Protein AF-0000000084555938 (afdb_homodimer)

Foldseek 3Di:
DPPPPPVPPPPPPPPPPVDDPPPPPPPDDFAWPDWDKDKFDKDWDFADADADPVPNVDSHGHIGIFLIKIKIKTATPPADQAAEEEFEAPQFFLCQQAAALVRHGGVCVVVSSVRHIYMTIGGTQGYADDAACADPDPPRCRNPVPPPCLQVVCLLVPQADADPVGHTDGPDPQDDDPSNSVSVVNRGHDGNDDDDLVSRLVRVLRVQVPRPQAHEYEYEACRQQSPLSNLLVDVRHAEYEYELYFDDAHEDAPVDDDDWDAAPPRNLTHHHDHDHPSSLLSQQNHAYEYEYEDLADDPDPRRNNNSSVRSLVVVVVSQVRSVVSPHHYYYDYQVVVPHD/DPPPVPVPPPPPPVPPPVDDPPPVPPPDDFAWPDWDKDKFDKDWDFADADADPVPNVDSHGHIDMFLIKIKIKTATPPADQAAEEEFEAPQFFLCQQAAALVRHGGVCVVVSSVRHIYMTIGGTQGYADDAACADPDPPRCRNPVRPPCLQVVCLLVPQADADPVRHTDGDDPQDDDPSNSVSVVNRGHDGNDDDDLVSRLVRVLRVQVPRPQAHEYEYEACRQQSPLSNLLVDVRHAEYEYELYYDDAHEDAPVDDDDWDAAPPRNLTHHHDHDHPSSLLSQQNHAYEYEYEDLADDPDPRRNNNSSVRSLVVVVVSQVRSVVSPHHYYYDYQVVVPHD

Sequence (680 aa):
MYGWKKVYRNILVVGILLAFNTGLSQASPITIEAQGSFTVGGSYKQHEGTWVQENFISEAGQRAYGDFAYVEYQKPINAKKLPLIFQHGGAQSKRTWESGPDGREGFNTMFLRAGYSVYLVDQPRSGEANLSTEAVTPDTPWASNPMYGDKTLYVLSRIGHYDENGNPVPNAQFPDGETNYQAFQQSWTIGSGPLDNDLNADVLTKLFQQQKDGAVLVSHSMGGTIGWRAAIRTDKVKAIIAYEPGGTPFLFPQTEMPRINEARFKALSASAVGVPMDDFLKLTKIPIILYYGDYIKMGSENVGEDKWGTEYAMAQQFVETINRHGGDAMLVHLPDIGIKMYGWKKVYRNILVVGILLAFNTGLSQASPITIEAQGSFTVGGSYKQHEGTWVQENFISEAGQRAYGDFAYVEYQKPINAKKLPLIFQHGGAQSKRTWESGPDGREGFNTMFLRAGYSVYLVDQPRSGEANLSTEAVTPDTPWASNPMYGDKTLYVLSRIGHYDENGNPVPNAQFPDGETNYQAFQQSWTIGSGPLDNDLNADVLTKLFQQQKDGAVLVSHSMGGTIGWRAAIRTDKVKAIIAYEPGGTPFLFPQTEMPRINEARFKALSASAVGVPMDDFLKLTKIPIILYYGDYIKMGSENVGEDKWGTEYAMAQQFVETINRHGGDAMLVHLPDIGIK

pLDDT: mean 88.41, std 18.27, range [22.62, 98.94]

Radius of gyration: 25.97 Å; Cα contacts (8 Å, |Δi|>4): 1610; chains: 2; bounding box: 63×82×66 Å

InterPro domains:
  IPR000073 Alpha/beta hydrolase fold-1 [PF12697] (88-267)
  IPR029058 Alpha/Beta hydrolase fold [G3DSA:3.40.50.1820] (26-340)
  IPR029058 Alpha/Beta hydrolase fold [SSF53474] (70-338)

Organism: NCBI:txid82374

Nearest PDB structures (foldseek):
  8goy-assembly1_B  TM=8.526E-01  e=3.938E-26  Hansschlegelia zhihuaiae
  7y0l-assembly1_A  TM=8.570E-01  e=8.464E-26  Hansschlegelia zhihuaiae
  8j7j-assembly1_B  TM=8.567E-01  e=7.524E-26  Hansschlegelia zhihuaiae
  8gp0-assembly1_A  TM=8.578E-01  e=1.278E-25  Hansschlegelia zhihuaiae
  7yd2-assembly1_B  TM=8.568E-01  e=2.302E-25  Hansschlegelia zhihuaiae

Structure (mmCIF, N/CA/C/O backbone):
data_AF-0000000084555938-model_v1
#
loop_
_entity.id
_entity.type
_entity.pdbx_description
1 polymer 'AB hydrolase-1 domain-containing protein'
#
loop_
_atom_site.group_PDB
_atom_site.id
_atom_site.type_symbol
_atom_site.label_atom_id
_atom_site.label_alt_id
_atom_site.label_comp_id
_atom_site.label_asym_id
_atom_site.label_entity_id
_atom_site.label_seq_id
_atom_site.pdbx_PDB_ins_code
_atom_site.Cartn_x
_atom_site.Cartn_y
_atom_site.Cartn_z
_atom_site.occupancy
_atom_site.B_iso_or_equiv
_atom_site.auth_seq_id
_atom_site.auth_comp_id
_atom_site.auth_asym_id
_atom_site.auth_atom_id
_atom_site.pdbx_PDB_model_num
ATOM 1 N N . MET A 1 1 ? -15.773 -22.922 -38.406 1 23 1 MET A N 1
ATOM 2 C CA . MET A 1 1 ? -14.992 -23.797 -37.562 1 23 1 MET A CA 1
ATOM 3 C C . MET A 1 1 ? -13.547 -23.312 -37.469 1 23 1 MET A C 1
ATOM 5 O O . MET A 1 1 ? -12.883 -23.531 -36.438 1 23 1 MET A O 1
ATOM 9 N N . TYR A 1 2 ? -12.953 -22.891 -38.625 1 25.45 2 TYR A N 1
ATOM 10 C CA . TYR A 1 2 ? -11.609 -22.516 -39.062 1 25.45 2 TYR A CA 1
ATOM 11 C C . TYR A 1 2 ? -11.219 -21.141 -38.531 1 25.45 2 TYR A C 1
ATOM 13 O O . TYR A 1 2 ? -10.062 -20.734 -38.656 1 25.45 2 TYR A O 1
ATOM 21 N N . GLY A 1 3 ? -12.234 -20.297 -38.375 1 23.64 3 GLY A N 1
ATOM 22 C CA . GLY A 1 3 ? -11.984 -18.859 -38.219 1 23.64 3 GLY A CA 1
ATOM 23 C C . GLY A 1 3 ? -11.43 -18.484 -36.875 1 23.64 3 GLY A C 1
ATOM 24 O O . GLY A 1 3 ? -11.195 -17.297 -36.625 1 23.64 3 GLY A O 1
ATOM 25 N N . TRP A 1 4 ? -11.695 -19.312 -35.812 1 25.33 4 TRP A N 1
ATOM 26 C CA . TRP A 1 4 ? -11.492 -18.906 -34.406 1 25.33 4 TRP A CA 1
ATOM 27 C C . TRP A 1 4 ? -10.008 -18.938 -34.062 1 25.33 4 TRP A C 1
ATOM 29 O O . TRP A 1 4 ? -9.641 -18.703 -32.906 1 25.33 4 TRP A O 1
ATOM 39 N N . LYS A 1 5 ? -9.125 -19.656 -34.906 1 29.25 5 LYS A N 1
ATOM 40 C CA . LYS A 1 5 ? -7.723 -19.922 -34.594 1 29.25 5 LYS A CA 1
ATOM 41 C C . LYS A 1 5 ? -6.918 -18.625 -34.5 1 29.25 5 LYS A C 1
ATOM 43 O O . LYS A 1 5 ? -5.754 -18.641 -34.094 1 29.25 5 LYS A O 1
ATOM 48 N N . LYS A 1 6 ? -7.207 -17.781 -35.281 1 30.86 6 LYS A N 1
ATOM 49 C CA . LYS A 1 6 ? -6.285 -16.688 -35.562 1 30.86 6 LYS A CA 1
ATOM 50 C C . LYS A 1 6 ? -6.195 -15.719 -34.375 1 30.86 6 LYS A C 1
ATOM 52 O O . LYS A 1 6 ? -5.258 -14.922 -34.281 1 30.86 6 LYS A O 1
ATOM 57 N N . VAL A 1 7 ? -7.219 -15.586 -33.625 1 29.72 7 VAL A N 1
ATOM 58 C CA . VAL A 1 7 ? -7.195 -14.492 -32.656 1 29.72 7 VAL A CA 1
ATOM 59 C C . VAL A 1 7 ? -6.266 -14.852 -31.484 1 29.72 7 VAL A C 1
ATOM 61 O O . VAL A 1 7 ? -5.949 -14.008 -30.641 1 29.72 7 VAL A O 1
ATOM 64 N N . TYR A 1 8 ? -5.957 -16.188 -31.203 1 32.19 8 TYR A N 1
ATOM 65 C CA . TYR A 1 8 ? -5.184 -16.625 -30.047 1 32.19 8 TYR A CA 1
ATOM 66 C C . TYR A 1 8 ? -3.748 -16.125 -30.125 1 32.19 8 TYR A C 1
ATOM 68 O O . TYR A 1 8 ? -3.07 -15.992 -29.109 1 32.19 8 TYR A O 1
ATOM 76 N N . ARG A 1 9 ? -3.174 -16.094 -31.375 1 31.84 9 ARG A N 1
ATOM 77 C CA . ARG A 1 9 ? -1.729 -16 -31.547 1 31.84 9 ARG A CA 1
ATOM 78 C C . ARG A 1 9 ? -1.193 -14.688 -30.984 1 31.84 9 ARG A C 1
ATOM 80 O O . ARG A 1 9 ? -0.04 -14.609 -30.562 1 31.84 9 ARG A O 1
ATOM 87 N N . ASN A 1 10 ? -1.935 -13.609 -31.203 1 32.69 10 ASN A N 1
ATOM 88 C CA . ASN A 1 10 ? -1.232 -12.336 -31.062 1 32.69 10 ASN A CA 1
ATOM 89 C C . ASN A 1 10 ? -1.105 -11.938 -29.594 1 32.69 10 ASN A C 1
ATOM 91 O O . ASN A 1 10 ? -0.32 -11.055 -29.25 1 32.69 10 ASN A O 1
ATOM 95 N N . ILE A 1 11 ? -2.062 -12.367 -28.812 1 34.94 11 ILE A N 1
ATOM 96 C CA . ILE A 1 11 ? -1.965 -11.789 -27.484 1 34.94 11 ILE A CA 1
ATOM 97 C C . ILE A 1 11 ? -0.791 -12.414 -26.734 1 34.94 11 ILE A C 1
ATOM 99 O O . ILE A 1 11 ? -0.23 -11.805 -25.828 1 34.94 11 ILE A O 1
ATOM 103 N N . LEU A 1 12 ? -0.527 -13.781 -26.969 1 36.91 12 LEU A N 1
ATOM 104 C CA . LEU A 1 12 ? 0.29 -14.594 -26.078 1 36.91 12 LEU A CA 1
ATOM 105 C C . LEU A 1 12 ? 1.725 -14.078 -26.031 1 36.91 12 LEU A C 1
ATOM 107 O O . LEU A 1 12 ? 2.354 -14.07 -24.969 1 36.91 12 LEU A O 1
ATOM 111 N N . VAL A 1 13 ? 2.396 -13.953 -27.266 1 35.78 13 VAL A N 1
ATOM 112 C CA . VAL A 1 13 ? 3.848 -13.875 -27.406 1 35.78 13 VAL A CA 1
ATOM 113 C C . VAL A 1 13 ? 4.332 -12.492 -26.984 1 35.78 13 VAL A C 1
ATOM 115 O O . VAL A 1 13 ? 5.531 -12.203 -27.016 1 35.78 13 VAL A O 1
ATOM 118 N N . VAL A 1 14 ? 3.494 -11.664 -26.734 1 36.16 14 VAL A N 1
ATOM 119 C CA . VAL A 1 14 ? 4.008 -10.305 -26.562 1 36.16 14 VAL A CA 1
ATOM 120 C C . VAL A 1 14 ? 4.777 -10.195 -25.25 1 36.16 14 VAL A C 1
ATOM 122 O O . VAL A 1 14 ? 5.738 -9.43 -25.156 1 36.16 14 VAL A O 1
ATOM 125 N N . GLY A 1 15 ? 4.34 -10.922 -24.25 1 37.12 15 GLY A N 1
ATOM 126 C CA . GLY A 1 15 ? 4.945 -10.625 -22.969 1 37.12 15 GLY A CA 1
ATOM 127 C C . GLY A 1 15 ? 6.426 -10.961 -22.906 1 37.12 15 GLY A C 1
ATOM 128 O O . GLY A 1 15 ? 7.195 -10.289 -22.219 1 37.12 15 GLY A O 1
ATOM 129 N N . ILE A 1 16 ? 6.773 -12.211 -23.469 1 38.97 16 ILE A N 1
ATOM 130 C CA . ILE A 1 16 ? 8.102 -12.742 -23.188 1 38.97 16 ILE A CA 1
ATOM 131 C C . ILE A 1 16 ? 9.156 -11.906 -23.906 1 38.97 16 ILE A C 1
ATOM 133 O O . ILE A 1 16 ? 10.289 -11.789 -23.438 1 38.97 16 ILE A O 1
ATOM 137 N N . LEU A 1 17 ? 8.82 -11.477 -25.094 1 36.75 17 LEU A N 1
ATOM 138 C CA . LEU A 1 17 ? 9.898 -10.984 -25.953 1 36.75 17 LEU A CA 1
ATOM 139 C C . LEU A 1 17 ? 10.352 -9.594 -25.5 1 36.75 17 LEU A C 1
ATOM 141 O O . LEU A 1 17 ? 11.234 -8.992 -26.125 1 36.75 17 LEU A O 1
ATOM 145 N N . LEU A 1 18 ? 9.586 -9.055 -24.688 1 39.31 18 LEU A N 1
ATOM 146 C CA . LEU A 1 18 ? 9.984 -7.656 -24.547 1 39.31 18 LEU A CA 1
ATOM 147 C C . LEU A 1 18 ? 11.289 -7.539 -23.781 1 39.31 18 LEU A C 1
ATOM 149 O O . LEU A 1 18 ? 11.672 -6.441 -23.359 1 39.31 18 LEU A O 1
ATOM 153 N N . ALA A 1 19 ? 11.906 -8.703 -23.422 1 35.38 19 ALA A N 1
ATOM 154 C CA . ALA A 1 19 ? 12.992 -8.523 -22.469 1 35.38 19 ALA A CA 1
ATOM 155 C C . ALA A 1 19 ? 14.07 -7.598 -23.047 1 35.38 19 ALA A C 1
ATOM 157 O O . ALA A 1 19 ? 14.5 -6.656 -22.375 1 35.38 19 ALA A O 1
ATOM 158 N N . PHE A 1 20 ? 15.117 -8.211 -23.859 1 34.56 20 PHE A N 1
ATOM 159 C CA . PHE A 1 20 ? 16.531 -8.039 -23.578 1 34.56 20 PHE A CA 1
ATOM 160 C C . PHE A 1 20 ? 17.047 -6.738 -24.203 1 34.56 20 PHE A C 1
ATOM 162 O O . PHE A 1 20 ? 18.25 -6.5 -24.25 1 34.56 20 PHE A O 1
ATOM 169 N N . ASN A 1 21 ? 16.359 -6.199 -25.188 1 33.47 21 ASN A N 1
ATOM 170 C CA . ASN A 1 21 ? 17.312 -5.262 -25.766 1 33.47 21 ASN A CA 1
ATOM 171 C C . ASN A 1 21 ? 17.609 -4.105 -24.812 1 33.47 21 ASN A C 1
ATOM 173 O O . ASN A 1 21 ? 16.734 -3.314 -24.5 1 33.47 21 ASN A O 1
ATOM 177 N N . THR A 1 22 ? 18.609 -4.238 -23.953 1 37.09 22 THR A N 1
ATOM 178 C CA . THR A 1 22 ? 19.203 -3.291 -23.016 1 37.09 22 THR A CA 1
ATOM 179 C C . THR A 1 22 ? 19.453 -1.948 -23.688 1 37.09 22 THR A C 1
ATOM 181 O O . THR A 1 22 ? 20.219 -1.123 -23.156 1 37.09 22 THR A O 1
ATOM 184 N N . GLY A 1 23 ? 19.359 -1.787 -25.016 1 37.06 23 GLY A N 1
ATOM 185 C CA . GLY A 1 23 ? 19.734 -0.398 -25.219 1 37.06 23 GLY A CA 1
ATOM 186 C C . GLY A 1 23 ? 18.891 0.573 -24.406 1 37.06 23 GLY A C 1
ATOM 187 O O . GLY A 1 23 ? 17.703 0.353 -24.203 1 37.06 23 GLY A O 1
ATOM 188 N N . LEU A 1 24 ? 19.484 1.367 -23.469 1 41.25 24 LEU A N 1
ATOM 189 C CA . LEU A 1 24 ? 18.875 2.43 -22.672 1 41.25 24 LEU A CA 1
ATOM 190 C C . LEU A 1 24 ? 17.875 3.223 -23.5 1 41.25 24 LEU A C 1
ATOM 192 O O . LEU A 1 24 ? 18.188 4.305 -24 1 41.25 24 LEU A O 1
ATOM 196 N N . SER A 1 25 ? 17.281 2.734 -24.5 1 45.19 25 SER A N 1
ATOM 197 C CA . SER A 1 25 ? 16.297 3.584 -25.156 1 45.19 25 SER A CA 1
ATOM 198 C C . SER A 1 25 ? 15.203 4.016 -24.188 1 45.19 25 SER A C 1
ATOM 200 O O . SER A 1 25 ? 14.641 3.188 -23.469 1 45.19 25 SER A O 1
ATOM 202 N N . GLN A 1 26 ? 15.273 5.281 -23.719 1 58.25 26 GLN A N 1
ATOM 203 C CA . GLN A 1 26 ? 14.227 5.898 -22.922 1 58.25 26 GLN A CA 1
ATOM 204 C C . GLN A 1 26 ? 12.844 5.395 -23.328 1 58.25 26 GLN A C 1
ATOM 206 O O . GLN A 1 26 ? 12.453 5.516 -24.484 1 58.25 26 GLN A O 1
ATOM 211 N N . ALA A 1 27 ? 12.266 4.52 -22.469 1 75.44 27 ALA A N 1
ATOM 212 C CA . ALA A 1 27 ? 10.938 3.973 -22.766 1 75.44 27 ALA A CA 1
ATOM 213 C C . ALA A 1 27 ? 9.984 5.066 -23.219 1 75.44 27 ALA A C 1
ATOM 215 O O . ALA A 1 27 ? 10.062 6.207 -22.75 1 75.44 27 ALA A O 1
ATOM 216 N N . SER A 1 28 ? 9.242 4.828 -24.203 1 89.94 28 SER A N 1
ATOM 217 C CA . SER A 1 28 ? 8.25 5.77 -24.734 1 89.94 28 SER A CA 1
ATOM 218 C C . SER A 1 28 ? 7.266 6.195 -23.641 1 89.94 28 SER A C 1
ATOM 220 O O . SER A 1 28 ? 6.867 5.383 -22.812 1 89.94 28 SER A O 1
ATOM 222 N N . PRO A 1 29 ? 6.949 7.426 -23.625 1 95.69 29 PRO A N 1
ATOM 223 C CA . PRO A 1 29 ? 5.977 7.906 -22.641 1 95.69 29 PRO A CA 1
ATOM 224 C C . PRO A 1 29 ? 4.629 7.191 -22.734 1 95.69 29 PRO A C 1
ATOM 226 O O . PRO A 1 29 ? 4.32 6.598 -23.781 1 95.69 29 PRO A O 1
ATOM 229 N N . ILE A 1 30 ? 3.945 7.156 -21.672 1 97.94 30 ILE A N 1
ATOM 230 C CA . ILE A 1 30 ? 2.635 6.523 -21.594 1 97.94 30 ILE A CA 1
ATOM 231 C C . ILE A 1 30 ? 1.556 7.59 -21.422 1 97.94 30 ILE A C 1
ATOM 233 O O . ILE A 1 30 ? 1.669 8.461 -20.562 1 97.94 30 ILE A O 1
ATOM 237 N N . THR A 1 31 ? 0.536 7.523 -22.219 1 98 31 THR A N 1
ATOM 238 C CA . THR A 1 31 ? -0.582 8.445 -22.047 1 98 31 THR A CA 1
ATOM 239 C C . THR A 1 31 ? -1.735 7.766 -21.312 1 98 31 THR A C 1
ATOM 241 O O . THR A 1 31 ? -2.293 6.781 -21.797 1 98 31 THR A O 1
ATOM 244 N N . ILE A 1 32 ? -2.045 8.328 -20.234 1 97.75 32 ILE A N 1
ATOM 245 C CA . ILE A 1 32 ? -3.057 7.77 -19.344 1 97.75 32 ILE A CA 1
ATOM 246 C C . ILE A 1 32 ? -4.367 8.539 -19.5 1 97.75 32 ILE A C 1
ATOM 248 O O . ILE A 1 32 ? -4.383 9.766 -19.438 1 97.75 32 ILE A O 1
ATOM 252 N N . GLU A 1 33 ? -5.414 7.777 -19.719 1 97.75 33 GLU A N 1
ATOM 253 C CA . GLU A 1 33 ? -6.754 8.352 -19.766 1 97.75 33 GLU A CA 1
ATOM 254 C C . GLU A 1 33 ? -7.32 8.539 -18.359 1 97.75 33 GLU A C 1
ATOM 256 O O . GLU A 1 33 ? -7.973 9.539 -18.078 1 97.75 33 GLU A O 1
ATOM 261 N N . ALA A 1 34 ? -7.113 7.566 -17.531 1 97.81 34 ALA A N 1
ATOM 262 C CA . ALA A 1 34 ? -7.629 7.594 -16.156 1 97.81 34 ALA A CA 1
ATOM 263 C C . ALA A 1 34 ? -6.75 6.766 -15.227 1 97.81 34 ALA A C 1
ATOM 265 O O . ALA A 1 34 ? -6.137 5.781 -15.648 1 97.81 34 ALA A O 1
ATOM 266 N N . GLN A 1 35 ? -6.707 7.191 -14.016 1 98.56 35 GLN A N 1
ATOM 267 C CA . GLN A 1 35 ? -6.082 6.406 -12.961 1 98.56 35 GLN A CA 1
ATOM 268 C C . GLN A 1 35 ? -6.754 6.664 -11.617 1 98.56 35 GLN A C 1
ATOM 270 O O . GLN A 1 35 ? -7.402 7.695 -11.43 1 98.56 35 GLN A O 1
ATOM 275 N N . GLY A 1 36 ? -6.617 5.738 -10.719 1 97.94 36 GLY A N 1
ATOM 276 C CA . GLY A 1 36 ? -7.199 5.875 -9.391 1 97.94 36 GLY A CA 1
ATOM 277 C C . GLY A 1 36 ? -7.078 4.613 -8.555 1 97.94 36 GLY A C 1
ATOM 278 O O . GLY A 1 36 ? -6.277 3.729 -8.867 1 97.94 36 GLY A O 1
ATOM 279 N N . SER A 1 37 ? -7.734 4.648 -7.438 1 97.19 37 SER A N 1
ATOM 280 C CA . SER A 1 37 ? -7.77 3.51 -6.527 1 97.19 37 SER A CA 1
ATOM 281 C C . SER A 1 37 ? -9.133 3.383 -5.855 1 97.19 37 SER A C 1
ATOM 283 O O . SER A 1 37 ? -9.906 4.344 -5.816 1 97.19 37 SER A O 1
ATOM 285 N N . PHE A 1 38 ? -9.453 2.232 -5.434 1 96.5 38 PHE A N 1
ATOM 286 C CA . PHE A 1 38 ? -10.688 1.95 -4.711 1 96.5 38 PHE A CA 1
ATOM 287 C C . PHE A 1 38 ? -10.562 0.666 -3.9 1 96.5 38 PHE A C 1
ATOM 289 O O . PHE A 1 38 ? -9.539 -0.021 -3.975 1 96.5 38 PHE A O 1
ATOM 296 N N . THR A 1 39 ? -11.516 0.389 -3.068 1 95.19 39 THR A N 1
ATOM 297 C CA . THR A 1 39 ? -11.586 -0.876 -2.348 1 95.19 39 THR A CA 1
ATOM 298 C C . THR A 1 39 ? -12.719 -1.745 -2.895 1 95.19 39 THR A C 1
ATOM 300 O O . THR A 1 39 ? -13.695 -1.229 -3.434 1 95.19 39 THR A O 1
ATOM 303 N N . VAL A 1 40 ? -12.531 -2.979 -2.777 1 96.56 40 VAL A N 1
ATOM 304 C CA . VAL A 1 40 ? -13.523 -3.951 -3.221 1 96.56 40 VAL A CA 1
ATOM 305 C C . VAL A 1 40 ? -13.836 -4.926 -2.086 1 96.56 40 VAL A C 1
ATOM 307 O O . VAL A 1 40 ? -12.93 -5.367 -1.374 1 96.56 40 VAL A O 1
ATOM 310 N N . GLY A 1 41 ? -15.062 -5.203 -1.977 1 95.81 41 GLY A N 1
ATOM 311 C CA . GLY A 1 41 ? -15.484 -6.074 -0.89 1 95.81 41 GLY A CA 1
ATOM 312 C C . GLY A 1 41 ? -15.414 -5.406 0.47 1 95.81 41 GLY A C 1
ATOM 313 O O . GLY A 1 41 ? -15.539 -4.184 0.573 1 95.81 41 GLY A O 1
ATOM 314 N N . GLY A 1 42 ? -15.297 -6.281 1.445 1 93.06 42 GLY A N 1
ATOM 315 C CA . GLY A 1 42 ? -15.234 -5.801 2.816 1 93.06 42 GLY A CA 1
ATOM 316 C C . GLY A 1 42 ? -16.438 -6.215 3.645 1 93.06 42 GLY A C 1
ATOM 317 O O . GLY A 1 42 ? -17.5 -6.5 3.098 1 93.06 42 GLY A O 1
ATOM 318 N N . SER A 1 43 ? -16.188 -6.293 4.824 1 92.06 43 SER A N 1
ATOM 319 C CA . SER A 1 43 ? -17.188 -6.559 5.848 1 92.06 43 SER A CA 1
ATOM 320 C C . SER A 1 43 ? -16.844 -5.855 7.156 1 92.06 43 SER A C 1
ATOM 322 O O . SER A 1 43 ? -15.891 -5.074 7.215 1 92.06 43 SER A O 1
ATOM 324 N N . TYR A 1 44 ? -17.719 -5.969 8.117 1 91.38 44 TYR A N 1
ATOM 325 C CA . TYR A 1 44 ? -17.406 -5.387 9.414 1 91.38 44 TYR A CA 1
ATOM 326 C C . TYR A 1 44 ? -17.969 -6.246 10.547 1 91.38 44 TYR A C 1
ATOM 328 O O . TYR A 1 44 ? -18.875 -7.062 10.328 1 91.38 44 TYR A O 1
ATOM 336 N N . LYS A 1 45 ? -17.344 -6.137 11.68 1 89.88 45 LYS A N 1
ATOM 337 C CA . LYS A 1 45 ? -17.875 -6.629 12.938 1 89.88 45 LYS A CA 1
ATOM 338 C C . LYS A 1 45 ? -18.516 -5.496 13.75 1 89.88 45 LYS A C 1
ATOM 340 O O . LYS A 1 45 ? -17.984 -4.383 13.789 1 89.88 45 LYS A O 1
ATOM 345 N N . GLN A 1 46 ? -19.609 -5.816 14.336 1 91.25 46 GLN A N 1
ATOM 346 C CA . GLN A 1 46 ? -20.344 -4.844 15.148 1 91.25 46 GLN A CA 1
ATOM 347 C C . GLN A 1 46 ? -20.125 -5.105 16.641 1 91.25 46 GLN A C 1
ATOM 349 O O . GLN A 1 46 ? -20.344 -6.227 17.109 1 91.25 46 GLN A O 1
ATOM 354 N N . HIS A 1 47 ? -19.688 -4.082 17.344 1 91.69 47 HIS A N 1
ATOM 355 C CA . HIS A 1 47 ? -19.594 -4.188 18.797 1 91.69 47 HIS A CA 1
ATOM 356 C C . HIS A 1 47 ? -20.906 -3.824 19.469 1 91.69 47 HIS A C 1
ATOM 358 O O . HIS A 1 47 ? -21.609 -2.904 19.016 1 91.69 47 HIS A O 1
ATOM 364 N N . GLU A 1 48 ? -21.188 -4.477 20.531 1 93.31 48 GLU A N 1
ATOM 365 C CA . GLU A 1 48 ? -22.406 -4.172 21.281 1 93.31 48 GLU A CA 1
ATOM 366 C C . GLU A 1 48 ? -22.312 -2.816 21.969 1 93.31 48 GLU A C 1
ATOM 368 O O . GLU A 1 48 ? -21.203 -2.287 22.156 1 93.31 48 GLU A O 1
ATOM 373 N N . GLY A 1 49 ? -23.484 -2.289 22.328 1 93.69 49 GLY A N 1
ATOM 374 C CA . GLY A 1 49 ? -23.516 -1.032 23.062 1 93.69 49 GLY A CA 1
ATOM 375 C C . GLY A 1 49 ? -23.859 0.158 22.188 1 93.69 49 GLY A C 1
ATOM 376 O O . GLY A 1 49 ? -24.344 -0.008 21.062 1 93.69 49 GLY A O 1
ATOM 377 N N . THR A 1 50 ? -23.766 1.375 22.812 1 92.62 50 THR A N 1
ATOM 378 C CA . THR A 1 50 ? -24.094 2.623 22.125 1 92.62 50 THR A CA 1
ATOM 379 C C . THR A 1 50 ? -22.906 3.596 22.188 1 92.62 50 THR A C 1
ATOM 381 O O . THR A 1 50 ? -22.344 3.818 23.266 1 92.62 50 THR A O 1
ATOM 384 N N . TRP A 1 51 ? -22.594 4.074 21.047 1 92.81 51 TRP A N 1
ATOM 385 C CA . TRP A 1 51 ? -21.5 5.031 20.969 1 92.81 51 TRP A CA 1
ATOM 386 C C . TRP A 1 51 ? -21.938 6.414 21.438 1 92.81 51 TRP A C 1
ATOM 388 O O . TRP A 1 51 ? -23.031 6.871 21.078 1 92.81 51 TRP A O 1
ATOM 398 N N . VAL A 1 52 ? -21.094 7.078 22.266 1 90.56 52 VAL A N 1
ATOM 399 C CA . VAL A 1 52 ? -21.328 8.461 22.688 1 90.56 52 VAL A CA 1
ATOM 400 C C . VAL A 1 52 ? -20.016 9.25 22.578 1 90.56 52 VAL A C 1
ATOM 402 O O . VAL A 1 52 ? -18.938 8.711 22.797 1 90.56 52 VAL A O 1
ATOM 405 N N . GLN A 1 53 ? -20.062 10.492 22.297 1 88.56 53 GLN A N 1
ATOM 406 C CA . GLN A 1 53 ? -18.875 11.32 22.062 1 88.56 53 GLN A CA 1
ATOM 407 C C . GLN A 1 53 ? -18.062 11.477 23.344 1 88.56 53 GLN A C 1
ATOM 409 O O . GLN A 1 53 ? -16.844 11.602 23.297 1 88.56 53 GLN A O 1
ATOM 414 N N . GLU A 1 54 ? -18.797 11.461 24.5 1 89.5 54 GLU A N 1
ATOM 415 C CA . GLU A 1 54 ? -18.109 11.633 25.781 1 89.5 54 GLU A CA 1
ATOM 416 C C . GLU A 1 54 ? -17.094 10.508 26.016 1 89.5 54 GLU A C 1
ATOM 418 O O . GLU A 1 54 ? -16.141 10.68 26.781 1 89.5 54 GLU A O 1
ATOM 423 N N . ASN A 1 55 ? -17.391 9.414 25.375 1 91.31 55 ASN A N 1
ATOM 424 C CA . ASN A 1 55 ? -16.484 8.273 25.438 1 91.31 55 ASN A CA 1
ATOM 425 C C . ASN A 1 55 ? -16.172 7.746 24.031 1 91.31 55 ASN A C 1
ATOM 427 O O . ASN A 1 55 ? -16.312 6.551 23.766 1 91.31 55 ASN A O 1
ATOM 431 N N . PHE A 1 56 ? -15.711 8.633 23.234 1 88.62 56 PHE A N 1
ATOM 432 C CA . PHE A 1 56 ? -15.609 8.383 21.797 1 88.62 56 PHE A CA 1
ATOM 433 C C . PHE A 1 56 ? -14.578 7.309 21.5 1 88.62 56 PHE A C 1
ATOM 435 O O . PHE A 1 56 ? -14.57 6.723 20.422 1 88.62 56 PHE A O 1
ATOM 442 N N . ILE A 1 57 ? -13.695 6.91 22.422 1 87.5 57 ILE A N 1
ATOM 443 C CA . ILE A 1 57 ? -12.641 5.926 22.188 1 87.5 57 ILE A CA 1
ATOM 444 C C . ILE A 1 57 ? -13.18 4.523 22.453 1 87.5 57 ILE A C 1
ATOM 446 O O . ILE A 1 57 ? -12.539 3.525 22.125 1 87.5 57 ILE A O 1
ATOM 450 N N . SER A 1 58 ? -14.367 4.52 23.078 1 88.94 58 SER A N 1
ATOM 451 C CA . SER A 1 58 ? -14.969 3.23 23.391 1 88.94 58 SER A CA 1
ATOM 452 C C . SER A 1 58 ? -15.328 2.463 22.125 1 88.94 58 SER A C 1
ATOM 454 O O . SER A 1 58 ? -15.711 3.064 21.109 1 88.94 58 SER A O 1
ATOM 456 N N . GLU A 1 59 ? -15.234 1.186 22.188 1 89.81 59 GLU A N 1
ATOM 457 C CA . GLU A 1 59 ? -15.656 0.338 21.078 1 89.81 59 GLU A CA 1
ATOM 458 C C . GLU A 1 59 ? -17.172 0.246 21 1 89.81 59 GLU A C 1
ATOM 460 O O . GLU A 1 59 ? -17.719 -0.227 20 1 89.81 59 GLU A O 1
ATOM 465 N N . ALA A 1 60 ? -17.828 0.681 22.031 1 91.88 60 ALA A N 1
ATOM 466 C CA . ALA A 1 60 ? -19.266 0.462 22.172 1 91.88 60 ALA A CA 1
ATOM 467 C C . ALA A 1 60 ? -20.016 1.018 20.969 1 91.88 60 ALA A C 1
ATOM 469 O O . ALA A 1 60 ? -19.875 2.197 20.625 1 91.88 60 ALA A O 1
ATOM 470 N N . GLY A 1 61 ? -20.781 0.114 20.359 1 91.88 61 GLY A N 1
ATOM 471 C CA . GLY A 1 61 ? -21.672 0.507 19.266 1 91.88 61 GLY A CA 1
ATOM 472 C C . GLY A 1 61 ? -20.922 0.786 17.969 1 91.88 61 GLY A C 1
ATOM 473 O O . GLY A 1 61 ? -21.531 1.244 17 1 91.88 61 GLY A O 1
ATOM 474 N N . GLN A 1 62 ? -19.703 0.51 17.906 1 92.62 62 GLN A N 1
ATOM 475 C CA . GLN A 1 62 ? -18.938 0.848 16.719 1 92.62 62 GLN A CA 1
ATOM 476 C C . GLN A 1 62 ? -18.656 -0.391 15.867 1 92.62 62 GLN A C 1
ATOM 478 O O . GLN A 1 62 ? -18.812 -1.52 16.344 1 92.62 62 GLN A O 1
ATOM 483 N N . ARG A 1 63 ? -18.281 -0.103 14.656 1 91.19 63 ARG A N 1
ATOM 484 C CA . ARG A 1 63 ? -17.969 -1.151 13.695 1 91.19 63 ARG A CA 1
ATOM 485 C C . ARG A 1 63 ? -16.469 -1.221 13.438 1 91.19 63 ARG A C 1
ATOM 487 O O . ARG A 1 63 ? -15.789 -0.191 13.391 1 91.19 63 ARG A O 1
ATOM 494 N N . ALA A 1 64 ? -16 -2.461 13.289 1 89.44 64 ALA A N 1
ATOM 495 C CA . ALA A 1 64 ? -14.641 -2.729 12.82 1 89.44 64 ALA A CA 1
ATOM 496 C C . ALA A 1 64 ? -14.656 -3.287 11.398 1 89.44 64 ALA A C 1
ATOM 498 O O . ALA A 1 64 ? -15.062 -4.43 11.18 1 89.44 64 ALA A O 1
ATOM 499 N N . TYR A 1 65 ? -14.156 -2.498 10.5 1 90.44 65 TYR A N 1
ATOM 500 C CA . TYR A 1 65 ? -14.203 -2.877 9.094 1 90.44 65 TYR A CA 1
ATOM 501 C C . TYR A 1 65 ? -12.961 -3.666 8.703 1 90.44 65 TYR A C 1
ATOM 503 O O . TYR A 1 65 ? -11.875 -3.447 9.25 1 90.44 65 TYR A O 1
ATOM 511 N N . GLY A 1 66 ? -13.055 -4.594 7.73 1 90.06 66 GLY A N 1
ATOM 512 C CA . GLY A 1 66 ? -11.945 -5.371 7.207 1 90.06 66 GLY A CA 1
ATOM 513 C C . GLY A 1 66 ? -12.344 -6.281 6.062 1 90.06 66 GLY A C 1
ATOM 514 O O . GLY A 1 66 ? -13.438 -6.152 5.512 1 90.06 66 GLY A O 1
ATOM 515 N N . ASP A 1 67 ? -11.367 -7.027 5.598 1 91.81 67 ASP A N 1
ATOM 516 C CA . ASP A 1 67 ? -11.578 -8.117 4.648 1 91.81 67 ASP A CA 1
ATOM 517 C C . ASP A 1 67 ? -11.938 -7.578 3.266 1 91.81 67 ASP A C 1
ATOM 519 O O . ASP A 1 67 ? -12.789 -8.141 2.578 1 91.81 67 ASP A O 1
ATOM 523 N N . PHE A 1 68 ? -11.375 -6.496 2.949 1 94.06 68 PHE A N 1
ATOM 524 C CA . PHE A 1 68 ? -11.492 -5.895 1.627 1 94.06 68 PHE A CA 1
ATOM 525 C C . PHE A 1 68 ? -10.156 -5.918 0.897 1 94.06 68 PHE A C 1
ATOM 527 O O . PHE A 1 68 ? -9.109 -6.129 1.515 1 94.06 68 PHE A O 1
ATOM 534 N N . ALA A 1 69 ? -10.227 -5.746 -0.407 1 95.38 69 ALA A N 1
ATOM 535 C CA . ALA A 1 69 ? -9.016 -5.543 -1.204 1 95.38 69 ALA A CA 1
ATOM 536 C C . ALA A 1 69 ? -8.828 -4.066 -1.547 1 95.38 69 ALA A C 1
ATOM 538 O O . ALA A 1 69 ? -9.805 -3.33 -1.702 1 95.38 69 ALA A O 1
ATOM 539 N N . TYR A 1 70 ? -7.656 -3.619 -1.52 1 95.25 70 TYR A N 1
ATOM 540 C CA . TYR A 1 70 ? -7.277 -2.363 -2.156 1 95.25 70 TYR A CA 1
ATOM 541 C C . TYR A 1 70 ? -6.887 -2.586 -3.611 1 95.25 70 TYR A C 1
ATOM 543 O O . TYR A 1 70 ? -6.152 -3.523 -3.928 1 95.25 70 TYR A O 1
ATOM 551 N N . VAL A 1 71 ? -7.387 -1.713 -4.547 1 97.19 71 VAL A N 1
ATOM 552 C CA . VAL A 1 71 ? -7.09 -1.837 -5.973 1 97.19 71 VAL A CA 1
ATOM 553 C C . VAL A 1 71 ? -6.602 -0.496 -6.516 1 97.19 71 VAL A C 1
ATOM 555 O O . VAL A 1 71 ? -7.25 0.535 -6.312 1 97.19 71 VAL A O 1
ATOM 558 N N . GLU A 1 72 ? -5.512 -0.52 -7.141 1 97.5 72 GLU A N 1
ATOM 559 C CA . GLU A 1 72 ? -5.035 0.605 -7.938 1 97.5 72 GLU A CA 1
ATOM 560 C C . GLU A 1 72 ? -5.148 0.311 -9.43 1 97.5 72 GLU A C 1
ATOM 562 O O . GLU A 1 72 ? -4.863 -0.804 -9.875 1 97.5 72 GLU A O 1
ATOM 567 N N . TYR A 1 73 ? -5.594 1.314 -10.195 1 98.69 73 TYR A N 1
ATOM 568 C CA . TYR A 1 73 ? -5.754 1.049 -11.625 1 98.69 73 TYR A CA 1
ATOM 569 C C . TYR A 1 73 ? -5.219 2.207 -12.453 1 98.69 73 TYR A C 1
ATOM 571 O O . TYR A 1 73 ? -5.176 3.348 -11.992 1 98.69 73 TYR A O 1
ATOM 579 N N . GLN A 1 74 ? -4.773 1.907 -13.664 1 98.81 74 GLN A N 1
ATOM 580 C CA . GLN A 1 74 ? -4.449 2.854 -14.727 1 98.81 74 GLN A CA 1
ATOM 581 C C . GLN A 1 74 ? -5.027 2.402 -16.062 1 98.81 74 GLN A C 1
ATOM 583 O O . GLN A 1 74 ? -4.996 1.214 -16.391 1 98.81 74 GLN A O 1
ATOM 588 N N . LYS A 1 75 ? -5.574 3.336 -16.75 1 98.56 75 LYS A N 1
ATOM 589 C CA . LYS A 1 75 ? -6.113 3.107 -18.094 1 98.56 75 LYS A CA 1
ATOM 590 C C . LYS A 1 75 ? -5.402 3.977 -19.125 1 98.56 75 LYS A C 1
ATOM 592 O O . LYS A 1 75 ? -5.48 5.207 -19.062 1 98.56 75 LYS A O 1
ATOM 597 N N . PRO A 1 76 ? -4.711 3.359 -20.062 1 98.31 76 PRO A N 1
ATOM 598 C CA . PRO A 1 76 ? -4.137 4.156 -21.156 1 98.31 76 PRO A CA 1
ATOM 599 C C . PRO A 1 76 ? -5.184 4.629 -22.156 1 98.31 76 PRO A C 1
ATOM 601 O O . PRO A 1 76 ? -6.309 4.121 -22.156 1 98.31 76 PRO A O 1
ATOM 604 N N . ILE A 1 77 ? -4.773 5.625 -22.891 1 97.19 77 ILE A N 1
ATOM 605 C CA . ILE A 1 77 ? -5.648 6.016 -23.984 1 97.19 77 ILE A CA 1
ATOM 606 C C . ILE A 1 77 ? -5.781 4.859 -24.984 1 97.19 77 ILE A C 1
ATOM 608 O O . ILE A 1 77 ? -4.824 4.117 -25.203 1 97.19 77 ILE A O 1
ATOM 612 N N . ASN A 1 78 ? -6.914 4.68 -25.531 1 96.94 78 ASN A N 1
ATOM 613 C CA . ASN A 1 78 ? -7.18 3.613 -26.484 1 96.94 78 ASN A CA 1
ATOM 614 C C . ASN A 1 78 ? -6.836 2.244 -25.906 1 96.94 78 ASN A C 1
ATOM 616 O O . ASN A 1 78 ? -6.152 1.446 -26.562 1 96.94 78 ASN A O 1
ATOM 620 N N . ALA A 1 79 ? -7.262 2.039 -24.781 1 98.12 79 ALA A N 1
ATOM 621 C CA . ALA A 1 79 ? -6.953 0.802 -24.062 1 98.12 79 ALA A CA 1
ATOM 622 C C . ALA A 1 79 ? -7.5 -0.411 -24.812 1 98.12 79 ALA A C 1
ATOM 624 O O . ALA A 1 79 ? -8.586 -0.353 -25.391 1 98.12 79 ALA A O 1
ATOM 625 N N . LYS A 1 80 ? -6.746 -1.453 -24.797 1 98.31 80 LYS A N 1
ATOM 626 C CA . LYS A 1 80 ? -7.266 -2.742 -25.25 1 98.31 80 LYS A CA 1
ATOM 627 C C . LYS A 1 80 ? -8.531 -3.123 -24.484 1 98.31 80 LYS A C 1
ATOM 629 O O . LYS A 1 80 ? -8.734 -2.684 -23.344 1 98.31 80 LYS A O 1
ATOM 634 N N . LYS A 1 81 ? -9.289 -3.924 -25.078 1 98.06 81 LYS A N 1
ATOM 635 C CA . LYS A 1 81 ? -10.648 -4.207 -24.625 1 98.06 81 LYS A CA 1
ATOM 636 C C . LYS A 1 81 ? -10.633 -4.848 -23.234 1 98.06 81 LYS A C 1
ATOM 638 O O . LYS A 1 81 ? -11.406 -4.461 -22.359 1 98.06 81 LYS A O 1
ATOM 643 N N . LEU A 1 82 ? -9.781 -5.867 -23.062 1 98.81 82 LEU A N 1
ATOM 644 C CA . LEU A 1 82 ? -9.734 -6.57 -21.781 1 98.81 82 LEU A CA 1
ATOM 645 C C . LEU A 1 82 ? -8.609 -6.039 -20.906 1 98.81 82 LEU A C 1
ATOM 647 O O . LEU A 1 82 ? -7.438 -6.086 -21.297 1 98.81 82 LEU A O 1
ATOM 651 N N . PRO A 1 83 ? -8.938 -5.609 -19.75 1 98.88 83 PRO A N 1
ATOM 652 C CA . PRO A 1 83 ? -7.887 -5.227 -18.797 1 98.88 83 PRO A CA 1
ATOM 653 C C . PRO A 1 83 ? -7.191 -6.43 -18.172 1 98.88 83 PRO A C 1
ATOM 655 O O . PRO A 1 83 ? -7.637 -7.566 -18.344 1 98.88 83 PRO A O 1
ATOM 658 N N . LEU A 1 84 ? -6.074 -6.141 -17.547 1 98.94 84 LEU A N 1
ATOM 659 C CA . LEU A 1 84 ? -5.359 -7.133 -16.766 1 98.94 84 LEU A CA 1
ATOM 660 C C . LEU A 1 84 ? -5.562 -6.891 -15.273 1 98.94 84 LEU A C 1
ATOM 662 O O . LEU A 1 84 ? -5.367 -5.77 -14.789 1 98.94 84 LEU A O 1
ATOM 666 N N . ILE A 1 85 ? -5.992 -7.879 -14.562 1 98.94 85 ILE A N 1
ATOM 667 C CA . ILE A 1 85 ? -6.086 -7.84 -13.109 1 98.94 85 ILE A CA 1
ATOM 668 C C . ILE A 1 85 ? -4.969 -8.688 -12.5 1 98.94 85 ILE A C 1
ATOM 670 O O . ILE A 1 85 ? -4.879 -9.883 -12.766 1 98.94 85 ILE A O 1
ATOM 674 N N . PHE A 1 86 ? -4.156 -8.078 -11.68 1 98.81 86 PHE A N 1
ATOM 675 C CA . PHE A 1 86 ? -2.953 -8.703 -11.141 1 98.81 86 PHE A CA 1
ATOM 676 C C . PHE A 1 86 ? -3.174 -9.164 -9.703 1 98.81 86 PHE A C 1
ATOM 678 O O . PHE A 1 86 ? -3.434 -8.344 -8.82 1 98.81 86 PHE A O 1
ATOM 685 N N . GLN A 1 87 ? -3.074 -10.406 -9.492 1 98 87 GLN A N 1
ATOM 686 C CA . GLN A 1 87 ? -3.184 -11.023 -8.172 1 98 87 GLN A CA 1
ATOM 687 C C . GLN A 1 87 ? -1.82 -11.484 -7.664 1 98 87 GLN A C 1
ATOM 689 O O . GLN A 1 87 ? -1.161 -12.305 -8.305 1 98 87 GLN A O 1
ATOM 694 N N . HIS A 1 88 ? -1.422 -10.961 -6.508 1 96.12 88 HIS A N 1
ATOM 695 C CA . HIS A 1 88 ? -0.092 -11.234 -5.973 1 96.12 88 HIS A CA 1
ATOM 696 C C . HIS A 1 88 ? -0.067 -12.547 -5.199 1 96.12 88 HIS A C 1
ATOM 698 O O . HIS A 1 88 ? -1.114 -13.148 -4.961 1 96.12 88 HIS A O 1
ATOM 704 N N . GLY A 1 89 ? 1.174 -12.969 -4.82 1 94.19 89 GLY A N 1
ATOM 705 C CA . GLY A 1 89 ? 1.384 -14.211 -4.09 1 94.19 89 GLY A CA 1
ATOM 706 C C . GLY A 1 89 ? 1.398 -14.023 -2.584 1 94.19 89 GLY A C 1
ATOM 707 O O . GLY A 1 89 ? 1.004 -12.969 -2.082 1 94.19 89 GLY A O 1
ATOM 708 N N . GLY A 1 90 ? 1.801 -15.039 -1.885 1 89.62 90 GLY A N 1
ATOM 709 C CA . GLY A 1 90 ? 1.797 -15.047 -0.43 1 89.62 90 GLY A CA 1
ATOM 710 C C . GLY A 1 90 ? 2.824 -14.102 0.172 1 89.62 90 GLY A C 1
ATOM 711 O O . GLY A 1 90 ? 3.938 -13.984 -0.341 1 89.62 90 GLY A O 1
ATOM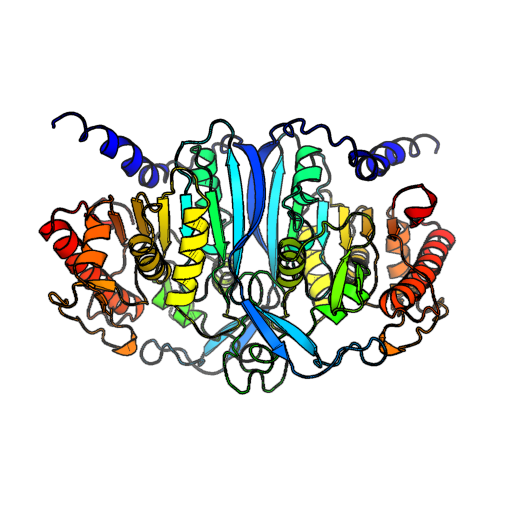 712 N N . ALA A 1 91 ? 2.414 -13.453 1.272 1 84.56 91 ALA A N 1
ATOM 713 C CA . ALA A 1 91 ? 3.258 -12.516 2.012 1 84.56 91 ALA A CA 1
ATOM 714 C C . ALA A 1 91 ? 3.715 -11.367 1.12 1 84.56 91 ALA A C 1
ATOM 716 O O . ALA A 1 91 ? 4.836 -10.875 1.259 1 84.56 91 ALA A O 1
ATOM 717 N N . GLN A 1 92 ? 2.934 -11.133 0.152 1 90.56 92 GLN A N 1
ATOM 718 C CA . GLN A 1 92 ? 3.26 -10.086 -0.815 1 90.56 92 GLN A CA 1
ATOM 719 C C . GLN A 1 92 ? 2.111 -9.094 -0.96 1 90.56 92 GLN A C 1
ATOM 721 O O . GLN A 1 92 ? 1.177 -9.094 -0.155 1 90.56 92 GLN A O 1
ATOM 726 N N . SER A 1 93 ? 2.295 -8.164 -1.836 1 92.38 93 SER A N 1
ATOM 727 C CA . SER A 1 93 ? 1.347 -7.109 -2.186 1 92.38 93 SER A CA 1
ATOM 728 C C . SER A 1 93 ? 1.437 -6.754 -3.666 1 92.38 93 SER A C 1
ATOM 730 O O . SER A 1 93 ? 2.164 -7.402 -4.422 1 92.38 93 SER A O 1
ATOM 732 N N . LYS A 1 94 ? 0.686 -5.746 -4.027 1 95.88 94 LYS A N 1
ATOM 733 C CA . LYS A 1 94 ? 0.733 -5.285 -5.41 1 95.88 94 LYS A CA 1
ATOM 734 C C . LYS A 1 94 ? 2.158 -4.926 -5.824 1 95.88 94 LYS A C 1
ATOM 736 O O . LYS A 1 94 ? 2.463 -4.844 -7.016 1 95.88 94 LYS A O 1
ATOM 741 N N . ARG A 1 95 ? 3.014 -4.77 -4.852 1 94 95 ARG A N 1
ATOM 742 C CA . ARG A 1 95 ? 4.414 -4.457 -5.117 1 94 95 ARG A CA 1
ATOM 743 C C . ARG A 1 95 ? 5.051 -5.512 -6.016 1 94 95 ARG A C 1
ATOM 745 O O . ARG A 1 95 ? 5.992 -5.223 -6.754 1 94 95 ARG A O 1
ATOM 752 N N . THR A 1 96 ? 4.523 -6.688 -5.992 1 95.62 96 THR A N 1
ATOM 753 C CA . THR A 1 96 ? 4.988 -7.801 -6.812 1 95.62 96 THR A CA 1
ATOM 754 C C . THR A 1 96 ? 5.078 -7.395 -8.281 1 95.62 96 THR A C 1
ATOM 756 O O . THR A 1 96 ? 5.961 -7.855 -9.008 1 95.62 96 THR A O 1
ATOM 759 N N . TRP A 1 97 ? 4.246 -6.516 -8.695 1 98.06 97 TRP A N 1
ATOM 760 C CA . TRP A 1 97 ? 4.09 -6.238 -10.117 1 98.06 97 TRP A CA 1
ATOM 761 C C . TRP A 1 97 ? 4.719 -4.898 -10.484 1 98.06 97 TRP A C 1
ATOM 763 O O . TRP A 1 97 ? 4.672 -4.477 -11.648 1 98.06 97 TRP A O 1
ATOM 773 N N . GLU A 1 98 ? 5.242 -4.254 -9.477 1 97.31 98 GLU A N 1
ATOM 774 C CA . GLU A 1 98 ? 5.832 -2.93 -9.656 1 97.31 98 GLU A CA 1
ATOM 775 C C . GLU A 1 98 ? 7.332 -3.023 -9.93 1 97.31 98 GLU A C 1
ATOM 777 O O . GLU A 1 98 ? 7.812 -4.039 -10.438 1 97.31 98 GLU A O 1
ATOM 782 N N . SER A 1 99 ? 8.07 -1.96 -9.703 1 97.75 99 SER A N 1
ATOM 783 C CA . SER A 1 99 ? 9.484 -1.863 -10.031 1 97.75 99 SER A CA 1
ATOM 784 C C . SER A 1 99 ? 10.289 -2.969 -9.352 1 97.75 99 SER A C 1
ATOM 786 O O . SER A 1 99 ? 10 -3.342 -8.211 1 97.75 99 SER A O 1
ATOM 788 N N . GLY A 1 100 ? 11.281 -3.471 -10.031 1 95.62 100 GLY A N 1
ATOM 789 C CA . GLY A 1 100 ? 12.211 -4.414 -9.43 1 95.62 100 GLY A CA 1
ATOM 790 C C . GLY A 1 100 ? 13.117 -3.775 -8.398 1 95.62 100 GLY A C 1
ATOM 791 O O . GLY A 1 100 ? 13.125 -2.553 -8.242 1 95.62 100 GLY A O 1
ATOM 792 N N . PRO A 1 101 ? 13.883 -4.578 -7.738 1 94.19 101 PRO A N 1
ATOM 793 C CA . PRO A 1 101 ? 14.758 -4.051 -6.684 1 94.19 101 PRO A CA 1
ATOM 794 C C . PRO A 1 101 ? 15.766 -3.031 -7.207 1 94.19 101 PRO A C 1
ATOM 796 O O . PRO A 1 101 ? 16.219 -2.162 -6.457 1 94.19 101 PRO A O 1
ATOM 799 N N . ASP A 1 102 ? 16.078 -3.117 -8.516 1 94.19 102 ASP A N 1
ATOM 800 C CA . ASP A 1 102 ? 17.062 -2.209 -9.102 1 94.19 102 ASP A CA 1
ATOM 801 C C . ASP A 1 102 ? 16.375 -1.051 -9.82 1 94.19 102 ASP A C 1
ATOM 803 O O . ASP A 1 102 ? 17.031 -0.325 -10.586 1 94.19 102 ASP A O 1
ATOM 807 N N . GLY A 1 103 ? 15.125 -0.975 -9.727 1 94.62 103 GLY A N 1
ATOM 808 C CA . GLY A 1 103 ? 14.398 0.154 -10.281 1 94.62 103 GLY A CA 1
ATOM 809 C C . GLY A 1 103 ? 13.859 -0.105 -11.68 1 94.62 103 GLY A C 1
ATOM 810 O O . GLY A 1 103 ? 13.188 0.748 -12.258 1 94.62 103 GLY A O 1
ATOM 811 N N . ARG A 1 104 ? 14.125 -1.246 -12.211 1 95.75 104 ARG A N 1
ATOM 812 C CA . ARG A 1 104 ? 13.594 -1.559 -13.539 1 95.75 104 ARG A CA 1
ATOM 813 C C . ARG A 1 104 ? 12.07 -1.533 -13.539 1 95.75 104 ARG A C 1
ATOM 815 O O . ARG A 1 104 ? 11.438 -1.747 -12.5 1 95.75 104 ARG A O 1
ATOM 822 N N . GLU A 1 105 ? 11.492 -1.318 -14.664 1 96.62 105 GLU A N 1
ATOM 823 C CA . GLU A 1 105 ? 10.039 -1.244 -14.781 1 96.62 105 GLU A CA 1
ATOM 824 C C . GLU A 1 105 ? 9.383 -2.578 -14.438 1 96.62 105 GLU A C 1
ATOM 826 O O . GLU A 1 105 ? 9.906 -3.641 -14.773 1 96.62 105 GLU A O 1
ATOM 831 N N . GLY A 1 106 ? 8.305 -2.473 -13.805 1 97.5 106 GLY A N 1
ATOM 832 C CA . GLY A 1 106 ? 7.516 -3.648 -13.477 1 97.5 106 GLY A CA 1
ATOM 833 C C . GLY A 1 106 ? 6.461 -3.977 -14.516 1 97.5 106 GLY A C 1
ATOM 834 O O . GLY A 1 106 ? 6.289 -3.234 -15.484 1 97.5 106 GLY A O 1
ATOM 835 N N . PHE A 1 107 ? 5.762 -5.105 -14.289 1 98.25 107 PHE A N 1
ATOM 836 C CA . PHE A 1 107 ? 4.711 -5.559 -15.188 1 98.25 107 PHE A CA 1
ATOM 837 C C . PHE A 1 107 ? 3.633 -4.488 -15.336 1 98.25 107 PHE A C 1
ATOM 839 O O . PHE A 1 107 ? 3.07 -4.312 -16.422 1 98.25 107 PHE A O 1
ATOM 846 N N . ASN A 1 108 ? 3.307 -3.809 -14.25 1 98.19 108 ASN A N 1
ATOM 847 C CA . ASN A 1 108 ? 2.26 -2.793 -14.312 1 98.19 108 ASN A CA 1
ATOM 848 C C . ASN A 1 108 ? 2.574 -1.725 -15.352 1 98.19 108 ASN A C 1
ATOM 850 O O . ASN A 1 108 ? 1.719 -1.375 -16.172 1 98.19 108 ASN A O 1
ATOM 854 N N . THR A 1 109 ? 3.799 -1.25 -15.367 1 98.31 109 THR A N 1
ATOM 855 C CA . THR A 1 109 ? 4.215 -0.216 -16.312 1 98.31 109 THR A CA 1
ATOM 856 C C . THR A 1 109 ? 4.344 -0.788 -17.719 1 98.31 109 THR A C 1
ATOM 858 O O . THR A 1 109 ? 3.902 -0.168 -18.688 1 98.31 109 THR A O 1
ATOM 861 N N . MET A 1 110 ? 4.93 -1.952 -17.844 1 97.88 110 MET A N 1
ATOM 862 C CA . MET A 1 110 ? 5.164 -2.578 -19.156 1 97.88 110 MET A CA 1
ATOM 863 C C . MET A 1 110 ? 3.846 -2.832 -19.875 1 97.88 110 MET A C 1
ATOM 865 O O . MET A 1 110 ? 3.719 -2.531 -21.062 1 97.88 110 MET A O 1
ATOM 869 N N . PHE A 1 111 ? 2.92 -3.34 -19.188 1 98.5 111 PHE A N 1
ATOM 870 C CA . PHE A 1 111 ? 1.657 -3.686 -19.828 1 98.5 111 PHE A CA 1
ATOM 871 C C . PHE A 1 111 ? 0.814 -2.439 -20.078 1 98.5 111 PHE A C 1
ATOM 873 O O . PHE A 1 111 ? 0.068 -2.369 -21.047 1 98.5 111 PHE A O 1
ATOM 880 N N . LEU A 1 112 ? 0.928 -1.478 -19.156 1 98.5 112 LEU A N 1
ATOM 881 C CA . LEU A 1 112 ? 0.287 -0.196 -19.438 1 98.5 112 LEU A CA 1
ATOM 882 C C . LEU A 1 112 ? 0.815 0.409 -20.734 1 98.5 112 LEU A C 1
ATOM 884 O O . LEU A 1 112 ? 0.036 0.885 -21.562 1 98.5 112 LEU A O 1
ATOM 888 N N . ARG A 1 113 ? 2.092 0.378 -20.906 1 97.38 113 ARG A N 1
ATOM 889 C CA . ARG A 1 113 ? 2.721 0.877 -22.125 1 97.38 113 ARG A CA 1
ATOM 890 C C . ARG A 1 113 ? 2.254 0.091 -23.344 1 97.38 113 ARG A C 1
ATOM 892 O O . ARG A 1 113 ? 2.109 0.652 -24.438 1 97.38 113 ARG A O 1
ATOM 899 N N . ALA A 1 114 ? 2.018 -1.147 -23.156 1 97.62 114 ALA A N 1
ATOM 900 C CA . ALA A 1 114 ? 1.567 -2.02 -24.234 1 97.62 114 ALA A CA 1
ATOM 901 C C . ALA A 1 114 ? 0.084 -1.813 -24.531 1 97.62 114 ALA A C 1
ATOM 903 O O . ALA A 1 114 ? -0.482 -2.475 -25.406 1 97.62 114 ALA A O 1
ATOM 904 N N . GLY A 1 115 ? -0.599 -0.969 -23.75 1 98.06 115 GLY A N 1
ATOM 905 C CA . GLY A 1 115 ? -1.953 -0.554 -24.094 1 98.06 115 GLY A CA 1
ATOM 906 C C . GLY A 1 115 ? -3.01 -1.23 -23.234 1 98.06 115 GLY A C 1
ATOM 907 O O . GLY A 1 115 ? -4.203 -1.132 -23.531 1 98.06 115 GLY A O 1
ATOM 908 N N . TYR A 1 116 ? -2.621 -1.939 -22.234 1 98.81 116 TYR A N 1
ATOM 909 C CA . TYR A 1 116 ? -3.582 -2.598 -21.344 1 98.81 116 TYR A CA 1
ATOM 910 C C . TYR A 1 116 ? -3.938 -1.708 -20.172 1 98.81 116 TYR A C 1
ATOM 912 O O . TYR A 1 116 ? -3.066 -1.047 -19.594 1 98.81 116 TYR A O 1
ATOM 920 N N . SER A 1 117 ? -5.211 -1.695 -19.844 1 98.81 117 SER A N 1
ATOM 921 C CA . SER A 1 117 ? -5.543 -1.253 -18.484 1 98.81 117 SER A CA 1
ATOM 922 C C . SER A 1 117 ? -5.059 -2.252 -17.438 1 98.81 117 SER A C 1
ATOM 924 O O . SER A 1 117 ? -5.148 -3.465 -17.656 1 98.81 117 SER A O 1
ATOM 926 N N . VAL A 1 118 ? -4.562 -1.701 -16.375 1 98.94 118 VAL A N 1
ATOM 927 C CA . VAL A 1 118 ? -4.02 -2.578 -15.344 1 98.94 118 VAL A CA 1
ATOM 928 C C . VAL A 1 118 ? -4.715 -2.297 -14.016 1 98.94 118 VAL A C 1
ATOM 930 O O . VAL A 1 118 ? -4.996 -1.143 -13.688 1 98.94 118 VAL A O 1
ATOM 933 N N . TYR A 1 119 ? -5.086 -3.322 -13.32 1 98.88 119 TYR A N 1
ATOM 934 C CA . TYR A 1 119 ? -5.598 -3.307 -11.953 1 98.88 119 TYR A CA 1
ATOM 935 C C . TYR A 1 119 ? -4.715 -4.133 -11.023 1 98.88 119 TYR A C 1
ATOM 937 O O . TYR A 1 119 ? -4.613 -5.352 -11.18 1 98.88 119 TYR A O 1
ATOM 945 N N . LEU A 1 120 ? -4.035 -3.51 -10.109 1 98.25 120 LEU A N 1
ATOM 946 C CA . LEU A 1 120 ? -3.193 -4.188 -9.125 1 98.25 120 LEU A CA 1
ATOM 947 C C . LEU A 1 120 ? -3.93 -4.363 -7.805 1 98.25 120 LEU A C 1
ATOM 949 O O . LEU A 1 120 ? -4.414 -3.391 -7.227 1 98.25 120 LEU A O 1
ATOM 953 N N . VAL A 1 121 ? -3.896 -5.57 -7.309 1 97 121 VAL A N 1
ATOM 954 C CA . VAL A 1 121 ? -4.707 -5.906 -6.141 1 97 121 VAL A CA 1
ATOM 955 C C . VAL A 1 121 ? -3.799 -6.137 -4.934 1 97 121 VAL A C 1
ATOM 957 O O . VAL A 1 121 ? -2.785 -6.832 -5.035 1 97 121 VAL A O 1
ATOM 960 N N . ASP A 1 122 ? -4.09 -5.484 -3.855 1 95 122 ASP A N 1
ATOM 961 C CA . ASP A 1 122 ? -3.744 -6.012 -2.539 1 95 122 ASP A CA 1
ATOM 962 C C . ASP A 1 122 ? -4.918 -6.77 -1.925 1 95 122 ASP A C 1
ATOM 964 O O . ASP A 1 122 ? -5.938 -6.172 -1.573 1 95 122 ASP A O 1
ATOM 968 N N . GLN A 1 123 ? -4.75 -8.039 -1.814 1 94.56 123 GLN A N 1
ATOM 969 C CA . GLN A 1 123 ? -5.859 -8.883 -1.388 1 94.56 123 GLN A CA 1
ATOM 970 C C . GLN A 1 123 ? -6.238 -8.602 0.065 1 94.56 123 GLN A C 1
ATOM 972 O O . GLN A 1 123 ? -5.469 -7.984 0.804 1 94.56 123 GLN A O 1
ATOM 977 N N . PRO A 1 124 ? -7.379 -9.086 0.485 1 91.88 124 PRO A N 1
ATOM 978 C CA . PRO A 1 124 ? -7.797 -8.906 1.878 1 91.88 124 PRO A CA 1
ATOM 979 C C . PRO A 1 124 ? -6.734 -9.367 2.875 1 91.88 124 PRO A C 1
ATOM 981 O O . PRO A 1 124 ? -6.145 -10.438 2.705 1 91.88 124 PRO A O 1
ATOM 984 N N . ARG A 1 125 ? -6.531 -8.508 3.861 1 84.81 125 ARG A N 1
ATOM 985 C CA . ARG A 1 125 ? -5.703 -8.812 5.023 1 84.81 125 ARG A CA 1
ATOM 986 C C . ARG A 1 125 ? -4.219 -8.781 4.664 1 84.81 125 ARG A C 1
ATOM 988 O O . ARG A 1 125 ? -3.381 -9.273 5.418 1 84.81 125 ARG A O 1
ATOM 995 N N . SER A 1 126 ? -3.963 -8.312 3.473 1 83.38 126 SER A N 1
ATOM 996 C CA . SER A 1 126 ? -2.584 -8.125 3.033 1 83.38 126 SER A CA 1
ATOM 997 C C . SER A 1 126 ? -2.398 -6.785 2.336 1 83.38 126 SER A C 1
ATOM 999 O O . SER A 1 126 ? -3.332 -6.266 1.72 1 83.38 126 SER A O 1
ATOM 1001 N N . GLY A 1 127 ? -1.203 -6.215 2.447 1 80.06 127 GLY A N 1
ATOM 1002 C CA . GLY A 1 127 ? -0.925 -4.949 1.787 1 80.06 127 GLY A CA 1
ATOM 1003 C C . GLY A 1 127 ? 0.512 -4.492 1.953 1 80.06 127 GLY A C 1
ATOM 1004 O O . GLY A 1 127 ? 1.366 -5.262 2.396 1 80.06 127 GLY A O 1
ATOM 1005 N N . GLU A 1 128 ? 0.661 -3.211 1.48 1 77 128 GLU A N 1
ATOM 1006 C CA . GLU A 1 128 ? 2.02 -2.682 1.397 1 77 128 GLU A CA 1
ATOM 1007 C C . GLU A 1 128 ? 2.449 -2.055 2.721 1 77 128 GLU A C 1
ATOM 1009 O O . GLU A 1 128 ? 1.644 -1.415 3.4 1 77 128 GLU A O 1
ATOM 1014 N N . ALA A 1 129 ? 4.02 -1.972 3.027 1 58.75 129 ALA A N 1
ATOM 1015 C CA . ALA A 1 129 ? 4.867 -1.034 3.764 1 58.75 129 ALA A CA 1
ATOM 1016 C C . ALA A 1 129 ? 4.723 -1.231 5.27 1 58.75 129 ALA A C 1
ATOM 1018 O O . ALA A 1 129 ? 5.18 -0.398 6.055 1 58.75 129 ALA A O 1
ATOM 1019 N N . ASN A 1 130 ? 4.781 -2.318 5.652 1 63.47 130 ASN A N 1
ATOM 1020 C CA . ASN A 1 130 ? 4.363 -2.238 7.047 1 63.47 130 ASN A CA 1
ATOM 1021 C C . ASN A 1 130 ? 5.293 -3.039 7.957 1 63.47 130 ASN A C 1
ATOM 1023 O O . ASN A 1 130 ? 4.926 -3.369 9.086 1 63.47 130 ASN A O 1
ATOM 1027 N N . LEU A 1 131 ? 6.672 -3.062 7.492 1 78.31 131 LEU A N 1
ATOM 1028 C CA . LEU A 1 131 ? 7.395 -3.887 8.461 1 78.31 131 LEU A CA 1
ATOM 1029 C C . LEU A 1 131 ? 8.125 -3.018 9.477 1 78.31 131 LEU A C 1
ATOM 1031 O O . LEU A 1 131 ? 8.695 -1.983 9.117 1 78.31 131 LEU A O 1
ATOM 1035 N N . SER A 1 132 ? 7.93 -3.379 10.633 1 81.81 132 SER A N 1
ATOM 1036 C CA . SER A 1 132 ? 8.57 -2.709 11.758 1 81.81 132 SER A CA 1
ATOM 1037 C C . SER A 1 132 ? 9.641 -3.596 12.391 1 81.81 132 SER A C 1
ATOM 1039 O O . SER A 1 132 ? 9.445 -4.801 12.539 1 81.81 132 SER A O 1
ATOM 1041 N N . THR A 1 133 ? 10.773 -3.004 12.734 1 84.62 133 THR A N 1
ATOM 1042 C CA . THR A 1 133 ? 11.758 -3.742 13.508 1 84.62 133 THR A CA 1
ATOM 1043 C C . THR A 1 133 ? 11.352 -3.82 14.977 1 84.62 133 THR A C 1
ATOM 1045 O O . THR A 1 133 ? 11.969 -4.543 15.758 1 84.62 133 THR A O 1
ATOM 1048 N N . GLU A 1 134 ? 10.289 -3.107 15.289 1 79.94 134 GLU A N 1
ATOM 1049 C CA . GLU A 1 134 ? 9.789 -3.09 16.656 1 79.94 134 GLU A CA 1
ATOM 1050 C C . GLU A 1 134 ? 8.344 -3.57 16.734 1 79.94 134 GLU A C 1
ATOM 1052 O O . GLU A 1 134 ? 7.543 -3.262 15.852 1 79.94 134 GLU A O 1
ATOM 1057 N N . ALA A 1 135 ? 8.102 -4.316 17.797 1 70.88 135 ALA A N 1
ATOM 1058 C CA . ALA A 1 135 ? 6.73 -4.766 18.016 1 70.88 135 ALA A CA 1
ATOM 1059 C C . ALA A 1 135 ? 5.855 -3.633 18.531 1 70.88 135 ALA A C 1
ATOM 1061 O O . ALA A 1 135 ? 6.332 -2.76 19.266 1 70.88 135 ALA A O 1
ATOM 1062 N N . VAL A 1 136 ? 4.566 -3.652 18.141 1 64.62 136 VAL A N 1
ATOM 1063 C CA . VAL A 1 136 ? 3.648 -2.668 18.703 1 64.62 136 VAL A CA 1
ATOM 1064 C C . VAL A 1 136 ? 3.504 -2.9 20.219 1 64.62 136 VAL A C 1
ATOM 1066 O O . VAL A 1 136 ? 3.516 -1.95 21 1 64.62 136 VAL A O 1
ATOM 1069 N N . THR A 1 137 ? 3.25 -4.156 20.562 1 61.72 137 THR A N 1
ATOM 1070 C CA . THR A 1 137 ? 3.238 -4.605 21.953 1 61.72 137 THR A CA 1
ATOM 1071 C C . THR A 1 137 ? 4.152 -5.812 22.141 1 61.72 137 THR A C 1
ATOM 1073 O O . THR A 1 137 ? 4.426 -6.543 21.188 1 61.72 137 THR A O 1
ATOM 1076 N N . PRO A 1 138 ? 4.766 -5.84 23.312 1 58.38 138 PRO A N 1
ATOM 1077 C CA . PRO A 1 138 ? 5.648 -6.984 23.531 1 58.38 138 PRO A CA 1
ATOM 1078 C C . PRO A 1 138 ? 5.02 -8.305 23.109 1 58.38 138 PRO A C 1
ATOM 1080 O O . PRO A 1 138 ? 5.73 -9.258 22.781 1 58.38 138 PRO A O 1
ATOM 1083 N N . ASP A 1 139 ? 3.676 -8.258 23.188 1 50.34 139 ASP A N 1
ATOM 1084 C CA . ASP A 1 139 ? 3.006 -9.531 22.953 1 50.34 139 ASP A CA 1
ATOM 1085 C C . ASP A 1 139 ? 2.682 -9.719 21.469 1 50.34 139 ASP A C 1
ATOM 1087 O O . ASP A 1 139 ? 2.146 -10.758 21.078 1 50.34 139 ASP A O 1
ATOM 1091 N N . THR A 1 140 ? 2.736 -8.648 20.828 1 48.47 140 THR A N 1
ATOM 1092 C CA . THR A 1 140 ? 2.383 -8.828 19.422 1 48.47 140 THR A CA 1
ATOM 1093 C C . THR A 1 140 ? 3.543 -9.438 18.641 1 48.47 140 THR A C 1
ATOM 1095 O O . THR A 1 140 ? 4.598 -8.82 18.5 1 48.47 140 THR A O 1
ATOM 1098 N N . PRO A 1 141 ? 3.48 -10.68 18.5 1 41.41 141 PRO A N 1
ATOM 1099 C CA . PRO A 1 141 ? 4.578 -11.367 17.812 1 41.41 141 PRO A CA 1
ATOM 1100 C C . PRO A 1 141 ? 4.957 -10.703 16.484 1 41.41 141 PRO A C 1
ATOM 1102 O O . PRO A 1 141 ? 6.074 -10.883 16 1 41.41 141 PRO A O 1
ATOM 1105 N N . TRP A 1 142 ? 4.004 -10.312 15.805 1 39.88 142 TRP A N 1
ATOM 1106 C CA . TRP A 1 142 ? 4.375 -9.922 14.445 1 39.88 142 TRP A CA 1
ATOM 1107 C C . TRP A 1 142 ? 5.219 -8.648 14.453 1 39.88 142 TRP A C 1
ATOM 1109 O O . TRP A 1 142 ? 5.973 -8.391 13.516 1 39.88 142 TRP A O 1
ATOM 1119 N N . ALA A 1 143 ? 4.648 -7.656 15.164 1 42.09 143 ALA A N 1
ATOM 1120 C CA . ALA A 1 143 ? 5.617 -6.562 15.227 1 42.09 143 ALA A CA 1
ATOM 1121 C C . ALA A 1 143 ? 6.969 -7.055 15.727 1 42.09 143 ALA A C 1
ATOM 1123 O O . ALA A 1 143 ? 8.016 -6.566 15.297 1 42.09 143 ALA A O 1
ATOM 1124 N N . SER A 1 144 ? 6.852 -7.863 16.781 1 42.06 144 SER A N 1
ATOM 1125 C CA . SER A 1 144 ? 8.133 -8.445 17.156 1 42.06 144 SER A CA 1
ATOM 1126 C C . SER A 1 144 ? 8.625 -9.438 16.109 1 42.06 144 SER A C 1
ATOM 1128 O O . SER A 1 144 ? 9.805 -9.797 16.078 1 42.06 144 SER A O 1
ATOM 1130 N N . ASN A 1 145 ? 7.59 -10.352 15.859 1 47.31 145 ASN A N 1
ATOM 1131 C CA . ASN A 1 145 ? 8.297 -11.398 15.117 1 47.31 145 ASN A CA 1
ATOM 1132 C C . ASN A 1 145 ? 8.812 -10.875 13.781 1 47.31 145 ASN A C 1
ATOM 1134 O O . ASN A 1 145 ? 8.07 -10.82 12.805 1 47.31 145 ASN A O 1
ATOM 1138 N N . PRO A 1 146 ? 9.883 -10.125 14.008 1 56.75 146 PRO A N 1
ATOM 1139 C CA . PRO A 1 146 ? 10.703 -9.805 12.836 1 56.75 146 PRO A CA 1
ATOM 1140 C C . PRO A 1 146 ? 10.805 -10.969 11.852 1 56.75 146 PRO A C 1
ATOM 1142 O O . PRO A 1 146 ? 10.93 -12.125 12.258 1 56.75 146 PRO A O 1
ATOM 1145 N N . MET A 1 147 ? 9.961 -10.82 10.859 1 68.75 147 MET A N 1
ATOM 1146 C CA . MET A 1 147 ? 10.164 -11.805 9.805 1 68.75 147 MET A CA 1
ATOM 1147 C C . MET A 1 147 ? 11.648 -12.07 9.578 1 68.75 147 MET A C 1
ATOM 1149 O O . MET A 1 147 ? 12.25 -11.523 8.656 1 68.75 147 MET A O 1
ATOM 1153 N N . TYR A 1 148 ? 12.195 -12.812 10.703 1 79.75 148 TYR A N 1
ATOM 1154 C CA . TYR A 1 148 ? 13.547 -13.297 10.453 1 79.75 148 TYR A CA 1
ATOM 1155 C C . TYR A 1 148 ? 13.555 -14.344 9.344 1 79.75 148 TYR A C 1
ATOM 1157 O O . TYR A 1 148 ? 13.547 -15.547 9.617 1 79.75 148 TYR A O 1
ATOM 1165 N N . GLY A 1 149 ? 13.5 -13.812 8.172 1 88.31 149 GLY A N 1
ATOM 1166 C CA . GLY A 1 149 ? 13.312 -14.773 7.094 1 88.31 149 GLY A CA 1
ATOM 1167 C C . GLY A 1 149 ? 14.055 -14.398 5.828 1 88.31 149 GLY A C 1
ATOM 1168 O O . GLY A 1 149 ? 13.703 -14.844 4.734 1 88.31 149 GLY A O 1
ATOM 1169 N N . ASP A 1 150 ? 15.086 -13.531 6.016 1 91.56 150 ASP A N 1
ATOM 1170 C CA . ASP A 1 150 ? 15.719 -13.031 4.797 1 91.56 150 ASP A CA 1
ATOM 1171 C C . ASP A 1 150 ? 16.359 -14.18 4.012 1 91.56 150 ASP A C 1
ATOM 1173 O O . ASP A 1 150 ? 16.203 -14.266 2.793 1 91.56 150 ASP A O 1
ATOM 1177 N N . LYS A 1 151 ? 17.016 -15.109 4.688 1 93.62 151 LYS A N 1
ATOM 1178 C CA . LYS A 1 151 ? 17.672 -16.203 3.984 1 93.62 151 LYS A CA 1
ATOM 1179 C C . LYS A 1 151 ? 16.656 -17.234 3.514 1 93.62 151 LYS A C 1
ATOM 1181 O O . LYS A 1 151 ? 16.766 -17.766 2.4 1 93.62 151 LYS A O 1
ATOM 1186 N N . THR A 1 152 ? 15.688 -17.5 4.348 1 92.81 152 THR A N 1
ATOM 1187 C CA . THR A 1 152 ? 14.625 -18.422 3.986 1 92.81 152 THR A CA 1
ATOM 1188 C C . THR A 1 152 ? 13.93 -17.984 2.703 1 92.81 152 THR A C 1
ATOM 1190 O O . THR A 1 152 ? 13.805 -18.75 1.755 1 92.81 152 THR A O 1
ATOM 1193 N N . LEU A 1 153 ? 13.578 -16.766 2.656 1 92.69 153 LEU A N 1
ATOM 1194 C CA . LEU A 1 153 ? 12.812 -16.266 1.518 1 92.69 153 LEU A CA 1
ATOM 1195 C C . LEU A 1 153 ? 13.695 -16.172 0.277 1 92.69 153 LEU A C 1
ATOM 1197 O O . LEU A 1 153 ? 13.227 -16.375 -0.843 1 92.69 153 LEU A O 1
ATOM 1201 N N . TYR A 1 154 ? 14.906 -15.828 0.49 1 94.56 154 TYR A N 1
ATOM 1202 C CA . TYR A 1 154 ? 15.859 -15.734 -0.608 1 94.56 154 TYR A CA 1
ATOM 1203 C C . TYR A 1 154 ? 16.047 -17.094 -1.276 1 94.56 154 TYR A C 1
ATOM 1205 O O . TYR A 1 154 ? 16.094 -17.188 -2.506 1 94.56 154 TYR A O 1
ATOM 1213 N N . VAL A 1 155 ? 16.109 -18.188 -0.505 1 94 155 VAL A N 1
ATOM 1214 C CA . VAL A 1 155 ? 16.359 -19.531 -1.011 1 94 155 VAL A CA 1
ATOM 1215 C C . VAL A 1 155 ? 15.055 -20.141 -1.528 1 94 155 VAL A C 1
ATOM 1217 O O . VAL A 1 155 ? 15.031 -20.75 -2.602 1 94 155 VAL A O 1
ATOM 1220 N N . LEU A 1 156 ? 13.984 -19.938 -0.804 1 93.19 156 LEU A N 1
ATOM 1221 C CA . LEU A 1 156 ? 12.695 -20.484 -1.213 1 93.19 156 LEU A CA 1
ATOM 1222 C C . LEU A 1 156 ? 12.258 -19.891 -2.547 1 93.19 156 LEU A C 1
ATOM 1224 O O . LEU A 1 156 ? 11.609 -20.562 -3.35 1 93.19 156 LEU A O 1
ATOM 1228 N N . SER A 1 157 ? 12.641 -18.625 -2.775 1 93.94 157 SER A N 1
ATOM 1229 C CA . SER A 1 157 ? 12.266 -17.953 -4.02 1 93.94 157 SER A CA 1
ATOM 1230 C C . SER A 1 157 ? 13.273 -18.25 -5.125 1 93.94 157 SER A C 1
ATOM 1232 O O . SER A 1 157 ? 13.117 -17.781 -6.254 1 93.94 157 SER A O 1
ATOM 1234 N N . ARG A 1 158 ? 14.32 -18.953 -4.746 1 95.38 158 ARG A N 1
ATOM 1235 C CA . ARG A 1 158 ? 15.375 -19.359 -5.672 1 95.38 158 ARG A CA 1
ATOM 1236 C C . ARG A 1 158 ? 16.062 -18.141 -6.281 1 95.38 158 ARG A C 1
ATOM 1238 O O . ARG A 1 158 ? 16.391 -18.141 -7.469 1 95.38 158 ARG A O 1
ATOM 1245 N N . ILE A 1 159 ? 16.172 -17.125 -5.508 1 95.06 159 ILE A N 1
ATOM 1246 C CA . ILE A 1 159 ? 16.812 -15.891 -5.938 1 95.06 159 ILE A CA 1
ATOM 1247 C C . ILE A 1 159 ? 18.328 -16.094 -5.98 1 95.06 159 ILE A C 1
ATOM 1249 O O . ILE A 1 159 ? 19.016 -15.477 -6.805 1 95.06 159 ILE A O 1
ATOM 1253 N N . GLY A 1 160 ? 18.844 -16.859 -5.051 1 94.31 160 GLY A N 1
ATOM 1254 C CA . GLY A 1 160 ? 20.281 -17.094 -4.988 1 94.31 160 GLY A CA 1
ATOM 1255 C C . GLY A 1 160 ? 20.688 -18.016 -3.859 1 94.31 160 GLY A C 1
ATOM 1256 O O . GLY A 1 160 ? 19.875 -18.828 -3.404 1 94.31 160 GLY A O 1
ATOM 1257 N N . HIS A 1 161 ? 21.984 -17.984 -3.635 1 92.69 161 HIS A N 1
ATOM 1258 C CA . HIS A 1 161 ? 22.594 -18.75 -2.557 1 92.69 161 HIS A CA 1
ATOM 1259 C C . HIS A 1 161 ? 23.562 -17.891 -1.74 1 92.69 161 HIS A C 1
ATOM 1261 O O . HIS A 1 161 ? 23.562 -16.672 -1.857 1 92.69 161 HIS A O 1
ATOM 1267 N N . TYR A 1 162 ? 24.125 -18.5 -0.789 1 91.31 162 TYR A N 1
ATOM 1268 C CA . TYR A 1 162 ? 25.062 -17.766 0.063 1 91.31 162 TYR A CA 1
ATOM 1269 C C . TYR A 1 162 ? 26.469 -18.312 -0.059 1 91.31 162 TYR A C 1
ATOM 1271 O O . TYR A 1 162 ? 26.656 -19.531 -0.151 1 91.31 162 TYR A O 1
ATOM 1279 N N . ASP A 1 163 ? 27.438 -17.438 -0.03 1 89.81 163 ASP A N 1
ATOM 1280 C CA . ASP A 1 163 ? 28.828 -17.859 -0.118 1 89.81 163 ASP A CA 1
ATOM 1281 C C . ASP A 1 163 ? 29.359 -18.297 1.248 1 89.81 163 ASP A C 1
ATOM 1283 O O . ASP A 1 163 ? 28.594 -18.375 2.217 1 89.81 163 ASP A O 1
ATOM 1287 N N . GLU A 1 164 ? 30.625 -18.594 1.312 1 88 164 GLU A N 1
ATOM 1288 C CA . GLU A 1 164 ? 31.25 -19.125 2.518 1 88 164 GLU A CA 1
ATOM 1289 C C . GLU A 1 164 ? 31.203 -18.125 3.658 1 88 164 GLU A C 1
ATOM 1291 O O . GLU A 1 164 ? 31.219 -18.5 4.832 1 88 164 GLU A O 1
ATOM 1296 N N . ASN A 1 165 ? 31.156 -16.875 3.293 1 87 165 ASN A N 1
ATOM 1297 C CA . ASN A 1 165 ? 31.125 -15.82 4.301 1 87 165 ASN A CA 1
ATOM 1298 C C . ASN A 1 165 ? 29.703 -15.422 4.668 1 87 165 ASN A C 1
ATOM 1300 O O . ASN A 1 165 ? 29.5 -14.492 5.453 1 87 165 ASN A O 1
ATOM 1304 N N . GLY A 1 166 ? 28.75 -16.094 4.012 1 85.31 166 GLY A N 1
ATOM 1305 C CA . GLY A 1 166 ? 27.344 -15.82 4.328 1 85.31 166 GLY A CA 1
ATOM 1306 C C . GLY A 1 166 ? 26.75 -14.695 3.506 1 85.31 166 GLY A C 1
ATOM 1307 O O . GLY A 1 166 ? 25.656 -14.227 3.791 1 85.31 166 GLY A O 1
ATOM 1308 N N . ASN A 1 167 ? 27.453 -14.273 2.504 1 89 167 ASN A N 1
ATOM 1309 C CA . ASN A 1 167 ? 26.938 -13.219 1.639 1 89 167 ASN A CA 1
ATOM 1310 C C . ASN A 1 167 ? 26.016 -13.781 0.553 1 89 167 ASN A C 1
ATOM 1312 O O . ASN A 1 167 ? 26.281 -14.859 0.009 1 89 167 ASN A O 1
ATOM 1316 N N . PRO A 1 168 ? 24.984 -13.047 0.258 1 92.5 168 PRO A N 1
ATOM 1317 C CA . PRO A 1 168 ? 24.094 -13.523 -0.809 1 92.5 168 PRO A CA 1
ATOM 1318 C C . PRO A 1 168 ? 24.75 -13.438 -2.191 1 92.5 168 PRO A C 1
ATOM 1320 O O . PRO A 1 168 ? 25.375 -12.43 -2.516 1 92.5 168 PRO A O 1
ATOM 1323 N N . VAL A 1 169 ? 24.609 -14.438 -2.953 1 93.19 169 VAL A N 1
ATOM 1324 C CA . VAL A 1 169 ? 25.031 -14.531 -4.344 1 93.19 169 VAL A CA 1
ATOM 1325 C C . VAL A 1 169 ? 23.828 -14.812 -5.238 1 93.19 169 VAL A C 1
ATOM 1327 O O . VAL A 1 169 ? 23.266 -15.914 -5.199 1 93.19 169 VAL A O 1
ATOM 1330 N N . PRO A 1 170 ? 23.453 -13.805 -6.055 1 93.5 170 PRO A N 1
ATOM 1331 C CA . PRO A 1 170 ? 22.234 -13.984 -6.848 1 93.5 170 PRO A CA 1
ATOM 1332 C C . PRO A 1 170 ? 22.406 -14.984 -7.992 1 93.5 170 PRO A C 1
ATOM 1334 O O . PRO A 1 170 ? 23.516 -15.117 -8.531 1 93.5 170 PRO A O 1
ATOM 1337 N N . ASN A 1 171 ? 21.266 -15.609 -8.25 1 88.75 171 ASN A N 1
ATOM 1338 C CA . ASN A 1 171 ? 21.156 -16.406 -9.469 1 88.75 171 ASN A CA 1
ATOM 1339 C C . ASN A 1 171 ? 20.734 -15.555 -10.664 1 88.75 171 ASN A C 1
ATOM 1341 O O . ASN A 1 171 ? 20.031 -14.555 -10.5 1 88.75 171 ASN A O 1
ATOM 1345 N N . ALA A 1 172 ? 21.203 -15.969 -11.875 1 79.44 172 ALA A N 1
ATOM 1346 C CA . ALA A 1 172 ? 20.625 -15.547 -13.156 1 79.44 172 ALA A CA 1
ATOM 1347 C C . ALA A 1 172 ? 20.516 -14.031 -13.234 1 79.44 172 ALA A C 1
ATOM 1349 O O . ALA A 1 172 ? 21.516 -13.32 -13.094 1 79.44 172 ALA A O 1
ATOM 1350 N N . GLN A 1 173 ? 19.188 -13.453 -13.242 1 85.81 173 GLN A N 1
ATOM 1351 C CA . GLN A 1 173 ? 18.891 -12.086 -13.648 1 85.81 173 GLN A CA 1
ATOM 1352 C C . GLN A 1 173 ? 18.688 -11.188 -12.43 1 85.81 173 GLN A C 1
ATOM 1354 O O . GLN A 1 173 ? 18.531 -9.969 -12.57 1 85.81 173 GLN A O 1
ATOM 1359 N N . PHE A 1 174 ? 18.797 -11.742 -11.164 1 93.12 174 PHE A N 1
ATOM 1360 C CA . PHE A 1 174 ? 18.641 -10.883 -9.992 1 93.12 174 PHE A CA 1
ATOM 1361 C C . PHE A 1 174 ? 19.875 -10.008 -9.812 1 93.12 174 PHE A C 1
ATOM 1363 O O . PHE A 1 174 ? 21.016 -10.492 -9.859 1 93.12 174 PHE A O 1
ATOM 1370 N N . PRO A 1 175 ? 19.703 -8.695 -9.633 1 94.5 175 PRO A N 1
ATOM 1371 C CA . PRO A 1 175 ? 20.859 -7.809 -9.508 1 94.5 175 PRO A CA 1
ATOM 1372 C C . PRO A 1 175 ? 21.656 -8.055 -8.234 1 94.5 175 PRO A C 1
ATOM 1374 O O . PRO A 1 175 ? 21.078 -8.281 -7.172 1 94.5 175 PRO A O 1
ATOM 1377 N N . ASP A 1 176 ? 22.953 -7.934 -8.352 1 93.5 176 ASP A N 1
ATOM 1378 C CA . ASP A 1 176 ? 23.844 -8.188 -7.219 1 93.5 176 ASP A CA 1
ATOM 1379 C C . ASP A 1 176 ? 23.906 -6.969 -6.297 1 93.5 176 ASP A C 1
ATOM 1381 O O . ASP A 1 176 ? 23.5 -5.871 -6.676 1 93.5 176 ASP A O 1
ATOM 1385 N N . GLY A 1 177 ? 24.359 -7.258 -5.008 1 93.44 177 GLY A N 1
ATOM 1386 C CA . GLY A 1 177 ? 24.656 -6.172 -4.09 1 93.44 177 GLY A CA 1
ATOM 1387 C C . GLY A 1 177 ? 23.719 -6.105 -2.908 1 93.44 177 GLY A C 1
ATOM 1388 O O . GLY A 1 177 ? 22.531 -6.422 -3.035 1 93.44 177 GLY A O 1
ATOM 1389 N N . GLU A 1 178 ? 24.203 -5.578 -1.833 1 93.19 178 GLU A N 1
ATOM 1390 C CA . GLU A 1 178 ? 23.469 -5.484 -0.574 1 93.19 178 GLU A CA 1
ATOM 1391 C C . GLU A 1 178 ? 22.219 -4.613 -0.723 1 93.19 178 GLU A C 1
ATOM 1393 O O . GLU A 1 178 ? 21.188 -4.887 -0.111 1 93.19 178 GLU A O 1
ATOM 1398 N N . THR A 1 179 ? 22.359 -3.586 -1.56 1 94.44 179 THR A N 1
ATOM 1399 C CA . THR A 1 179 ? 21.234 -2.674 -1.762 1 94.44 179 THR A CA 1
ATOM 1400 C C . THR A 1 179 ? 20.062 -3.4 -2.398 1 94.44 179 THR A C 1
ATOM 1402 O O . THR A 1 179 ? 18.906 -3.223 -1.976 1 94.44 179 THR A O 1
ATOM 1405 N N . ASN A 1 180 ? 20.344 -4.191 -3.385 1 95.56 180 ASN A N 1
ATOM 1406 C CA . ASN A 1 180 ? 19.281 -4.953 -4.051 1 95.56 180 ASN A CA 1
ATOM 1407 C C . ASN A 1 180 ? 18.75 -6.066 -3.156 1 95.56 180 ASN A C 1
ATOM 1409 O O . ASN A 1 180 ? 17.547 -6.355 -3.166 1 95.56 180 ASN A O 1
ATOM 1413 N N . TYR A 1 181 ? 19.641 -6.73 -2.383 1 95.75 181 TYR A N 1
ATOM 1414 C CA . TYR A 1 181 ? 19.219 -7.723 -1.402 1 95.75 181 TYR A CA 1
ATOM 1415 C C . TYR A 1 181 ? 18.25 -7.109 -0.394 1 95.75 181 TYR A C 1
ATOM 1417 O O . TYR A 1 181 ? 17.188 -7.668 -0.127 1 95.75 181 TYR A O 1
ATOM 1425 N N . GLN A 1 182 ? 18.609 -5.969 0.09 1 93.81 182 GLN A N 1
ATOM 1426 C CA . GLN A 1 182 ? 17.766 -5.27 1.047 1 93.81 182 GLN A CA 1
ATOM 1427 C C . GLN A 1 182 ? 16.422 -4.906 0.422 1 93.81 182 GLN A C 1
ATOM 1429 O O . GLN A 1 182 ? 15.375 -5.074 1.049 1 93.81 182 GLN A O 1
ATOM 1434 N N . ALA A 1 183 ? 16.469 -4.398 -0.789 1 93.75 183 ALA A N 1
ATOM 1435 C CA . ALA A 1 183 ? 15.234 -4.023 -1.474 1 93.75 183 ALA A CA 1
ATOM 1436 C C . ALA A 1 183 ? 14.305 -5.223 -1.635 1 93.75 183 ALA A C 1
ATOM 1438 O O . ALA A 1 183 ? 13.094 -5.109 -1.461 1 93.75 183 ALA A O 1
ATOM 1439 N N . PHE A 1 184 ? 14.898 -6.352 -1.907 1 94.62 184 PHE A N 1
ATOM 1440 C CA . PHE A 1 184 ? 14.125 -7.586 -2.01 1 94.62 184 PHE A CA 1
ATOM 1441 C C . PHE A 1 184 ? 13.477 -7.93 -0.678 1 94.62 184 PHE A C 1
ATOM 1443 O O . PHE A 1 184 ? 12.289 -8.258 -0.63 1 94.62 184 PHE A O 1
ATOM 1450 N N . GLN A 1 185 ? 14.18 -7.824 0.353 1 91.69 185 GLN A N 1
ATOM 1451 C CA . GLN A 1 185 ? 13.672 -8.164 1.677 1 91.69 185 GLN A CA 1
ATOM 1452 C C . GLN A 1 185 ? 12.586 -7.184 2.113 1 91.69 185 GLN A C 1
ATOM 1454 O O . GLN A 1 185 ? 11.656 -7.555 2.832 1 91.69 185 GLN A O 1
ATOM 1459 N N . GLN A 1 186 ? 12.68 -5.988 1.64 1 90.81 186 GLN A N 1
ATOM 1460 C CA . GLN A 1 186 ? 11.727 -4.953 2.02 1 90.81 186 GLN A CA 1
ATOM 1461 C C . GLN A 1 186 ? 10.469 -5.012 1.147 1 90.81 186 GLN A C 1
ATOM 1463 O O . GLN A 1 186 ? 9.57 -4.18 1.288 1 90.81 186 GLN A O 1
ATOM 1468 N N . SER A 1 187 ? 10.406 -5.98 0.275 1 90.5 187 SER A N 1
ATOM 1469 C CA . SER A 1 187 ? 9.227 -6.121 -0.573 1 90.5 187 SER A CA 1
ATOM 1470 C C . SER A 1 187 ? 8.219 -7.098 0.034 1 90.5 187 SER A C 1
ATOM 1472 O O . SER A 1 187 ? 7.098 -7.223 -0.453 1 90.5 187 SER A O 1
ATOM 1474 N N . TRP A 1 188 ? 8.602 -7.762 1.072 1 87.81 188 TRP A N 1
ATOM 1475 C CA . TRP A 1 188 ? 7.707 -8.703 1.744 1 87.81 188 TRP A CA 1
ATOM 1476 C C . TRP A 1 188 ? 6.742 -7.969 2.67 1 87.81 188 TRP A C 1
ATOM 1478 O O . TRP A 1 188 ? 7.02 -6.848 3.104 1 87.81 188 TRP A O 1
ATOM 1488 N N . THR A 1 189 ? 5.645 -8.539 2.898 1 82.75 189 THR A N 1
ATOM 1489 C CA . THR A 1 189 ? 4.711 -7.984 3.871 1 82.75 189 THR A CA 1
ATOM 1490 C C . THR A 1 189 ? 4.109 -9.086 4.734 1 82.75 189 THR A C 1
ATOM 1492 O O . THR A 1 189 ? 4.211 -10.273 4.398 1 82.75 189 THR A O 1
ATOM 1495 N N . ILE A 1 190 ? 3.564 -8.633 5.82 1 75.06 190 ILE A N 1
ATOM 1496 C CA . ILE A 1 190 ? 2.883 -9.562 6.711 1 75.06 190 ILE A CA 1
ATOM 1497 C C . ILE A 1 190 ? 1.378 -9.312 6.668 1 75.06 190 ILE A C 1
ATOM 1499 O O . ILE A 1 190 ? 0.939 -8.172 6.496 1 75.06 190 ILE A O 1
ATOM 1503 N N . GLY A 1 191 ? 0.625 -10.367 6.77 1 76.25 191 GLY A N 1
ATOM 1504 C CA . GLY A 1 191 ? -0.823 -10.227 6.789 1 76.25 191 GLY A CA 1
ATOM 1505 C C . GLY A 1 191 ? -1.353 -9.672 8.094 1 76.25 191 GLY A C 1
ATOM 1506 O O . GLY A 1 191 ? -0.715 -9.812 9.141 1 76.25 191 GLY A O 1
ATOM 1507 N N . SER A 1 192 ? -2.469 -8.977 8.031 1 78.12 192 SER A N 1
ATOM 1508 C CA . SER A 1 192 ? -3.125 -8.422 9.211 1 78.12 192 SER A CA 1
ATOM 1509 C C . SER A 1 192 ? -4.059 -9.445 9.852 1 78.12 192 SER A C 1
ATOM 1511 O O . SER A 1 192 ? -4.609 -9.195 10.93 1 78.12 192 SER A O 1
ATOM 1513 N N . GLY A 1 193 ? -4.242 -10.508 9.172 1 79.56 193 GLY A N 1
ATOM 1514 C CA . GLY A 1 193 ? -5.105 -11.594 9.609 1 79.56 193 GLY A CA 1
ATOM 1515 C C . GLY A 1 193 ? -4.797 -12.914 8.93 1 79.56 193 GLY A C 1
ATOM 1516 O O . GLY A 1 193 ? -3.873 -13 8.117 1 79.56 193 GLY A O 1
ATOM 1517 N N . PRO A 1 194 ? -5.59 -13.961 9.281 1 82.25 194 PRO A N 1
ATOM 1518 C CA . PRO A 1 194 ? -5.336 -15.266 8.672 1 82.25 194 PRO A CA 1
ATOM 1519 C C . PRO A 1 194 ? -5.633 -15.289 7.18 1 82.25 194 PRO A C 1
ATOM 1521 O O . PRO A 1 194 ? -6.582 -14.641 6.723 1 82.25 194 PRO A O 1
ATOM 1524 N N . LEU A 1 195 ? -4.801 -16.062 6.535 1 85.81 195 LEU A N 1
ATOM 1525 C CA . LEU A 1 195 ? -5.078 -16.281 5.121 1 85.81 195 LEU A CA 1
ATOM 1526 C C . LEU A 1 195 ? -6.43 -16.969 4.934 1 85.81 195 LEU A C 1
ATOM 1528 O O . LEU A 1 195 ? -6.77 -17.906 5.664 1 85.81 195 LEU A O 1
ATOM 1532 N N . ASP A 1 196 ? -7.215 -16.469 4.094 1 90.88 196 ASP A N 1
ATOM 1533 C CA . ASP A 1 196 ? -8.5 -17.031 3.697 1 90.88 196 ASP A CA 1
ATOM 1534 C C . ASP A 1 196 ? -8.656 -17.016 2.178 1 90.88 196 ASP A C 1
ATOM 1536 O O . ASP A 1 196 ? -9.047 -16 1.597 1 90.88 196 ASP A O 1
ATOM 1540 N N . ASN A 1 197 ? -8.391 -18.156 1.564 1 94.06 197 ASN A N 1
ATOM 1541 C CA . ASN A 1 197 ? -8.367 -18.25 0.109 1 94.06 197 ASN A CA 1
ATOM 1542 C C . ASN A 1 197 ? -9.742 -17.984 -0.491 1 94.06 197 ASN A C 1
ATOM 1544 O O . ASN A 1 197 ? -9.852 -17.391 -1.564 1 94.06 197 ASN A O 1
ATOM 1548 N N . ASP A 1 198 ? -10.742 -18.422 0.164 1 96.31 198 ASP A N 1
ATOM 1549 C CA . ASP A 1 198 ? -12.094 -18.219 -0.36 1 96.31 198 ASP A CA 1
ATOM 1550 C C . ASP A 1 198 ? -12.516 -16.766 -0.226 1 96.31 198 ASP A C 1
ATOM 1552 O O . ASP A 1 198 ? -13.18 -16.219 -1.112 1 96.31 198 ASP A O 1
ATOM 1556 N N . LEU A 1 199 ? -12.141 -16.156 0.897 1 95.56 199 LEU A N 1
ATOM 1557 C CA . LEU A 1 199 ? -12.375 -14.719 1.024 1 95.56 199 LEU A CA 1
ATOM 1558 C C . LEU A 1 199 ? -11.695 -13.953 -0.101 1 95.56 199 LEU A C 1
ATOM 1560 O O . LEU A 1 199 ? -12.312 -13.094 -0.742 1 95.56 199 LEU A O 1
ATOM 1564 N N . ASN A 1 200 ? -10.461 -14.281 -0.309 1 96.19 200 ASN A N 1
ATOM 1565 C CA . ASN A 1 200 ? -9.703 -13.609 -1.363 1 96.19 200 ASN A CA 1
ATOM 1566 C C . ASN A 1 200 ? -10.32 -13.852 -2.736 1 96.19 200 ASN A C 1
ATOM 1568 O O . ASN A 1 200 ? -10.422 -12.922 -3.543 1 96.19 200 ASN A O 1
ATOM 1572 N N . ALA A 1 201 ? -10.75 -15.031 -2.996 1 97.75 201 ALA A N 1
ATOM 1573 C CA . ALA A 1 201 ? -11.398 -15.367 -4.266 1 97.75 201 ALA A CA 1
ATOM 1574 C C . ALA A 1 201 ? -12.711 -14.609 -4.43 1 97.75 201 ALA A C 1
ATOM 1576 O O . ALA A 1 201 ? -13.023 -14.117 -5.516 1 97.75 201 ALA A O 1
ATOM 1577 N N . ASP A 1 202 ? -13.5 -14.547 -3.367 1 98.06 202 ASP A N 1
ATOM 1578 C CA . ASP A 1 202 ? -14.781 -13.852 -3.41 1 98.06 202 ASP A CA 1
ATOM 1579 C C . ASP A 1 202 ? -14.586 -12.375 -3.754 1 98.06 202 ASP A C 1
ATOM 1581 O O . ASP A 1 202 ? -15.32 -11.828 -4.582 1 98.06 202 ASP A O 1
ATOM 1585 N N . VAL A 1 203 ? -13.656 -11.789 -3.115 1 97.56 203 VAL A N 1
ATOM 1586 C CA . VAL A 1 203 ? -13.398 -10.375 -3.33 1 97.56 203 VAL A CA 1
ATOM 1587 C C . VAL A 1 203 ? -12.836 -10.156 -4.734 1 97.56 203 VAL A C 1
ATOM 1589 O O . VAL A 1 203 ? -13.227 -9.211 -5.426 1 97.56 203 VAL A O 1
ATOM 1592 N N . LEU A 1 204 ? -11.938 -11 -5.137 1 98.5 204 LEU A N 1
ATOM 1593 C CA . LEU A 1 204 ? -11.414 -10.938 -6.496 1 98.5 204 LEU A CA 1
ATOM 1594 C C . LEU A 1 204 ? -12.531 -11.102 -7.52 1 98.5 204 LEU A C 1
ATOM 1596 O O . LEU A 1 204 ? -12.539 -10.422 -8.547 1 98.5 204 LEU A O 1
ATOM 1600 N N . THR A 1 205 ? -13.469 -12.016 -7.246 1 98.81 205 THR A N 1
ATOM 1601 C CA . THR A 1 205 ? -14.625 -12.234 -8.102 1 98.81 205 THR A CA 1
ATOM 1602 C C . THR A 1 205 ? -15.414 -10.938 -8.281 1 98.81 205 THR A C 1
ATOM 1604 O O . THR A 1 205 ? -15.805 -10.586 -9.398 1 98.81 205 THR A O 1
ATOM 1607 N N . LYS A 1 206 ? -15.617 -10.234 -7.203 1 98.5 206 LYS A N 1
ATOM 1608 C CA . LYS A 1 206 ? -16.328 -8.961 -7.258 1 98.5 206 LYS A CA 1
ATOM 1609 C C . LYS A 1 206 ? -15.609 -7.965 -8.156 1 98.5 206 LYS A C 1
ATOM 1611 O O . LYS A 1 206 ? -16.25 -7.211 -8.891 1 98.5 206 LYS A O 1
ATOM 1616 N N . LEU A 1 207 ? -14.312 -7.93 -8.078 1 98.69 207 LEU A N 1
ATOM 1617 C CA . LEU A 1 207 ? -13.547 -7.043 -8.945 1 98.69 207 LEU A CA 1
ATOM 1618 C C . LEU A 1 207 ? -13.734 -7.406 -10.414 1 98.69 207 LEU A C 1
ATOM 1620 O O . LEU A 1 207 ? -13.945 -6.527 -11.25 1 98.69 207 LEU A O 1
ATOM 1624 N N . PHE A 1 208 ? -13.68 -8.664 -10.719 1 98.88 208 PHE A N 1
ATOM 1625 C CA . PHE A 1 208 ? -13.883 -9.117 -12.086 1 98.88 208 PHE A CA 1
ATOM 1626 C C . PHE A 1 208 ? -15.281 -8.758 -12.578 1 98.88 208 PHE A C 1
ATOM 1628 O O . PHE A 1 208 ? -15.453 -8.359 -13.734 1 98.88 208 PHE A O 1
ATOM 1635 N N . GLN A 1 209 ? -16.234 -8.898 -11.742 1 98.69 209 GLN A N 1
ATOM 1636 C CA . GLN A 1 209 ? -17.625 -8.625 -12.102 1 98.69 209 GLN A CA 1
ATOM 1637 C C . GLN A 1 209 ? -17.828 -7.145 -12.414 1 98.69 209 GLN A C 1
ATOM 1639 O O . GLN A 1 209 ? -18.812 -6.773 -13.062 1 98.69 209 GLN A O 1
ATOM 1644 N N . GLN A 1 210 ? -16.938 -6.32 -11.984 1 98.06 210 GLN A N 1
ATOM 1645 C CA . GLN A 1 210 ? -17.016 -4.891 -12.258 1 98.06 210 GLN A CA 1
ATOM 1646 C C . GLN A 1 210 ? -16.531 -4.578 -13.672 1 98.06 210 GLN A C 1
ATOM 1648 O O . GLN A 1 210 ? -16.719 -3.467 -14.172 1 98.06 210 GLN A O 1
ATOM 1653 N N . GLN A 1 211 ? -15.844 -5.527 -14.258 1 98.38 211 GLN A N 1
ATOM 1654 C CA . GLN A 1 211 ? -15.352 -5.332 -15.617 1 98.38 211 GLN A CA 1
ATOM 1655 C C . GLN A 1 211 ? -16.422 -5.707 -16.641 1 98.38 211 GLN A C 1
ATOM 1657 O O . GLN A 1 211 ? -16.766 -6.883 -16.781 1 98.38 211 GLN A O 1
ATOM 1662 N N . LYS A 1 212 ? -16.859 -4.77 -17.344 1 97.25 212 LYS A N 1
ATOM 1663 C CA . LYS A 1 212 ? -18 -4.965 -18.25 1 97.25 212 LYS A CA 1
ATOM 1664 C C . LYS A 1 212 ? -17.766 -6.152 -19.172 1 97.25 212 LYS A C 1
ATOM 1666 O O . LYS A 1 212 ? -18.609 -7.047 -19.281 1 97.25 212 LYS A O 1
ATOM 1671 N N . ASP A 1 213 ? -16.656 -6.211 -19.828 1 98 213 ASP A N 1
ATOM 1672 C CA . ASP A 1 213 ? -16.375 -7.242 -20.828 1 98 213 ASP A CA 1
ATOM 1673 C C . ASP A 1 213 ? -15.492 -8.344 -20.234 1 98 213 ASP A C 1
ATOM 1675 O O . ASP A 1 213 ? -15.039 -9.234 -20.953 1 98 213 ASP A O 1
ATOM 1679 N N . GLY A 1 214 ? -15.219 -8.289 -18.984 1 98.69 214 GLY A N 1
ATOM 1680 C CA . GLY A 1 214 ? -14.312 -9.219 -18.344 1 98.69 214 GLY A CA 1
ATOM 1681 C C . GLY A 1 214 ? -12.875 -8.734 -18.328 1 98.69 214 GLY A C 1
ATOM 1682 O O . GLY A 1 214 ? -12.594 -7.598 -18.703 1 98.69 214 GLY A O 1
ATOM 1683 N N . ALA A 1 215 ? -12.039 -9.594 -17.828 1 98.94 215 ALA A N 1
ATOM 1684 C CA . ALA A 1 215 ? -10.625 -9.258 -17.688 1 98.94 215 ALA A CA 1
ATOM 1685 C C . ALA A 1 215 ? -9.758 -10.508 -17.719 1 98.94 215 ALA A C 1
ATOM 1687 O O . ALA A 1 215 ? -10.273 -11.633 -17.656 1 98.94 215 ALA A O 1
ATOM 1688 N N . VAL A 1 216 ? -8.508 -10.305 -17.906 1 98.94 216 VAL A N 1
ATOM 1689 C CA . VAL A 1 216 ? -7.508 -11.375 -17.844 1 98.94 216 VAL A CA 1
ATOM 1690 C C . VAL A 1 216 ? -6.879 -11.406 -16.453 1 98.94 216 VAL A C 1
ATOM 1692 O O . VAL A 1 216 ? -6.496 -10.367 -15.914 1 98.94 216 VAL A O 1
ATOM 1695 N N . LEU A 1 217 ? -6.809 -12.602 -15.867 1 98.88 217 LEU A N 1
ATOM 1696 C CA . LEU A 1 217 ? -6.156 -12.781 -14.57 1 98.88 217 LEU A CA 1
ATOM 1697 C C . LEU A 1 217 ? -4.664 -13.031 -14.75 1 98.88 217 LEU A C 1
ATOM 1699 O O . LEU A 1 217 ? -4.266 -13.977 -15.43 1 98.88 217 LEU A O 1
ATOM 1703 N N . VAL A 1 218 ? -3.857 -12.203 -14.172 1 98.88 218 VAL A N 1
ATOM 1704 C CA . VAL A 1 218 ? -2.416 -12.398 -14.062 1 98.88 218 VAL A CA 1
ATOM 1705 C C . VAL A 1 218 ? -2.039 -12.672 -12.609 1 98.88 218 VAL A C 1
ATOM 1707 O O . VAL A 1 218 ? -2.314 -11.859 -11.727 1 98.88 218 VAL A O 1
ATOM 1710 N N . SER A 1 219 ? -1.43 -13.773 -12.367 1 98.44 219 SER A N 1
ATOM 1711 C CA . SER A 1 219 ? -1.217 -14.148 -10.977 1 98.44 219 SER A CA 1
ATOM 1712 C C . SER A 1 219 ? 0.178 -14.734 -10.766 1 98.44 219 SER A C 1
ATOM 1714 O O . SER A 1 219 ? 0.858 -15.086 -11.727 1 98.44 219 SER A O 1
ATOM 1716 N N . HIS A 1 220 ? 0.578 -14.711 -9.516 1 97.06 220 HIS A N 1
ATOM 1717 C CA . HIS A 1 220 ? 1.859 -15.258 -9.086 1 97.06 220 HIS A CA 1
ATOM 1718 C C . HIS A 1 220 ? 1.698 -16.109 -7.836 1 97.06 220 HIS A C 1
ATOM 1720 O O . HIS A 1 220 ? 0.954 -15.75 -6.922 1 97.06 220 HIS A O 1
ATOM 1726 N N . SER A 1 221 ? 2.387 -17.281 -7.828 1 95.88 221 SER A N 1
ATOM 1727 C CA . SER A 1 221 ? 2.51 -18.094 -6.621 1 95.88 221 SER A CA 1
ATOM 1728 C C . SER A 1 221 ? 1.144 -18.391 -6.016 1 95.88 221 SER A C 1
ATOM 1730 O O . SER A 1 221 ? 0.24 -18.875 -6.707 1 95.88 221 SER A O 1
ATOM 1732 N N . MET A 1 222 ? 0.909 -18.094 -4.801 1 93.5 222 MET A N 1
ATOM 1733 C CA . MET A 1 222 ? -0.343 -18.375 -4.105 1 93.5 222 MET A CA 1
ATOM 1734 C C . MET A 1 222 ? -1.517 -17.688 -4.793 1 93.5 222 MET A C 1
ATOM 1736 O O . MET A 1 222 ? -2.645 -18.188 -4.746 1 93.5 222 MET A O 1
ATOM 1740 N N . GLY A 1 223 ? -1.226 -16.609 -5.473 1 94.75 223 GLY A N 1
ATOM 1741 C CA . GLY A 1 223 ? -2.262 -15.867 -6.176 1 94.75 223 GLY A CA 1
ATOM 1742 C C . GLY A 1 223 ? -2.877 -16.641 -7.324 1 94.75 223 GLY A C 1
ATOM 1743 O O . GLY A 1 223 ? -4 -16.359 -7.742 1 94.75 223 GLY A O 1
ATOM 1744 N N . GLY A 1 224 ? -2.125 -17.562 -7.875 1 92.06 224 GLY A N 1
ATOM 1745 C CA . GLY A 1 224 ? -2.645 -18.375 -8.969 1 92.06 224 GLY A CA 1
ATOM 1746 C C . GLY A 1 224 ? -3.871 -19.172 -8.578 1 92.06 224 GLY A C 1
ATOM 1747 O O . GLY A 1 224 ? -4.949 -18.984 -9.156 1 92.06 224 GLY A O 1
ATOM 1748 N N . THR A 1 225 ? -3.709 -19.922 -7.52 1 89.06 225 THR A N 1
ATOM 1749 C CA . THR A 1 225 ? -4.781 -20.828 -7.133 1 89.06 225 THR A CA 1
ATOM 1750 C C . THR A 1 225 ? -5.941 -20.062 -6.504 1 89.06 225 THR A C 1
ATOM 1752 O O . THR A 1 225 ? -7.098 -20.469 -6.621 1 89.06 225 THR A O 1
ATOM 1755 N N . ILE A 1 226 ? -5.688 -18.953 -5.949 1 92.75 226 ILE A N 1
ATOM 1756 C CA . ILE A 1 226 ? -6.734 -18.047 -5.488 1 92.75 226 ILE A CA 1
ATOM 1757 C C . ILE A 1 226 ? -7.512 -17.516 -6.684 1 92.75 226 ILE A C 1
ATOM 1759 O O . ILE A 1 226 ? -8.75 -17.516 -6.688 1 92.75 226 ILE A O 1
ATOM 1763 N N . GLY A 1 227 ? -6.801 -17.094 -7.648 1 95.75 227 GLY A N 1
ATOM 1764 C CA . GLY A 1 227 ? -7.41 -16.594 -8.867 1 95.75 227 GLY A CA 1
ATOM 1765 C C . GLY A 1 227 ? -8.266 -17.609 -9.586 1 95.75 227 GLY A C 1
ATOM 1766 O O . GLY A 1 227 ? -9.305 -17.281 -10.156 1 95.75 227 GLY A O 1
ATOM 1767 N N . TRP A 1 228 ? -7.84 -18.844 -9.539 1 97.25 228 TRP A N 1
ATOM 1768 C CA . TRP A 1 228 ? -8.594 -19.891 -10.211 1 97.25 228 TRP A CA 1
ATOM 1769 C C . TRP A 1 228 ? -9.93 -20.141 -9.508 1 97.25 228 TRP A C 1
ATOM 1771 O O . TRP A 1 228 ? -10.922 -20.484 -10.156 1 97.25 228 TRP A O 1
ATOM 1781 N N . ARG A 1 229 ? -9.922 -19.953 -8.203 1 97.44 229 ARG A N 1
ATOM 1782 C CA . ARG A 1 229 ? -11.18 -20.016 -7.465 1 97.44 229 ARG A CA 1
ATOM 1783 C C . ARG A 1 229 ? -12.141 -18.922 -7.938 1 97.44 229 ARG A C 1
ATOM 1785 O O . ARG A 1 229 ? -13.359 -19.141 -7.98 1 97.44 229 ARG A O 1
ATOM 1792 N N . ALA A 1 230 ? -11.609 -17.781 -8.266 1 98.12 230 ALA A N 1
ATOM 1793 C CA . ALA A 1 230 ? -12.445 -16.719 -8.797 1 98.12 230 ALA A CA 1
ATOM 1794 C C . ALA A 1 230 ? -12.984 -17.078 -10.18 1 98.12 230 ALA A C 1
ATOM 1796 O O . ALA A 1 230 ? -14.141 -16.797 -10.5 1 98.12 230 ALA A O 1
ATOM 1797 N N . ALA A 1 231 ? -12.172 -17.734 -10.969 1 98.44 231 ALA A N 1
ATOM 1798 C CA . ALA A 1 231 ? -12.531 -18.062 -12.344 1 98.44 231 ALA A CA 1
ATOM 1799 C C . ALA A 1 231 ? -13.695 -19.047 -12.383 1 98.44 231 ALA A C 1
ATOM 1801 O O . ALA A 1 231 ? -14.43 -19.109 -13.375 1 98.44 231 ALA A O 1
ATOM 1802 N N . ILE A 1 232 ? -13.898 -19.781 -11.367 1 98.38 232 ILE A N 1
ATOM 1803 C CA . ILE A 1 232 ? -15.016 -20.719 -11.391 1 98.38 232 ILE A CA 1
ATOM 1804 C C . ILE A 1 232 ? -16.219 -20.109 -10.688 1 98.38 232 ILE A C 1
ATOM 1806 O O . ILE A 1 232 ? -17.266 -20.75 -10.531 1 98.38 232 ILE A O 1
ATOM 1810 N N . ARG A 1 233 ? -16.156 -18.875 -10.289 1 98.31 233 ARG A N 1
ATOM 1811 C CA . ARG A 1 233 ? -17.25 -18.172 -9.609 1 98.31 233 ARG A CA 1
ATOM 1812 C C . ARG A 1 233 ? -17.906 -17.156 -10.539 1 98.31 233 ARG A C 1
ATOM 1814 O O . ARG A 1 233 ? -18.969 -16.625 -10.227 1 98.31 233 ARG A O 1
ATOM 1821 N N . THR A 1 234 ? -17.25 -16.812 -11.617 1 98.62 234 THR A N 1
ATOM 1822 C CA . THR A 1 234 ? -17.781 -15.82 -12.547 1 98.62 234 THR A CA 1
ATOM 1823 C C . THR A 1 234 ? -17.297 -16.094 -13.961 1 98.62 234 THR A C 1
ATOM 1825 O O . THR A 1 234 ? -16.234 -16.703 -14.156 1 98.62 234 THR A O 1
ATOM 1828 N N . ASP A 1 235 ? -18.016 -15.648 -14.945 1 98.44 235 ASP A N 1
ATOM 1829 C CA . ASP A 1 235 ? -17.609 -15.805 -16.344 1 98.44 235 ASP A CA 1
ATOM 1830 C C . ASP A 1 235 ? -16.828 -14.586 -16.828 1 98.44 235 ASP A C 1
ATOM 1832 O O . ASP A 1 235 ? -16.531 -14.469 -18.016 1 98.44 235 ASP A O 1
ATOM 1836 N N . LYS A 1 236 ? -16.453 -13.734 -15.891 1 98.81 236 LYS A N 1
ATOM 1837 C CA . LYS A 1 236 ? -15.781 -12.492 -16.25 1 98.81 236 LYS A CA 1
ATOM 1838 C C . LYS A 1 236 ? -14.266 -12.672 -16.312 1 98.81 236 LYS A C 1
ATOM 1840 O O . LYS A 1 236 ? -13.547 -11.766 -16.734 1 98.81 236 LYS A O 1
ATOM 1845 N N . VAL A 1 237 ? -13.828 -13.82 -15.875 1 98.88 237 VAL A N 1
ATOM 1846 C CA . VAL A 1 237 ? -12.438 -14.164 -16.156 1 98.88 237 VAL A CA 1
ATOM 1847 C C . VAL A 1 237 ? -12.312 -14.719 -17.562 1 98.88 237 VAL A C 1
ATOM 1849 O O . VAL A 1 237 ? -12.883 -15.773 -17.875 1 98.88 237 VAL A O 1
ATOM 1852 N N . LYS A 1 238 ? -11.508 -14.039 -18.344 1 98.81 238 LYS A N 1
ATOM 1853 C CA . LYS A 1 238 ? -11.523 -14.383 -19.766 1 98.81 238 LYS A CA 1
ATOM 1854 C C . LYS A 1 238 ? -10.273 -15.172 -20.156 1 98.81 238 LYS A C 1
ATOM 1856 O O . LYS A 1 238 ? -10.242 -15.812 -21.203 1 98.81 238 LYS A O 1
ATOM 1861 N N . ALA A 1 239 ? -9.266 -15.125 -19.375 1 98.81 239 ALA A N 1
ATOM 1862 C CA . ALA A 1 239 ? -8.016 -15.852 -19.531 1 98.81 239 ALA A CA 1
ATOM 1863 C C . ALA A 1 239 ? -7.195 -15.82 -18.25 1 98.81 239 ALA A C 1
ATOM 1865 O O . ALA A 1 239 ? -7.438 -14.984 -17.375 1 98.81 239 ALA A O 1
ATOM 1866 N N . ILE A 1 240 ? -6.273 -16.781 -18.141 1 98.81 240 ILE A N 1
ATOM 1867 C CA . ILE A 1 240 ? -5.402 -16.844 -16.984 1 98.81 240 ILE A CA 1
ATOM 1868 C C . ILE A 1 240 ? -3.943 -16.906 -17.422 1 98.81 240 ILE A C 1
ATOM 1870 O O . ILE A 1 240 ? -3.584 -17.75 -18.266 1 98.81 240 ILE A O 1
ATOM 1874 N N . ILE A 1 241 ? -3.17 -16.031 -16.984 1 98.75 241 ILE A N 1
ATOM 1875 C CA . ILE A 1 241 ? -1.713 -16.078 -17.047 1 98.75 241 ILE A CA 1
ATOM 1876 C C . ILE A 1 241 ? -1.139 -16.25 -15.641 1 98.75 241 ILE A C 1
ATOM 1878 O O . ILE A 1 241 ? -1.262 -15.344 -14.797 1 98.75 241 ILE A O 1
ATOM 1882 N N . ALA A 1 242 ? -0.526 -17.344 -15.391 1 98.56 242 ALA A N 1
ATOM 1883 C CA . ALA A 1 242 ? -0.053 -17.625 -14.039 1 98.56 242 ALA A CA 1
ATOM 1884 C C . ALA A 1 242 ? 1.46 -17.828 -14.016 1 98.56 242 ALA A C 1
ATOM 1886 O O . ALA A 1 242 ? 1.99 -18.688 -14.711 1 98.56 242 ALA A O 1
ATOM 1887 N N . TYR A 1 243 ? 2.088 -17.016 -13.242 1 98 243 TYR A N 1
ATOM 1888 C CA . TYR A 1 243 ? 3.523 -17.172 -13.031 1 98 243 TYR A CA 1
ATOM 1889 C C . TYR A 1 243 ? 3.807 -17.969 -11.758 1 98 243 TYR A C 1
ATOM 1891 O O . TYR A 1 243 ? 3.561 -17.484 -10.648 1 98 243 TYR A O 1
ATOM 1899 N N . GLU A 1 244 ? 4.199 -19.172 -11.969 1 97.25 244 GLU A N 1
ATOM 1900 C CA . GLU A 1 244 ? 4.602 -20.109 -10.93 1 97.25 244 GLU A CA 1
ATOM 1901 C C . GLU A 1 244 ? 3.5 -20.297 -9.891 1 97.25 244 GLU A C 1
ATOM 1903 O O . GLU A 1 244 ? 3.736 -20.125 -8.695 1 97.25 244 GLU A O 1
ATOM 1908 N N . PRO A 1 245 ? 2.35 -20.625 -10.336 1 97.75 245 PRO A N 1
ATOM 1909 C CA . PRO A 1 245 ? 1.335 -20.953 -9.328 1 97.75 245 PRO A CA 1
ATOM 1910 C C . PRO A 1 245 ? 1.794 -22.031 -8.344 1 97.75 245 PRO A C 1
ATOM 1912 O O . PRO A 1 245 ? 2.426 -23 -8.75 1 97.75 245 PRO A O 1
ATOM 1915 N N . GLY A 1 246 ? 1.526 -21.75 -7.102 1 94.44 246 GLY A N 1
ATOM 1916 C CA . GLY A 1 246 ? 1.924 -22.641 -6.023 1 94.44 246 GLY A CA 1
ATOM 1917 C C . GLY A 1 246 ? 1.724 -22.031 -4.648 1 94.44 246 GLY A C 1
ATOM 1918 O O . GLY A 1 246 ? 1.491 -20.828 -4.516 1 94.44 246 GLY A O 1
ATOM 1919 N N . GLY A 1 247 ? 1.791 -22.875 -3.592 1 90.75 247 GLY A N 1
ATOM 1920 C CA . GLY A 1 247 ? 1.657 -22.422 -2.213 1 90.75 247 GLY A CA 1
ATOM 1921 C C . GLY A 1 247 ? 0.257 -22.609 -1.661 1 90.75 247 GLY A C 1
ATOM 1922 O O . GLY A 1 247 ? 0.058 -22.609 -0.444 1 90.75 247 GLY A O 1
ATOM 1923 N N . THR A 1 248 ? -0.696 -22.672 -2.512 1 88.75 248 THR A N 1
ATOM 1924 C CA . THR A 1 248 ? -2.07 -23.031 -2.188 1 88.75 248 THR A CA 1
ATOM 1925 C C . THR A 1 248 ? -2.559 -24.156 -3.1 1 88.75 248 THR A C 1
ATOM 1927 O O . THR A 1 248 ? -1.967 -24.406 -4.152 1 88.75 248 THR A O 1
ATOM 1930 N N . PRO A 1 249 ? -3.598 -24.844 -2.74 1 95.56 249 PRO A N 1
ATOM 1931 C CA . PRO A 1 249 ? -3.979 -26.062 -3.461 1 95.56 249 PRO A CA 1
ATOM 1932 C C . PRO A 1 249 ? -4.449 -25.781 -4.887 1 95.56 249 PRO A C 1
ATOM 1934 O O . PRO A 1 249 ? -5.285 -24.891 -5.102 1 95.56 249 PRO A O 1
ATOM 1937 N N . PHE A 1 250 ? -3.945 -26.531 -5.789 1 98 250 PHE A N 1
ATOM 1938 C CA . PHE A 1 250 ? -4.461 -26.547 -7.152 1 98 250 PHE A CA 1
ATOM 1939 C C . PHE A 1 250 ? -5.883 -27.094 -7.188 1 98 250 PHE A C 1
ATOM 1941 O O . PHE A 1 250 ? -6.277 -27.875 -6.316 1 98 250 PHE A O 1
ATOM 1948 N N . LEU A 1 251 ? -6.605 -26.703 -8.18 1 98 251 LEU A N 1
ATOM 1949 C CA . LEU A 1 251 ? -7.977 -27.172 -8.328 1 98 251 LEU A CA 1
ATOM 1950 C C . LEU A 1 251 ? -8.031 -28.391 -9.25 1 98 251 LEU A C 1
ATOM 1952 O O . LEU A 1 251 ? -7.473 -28.359 -10.352 1 98 251 LEU A O 1
ATOM 1956 N N . PHE A 1 252 ? -8.68 -29.438 -8.82 1 98.62 252 PHE A N 1
ATOM 1957 C CA . PHE A 1 252 ? -8.961 -30.609 -9.625 1 98.62 252 PHE A CA 1
ATOM 1958 C C . PHE A 1 252 ? -10.406 -31.078 -9.43 1 98.62 252 PHE A C 1
ATOM 1960 O O . PHE A 1 252 ? -11.039 -30.734 -8.422 1 98.62 252 PHE A O 1
ATOM 1967 N N . PRO A 1 253 ? -10.953 -31.797 -10.461 1 98.44 253 PRO A N 1
ATOM 1968 C CA . PRO A 1 253 ? -12.227 -32.438 -10.141 1 98.44 253 PRO A CA 1
ATOM 1969 C C . PRO A 1 253 ? -12.125 -33.406 -8.953 1 98.44 253 PRO A C 1
ATOM 1971 O O . PRO A 1 253 ? -11.156 -34.156 -8.852 1 98.44 253 PRO A O 1
ATOM 1974 N N . GLN A 1 254 ? -13.109 -33.375 -8.117 1 98.25 254 GLN A N 1
ATOM 1975 C CA . GLN A 1 254 ? -13.117 -34.219 -6.934 1 98.25 254 GLN A CA 1
ATOM 1976 C C . GLN A 1 254 ? -12.922 -35.688 -7.312 1 98.25 254 GLN A C 1
ATOM 1978 O O . GLN A 1 254 ? -12.32 -36.438 -6.555 1 98.25 254 GLN A O 1
ATOM 1983 N N . THR A 1 255 ? -13.281 -36.031 -8.461 1 97.88 255 THR A N 1
ATOM 1984 C CA . THR A 1 255 ? -13.258 -37.438 -8.906 1 97.88 255 THR A CA 1
ATOM 1985 C C . THR A 1 255 ? -11.953 -37.75 -9.625 1 97.88 255 THR A C 1
ATOM 1987 O O . THR A 1 255 ? -11.711 -38.906 -10.016 1 97.88 255 THR A O 1
ATOM 1990 N N . GLU A 1 256 ? -11.133 -36.781 -9.875 1 98.38 256 GLU A N 1
ATOM 1991 C CA . GLU A 1 256 ? -9.875 -36.969 -10.594 1 98.38 256 GLU A CA 1
ATOM 1992 C C . GLU A 1 256 ? -8.727 -36.25 -9.883 1 98.38 256 GLU A C 1
ATOM 1994 O O . GLU A 1 256 ? -8.016 -35.438 -10.492 1 98.38 256 GLU A O 1
ATOM 1999 N N . MET A 1 257 ? -8.531 -36.594 -8.664 1 98.44 257 MET A N 1
ATOM 2000 C CA . MET A 1 257 ? -7.492 -35.938 -7.863 1 98.44 257 MET A CA 1
ATOM 2001 C C . MET A 1 257 ? -6.105 -36.344 -8.359 1 98.44 257 MET A C 1
ATOM 2003 O O . MET A 1 257 ? -5.898 -37.469 -8.797 1 98.44 257 MET A O 1
ATOM 2007 N N . PRO A 1 258 ? -5.16 -35.5 -8.266 1 98.44 258 PRO A N 1
ATOM 2008 C CA . PRO A 1 258 ? -3.814 -35.781 -8.773 1 98.44 258 PRO A CA 1
ATOM 2009 C C . PRO A 1 258 ? -2.98 -36.625 -7.801 1 98.44 258 PRO A C 1
ATOM 2011 O O . PRO A 1 258 ? -3.359 -36.781 -6.637 1 98.44 258 PRO A O 1
ATOM 2014 N N . ARG A 1 259 ? -1.947 -37.125 -8.352 1 97.62 259 ARG A N 1
ATOM 2015 C CA . ARG A 1 259 ? -0.921 -37.688 -7.477 1 97.62 259 ARG A CA 1
ATOM 2016 C C . ARG A 1 259 ? -0.133 -36.594 -6.781 1 97.62 259 ARG A C 1
ATOM 2018 O O . ARG A 1 259 ? 0.216 -35.594 -7.398 1 97.62 259 ARG A O 1
ATOM 2025 N N . ILE A 1 260 ? 0.155 -36.75 -5.543 1 96.31 260 ILE A N 1
ATOM 2026 C CA . ILE A 1 260 ? 0.927 -35.781 -4.777 1 96.31 260 ILE A CA 1
ATOM 2027 C C . ILE A 1 260 ? 2.389 -36.219 -4.711 1 96.31 260 ILE A C 1
ATOM 2029 O O . ILE A 1 260 ? 2.691 -37.344 -4.266 1 96.31 260 ILE A O 1
ATOM 2033 N N . ASN A 1 261 ? 3.271 -35.406 -5.23 1 96.06 261 ASN A N 1
ATOM 2034 C CA . ASN A 1 261 ? 4.707 -35.594 -5.043 1 96.06 261 ASN A CA 1
ATOM 2035 C C . ASN A 1 261 ? 5.207 -34.844 -3.816 1 96.06 261 ASN A C 1
ATOM 2037 O O . ASN A 1 261 ? 5.059 -33.625 -3.734 1 96.06 261 ASN A O 1
ATOM 2041 N N . GLU A 1 262 ? 5.828 -35.5 -2.963 1 96.19 262 GLU A N 1
ATOM 2042 C CA . GLU A 1 262 ? 6.215 -34.906 -1.695 1 96.19 262 GLU A CA 1
ATOM 2043 C C . GLU A 1 262 ? 7.602 -34.281 -1.787 1 96.19 262 GLU A C 1
ATOM 2045 O O . GLU A 1 262 ? 8.516 -34.844 -2.361 1 96.19 262 GLU A O 1
ATOM 2050 N N . ALA A 1 263 ? 7.727 -33.094 -1.302 1 96.12 263 ALA A N 1
ATOM 2051 C CA . ALA A 1 263 ? 9.039 -32.5 -1.09 1 96.12 263 ALA A CA 1
ATOM 2052 C C . ALA A 1 263 ? 9.742 -33.094 0.117 1 96.12 263 ALA A C 1
ATOM 2054 O O . ALA A 1 263 ? 9.117 -33.812 0.913 1 96.12 263 ALA A O 1
ATOM 2055 N N . ARG A 1 264 ? 11.047 -32.844 0.18 1 94.75 264 ARG A N 1
ATOM 2056 C CA . ARG A 1 264 ? 11.789 -33.312 1.352 1 94.75 264 ARG A CA 1
ATOM 2057 C C . ARG A 1 264 ? 11.188 -32.719 2.633 1 94.75 264 ARG A C 1
ATOM 2059 O O . ARG A 1 264 ? 11.086 -33.438 3.641 1 94.75 264 ARG A O 1
ATOM 2066 N N . PHE A 1 265 ? 10.961 -31.469 2.623 1 93.44 265 PHE A N 1
ATOM 2067 C CA . PHE A 1 265 ? 10.156 -30.875 3.676 1 93.44 265 PHE A CA 1
ATOM 2068 C C . PHE A 1 265 ? 8.672 -30.953 3.338 1 93.44 265 PHE A C 1
ATOM 2070 O O . PHE A 1 265 ? 8.148 -30.109 2.607 1 93.44 265 PHE A O 1
ATOM 2077 N N . LYS A 1 266 ? 7.988 -31.797 3.896 1 93.75 266 LYS A N 1
ATOM 2078 C CA . LYS A 1 266 ? 6.656 -32.219 3.475 1 93.75 266 LYS A CA 1
ATOM 2079 C C . LYS A 1 266 ? 5.684 -31.047 3.463 1 93.75 266 LYS A C 1
ATOM 2081 O O . LYS A 1 266 ? 4.805 -30.984 2.602 1 93.75 266 LYS A O 1
ATOM 2086 N N . ALA A 1 267 ? 5.867 -30.141 4.363 1 91.19 267 ALA A N 1
ATOM 2087 C CA . ALA A 1 267 ? 4.945 -29.016 4.488 1 91.19 267 ALA A CA 1
ATOM 2088 C C . ALA A 1 267 ? 5.031 -28.109 3.27 1 91.19 267 ALA A C 1
ATOM 2090 O O . ALA A 1 267 ? 4.148 -27.266 3.047 1 91.19 267 ALA A O 1
ATOM 2091 N N . LEU A 1 268 ? 6.051 -28.219 2.438 1 93.75 268 LEU A N 1
ATOM 2092 C CA . LEU A 1 268 ? 6.258 -27.375 1.27 1 93.75 268 LEU A CA 1
ATOM 2093 C C . LEU A 1 268 ? 5.762 -28.062 0.002 1 93.75 268 LEU A C 1
ATOM 2095 O O . LEU A 1 268 ? 5.867 -27.5 -1.093 1 93.75 268 LEU A O 1
ATOM 2099 N N . SER A 1 269 ? 5.184 -29.25 0.16 1 96.62 269 SER A N 1
ATOM 2100 C CA . SER A 1 269 ? 4.715 -30 -1 1 96.62 269 SER A CA 1
ATOM 2101 C C . SER A 1 269 ? 3.527 -29.312 -1.664 1 96.62 269 SER A C 1
ATOM 2103 O O . SER A 1 269 ? 2.678 -28.734 -0.983 1 96.62 269 SER A O 1
ATOM 2105 N N . ALA A 1 270 ? 3.525 -29.422 -2.979 1 97.44 270 ALA A N 1
ATOM 2106 C CA . ALA A 1 270 ? 2.332 -28.984 -3.695 1 97.44 270 ALA A CA 1
ATOM 2107 C C . ALA A 1 270 ? 1.086 -29.688 -3.174 1 97.44 270 ALA A C 1
ATOM 2109 O O . ALA A 1 270 ? 1.161 -30.844 -2.719 1 97.44 270 ALA A O 1
ATOM 2110 N N . SER A 1 271 ? -0.031 -29.016 -3.234 1 96.88 271 SER A N 1
ATOM 2111 C CA . SER A 1 271 ? -1.29 -29.578 -2.756 1 96.88 271 SER A CA 1
ATOM 2112 C C . SER A 1 271 ? -2.418 -29.328 -3.752 1 96.88 271 SER A C 1
ATOM 2114 O O . SER A 1 271 ? -2.258 -28.562 -4.703 1 96.88 271 SER A O 1
ATOM 2116 N N . ALA A 1 272 ? -3.488 -30.062 -3.543 1 97.81 272 ALA A N 1
ATOM 2117 C CA . ALA A 1 272 ? -4.648 -29.953 -4.422 1 97.81 272 ALA A CA 1
ATOM 2118 C C . ALA A 1 272 ? -5.949 -30.047 -3.623 1 97.81 272 ALA A C 1
ATOM 2120 O O . ALA A 1 272 ? -5.977 -30.609 -2.529 1 97.81 272 ALA A O 1
ATOM 2121 N N . VAL A 1 273 ? -6.941 -29.484 -4.137 1 97.5 273 VAL A N 1
ATOM 2122 C CA . VAL A 1 273 ? -8.273 -29.562 -3.555 1 97.5 273 VAL A CA 1
ATOM 2123 C C . VAL A 1 273 ? -9.289 -29.938 -4.637 1 97.5 273 VAL A C 1
ATOM 2125 O O . VAL A 1 273 ? -9.164 -29.516 -5.785 1 97.5 273 VAL A O 1
ATOM 2128 N N . GLY A 1 274 ? -10.219 -30.734 -4.211 1 98 274 GLY A N 1
ATOM 2129 C CA . GLY A 1 274 ? -11.266 -31.141 -5.137 1 98 274 GLY A CA 1
ATOM 2130 C C . GLY A 1 274 ? -12.414 -30.156 -5.219 1 98 274 GLY A C 1
ATOM 2131 O O . GLY A 1 274 ? -12.859 -29.625 -4.195 1 98 274 GLY A O 1
ATOM 2132 N N . VAL A 1 275 ? -12.852 -29.938 -6.469 1 98.06 275 VAL A N 1
ATOM 2133 C CA . VAL A 1 275 ? -14.062 -29.156 -6.719 1 98.06 275 VAL A CA 1
ATOM 2134 C C . VAL A 1 275 ? -15.039 -29.969 -7.57 1 98.06 275 VAL A C 1
ATOM 2136 O O . VAL A 1 275 ? -14.656 -30.953 -8.203 1 98.06 275 VAL A O 1
ATOM 2139 N N . PRO A 1 276 ? -16.344 -29.625 -7.559 1 98.38 276 PRO A N 1
ATOM 2140 C CA . PRO A 1 276 ? -17.281 -30.297 -8.461 1 98.38 276 PRO A CA 1
ATOM 2141 C C . PRO A 1 276 ? -16.844 -30.234 -9.922 1 98.38 276 PRO A C 1
ATOM 2143 O O . PRO A 1 276 ? -16.312 -29.203 -10.359 1 98.38 276 PRO A O 1
ATOM 2146 N N . MET A 1 277 ? -17.141 -31.266 -10.656 1 98.44 277 MET A N 1
ATOM 2147 C CA . MET A 1 277 ? -16.75 -31.359 -12.055 1 98.44 277 MET A CA 1
ATOM 2148 C C . MET A 1 277 ? -17.266 -30.156 -12.844 1 98.44 277 MET A C 1
ATOM 2150 O O . MET A 1 277 ? -16.562 -29.594 -13.664 1 98.44 277 MET A O 1
ATOM 2154 N N . ASP A 1 278 ? -18.484 -29.75 -12.523 1 98.44 278 ASP A N 1
ATOM 2155 C CA . ASP A 1 278 ? -19.094 -28.641 -13.242 1 98.44 278 ASP A CA 1
ATOM 2156 C C . ASP A 1 278 ? -18.297 -27.344 -13.039 1 98.44 278 ASP A C 1
ATOM 2158 O O . ASP A 1 278 ? -18.234 -26.516 -13.945 1 98.44 278 ASP A O 1
ATOM 2162 N N . ASP A 1 279 ? -17.781 -27.219 -11.883 1 98.31 279 ASP A N 1
ATOM 2163 C CA . ASP A 1 279 ? -16.938 -26.047 -11.609 1 98.31 279 ASP A CA 1
ATOM 2164 C C . ASP A 1 279 ? -15.609 -26.141 -12.336 1 98.31 279 ASP A C 1
ATOM 2166 O O . ASP A 1 279 ? -15.164 -25.172 -12.961 1 98.31 279 ASP A O 1
ATOM 2170 N N . PHE A 1 280 ? -15.023 -27.266 -12.266 1 98.56 280 PHE A N 1
ATOM 2171 C CA . PHE A 1 280 ? -13.742 -27.438 -12.93 1 98.56 280 PHE A CA 1
ATOM 2172 C C . PHE A 1 280 ? -13.867 -27.172 -14.43 1 98.56 280 PHE A C 1
ATOM 2174 O O . PHE A 1 280 ? -12.977 -26.594 -15.039 1 98.56 280 PHE A O 1
ATOM 2181 N N . LEU A 1 281 ? -14.961 -27.594 -15.039 1 98.62 281 LEU A N 1
ATOM 2182 C CA . LEU A 1 281 ? -15.164 -27.469 -16.484 1 98.62 281 LEU A CA 1
ATOM 2183 C C . LEU A 1 281 ? -15.219 -26 -16.891 1 98.62 281 LEU A C 1
ATOM 2185 O O . LEU A 1 281 ? -14.977 -25.672 -18.062 1 98.62 281 LEU A O 1
ATOM 2189 N N . LYS A 1 282 ? -15.523 -25.125 -15.969 1 98.62 282 LYS A N 1
ATOM 2190 C CA . LYS A 1 282 ? -15.5 -23.688 -16.281 1 98.62 282 LYS A CA 1
ATOM 2191 C C . LYS A 1 282 ? -14.094 -23.234 -16.641 1 98.62 282 LYS A C 1
ATOM 2193 O O . LYS A 1 282 ? -13.922 -22.328 -17.469 1 98.62 282 LYS A O 1
ATOM 2198 N N . LEU A 1 283 ? -13.102 -23.828 -16.094 1 98.56 283 LEU A N 1
ATOM 2199 C CA . LEU A 1 283 ? -11.719 -23.5 -16.406 1 98.56 283 LEU A CA 1
ATOM 2200 C C . LEU A 1 283 ? -11.359 -23.938 -17.812 1 98.56 283 LEU A C 1
ATOM 2202 O O . LEU A 1 283 ? -10.414 -23.422 -18.406 1 98.56 283 LEU A O 1
ATOM 2206 N N . THR A 1 284 ? -12.086 -24.891 -18.344 1 98.56 284 THR A N 1
ATOM 2207 C CA . THR A 1 284 ? -11.789 -25.406 -19.672 1 98.56 284 THR A CA 1
ATOM 2208 C C . THR A 1 284 ? -12.336 -24.469 -20.75 1 98.56 284 THR A C 1
ATOM 2210 O O . THR A 1 284 ? -12.039 -24.641 -21.938 1 98.56 284 THR A O 1
ATOM 2213 N N . LYS A 1 285 ? -13.078 -23.484 -20.359 1 98.38 285 LYS A N 1
ATOM 2214 C CA . LYS A 1 285 ? -13.734 -22.609 -21.312 1 98.38 285 LYS A CA 1
ATOM 2215 C C . LYS A 1 285 ? -12.883 -21.375 -21.594 1 98.38 285 LYS A C 1
ATOM 2217 O O . LYS A 1 285 ? -13.242 -20.547 -22.438 1 98.38 285 LYS A O 1
ATOM 2222 N N . ILE A 1 286 ? -11.805 -21.234 -20.938 1 98.56 286 ILE A N 1
ATOM 2223 C CA . ILE A 1 286 ? -10.945 -20.062 -21.125 1 98.56 286 ILE A CA 1
ATOM 2224 C C . ILE A 1 286 ? -9.5 -20.531 -21.344 1 98.56 286 ILE A C 1
ATOM 2226 O O . ILE A 1 286 ? -9.102 -21.578 -20.875 1 98.56 286 ILE A O 1
ATOM 2230 N N . PRO A 1 287 ? -8.703 -19.766 -22.109 1 98.81 287 PRO A N 1
ATOM 2231 C CA . PRO A 1 287 ? -7.289 -20.109 -22.234 1 98.81 287 PRO A CA 1
ATOM 2232 C C . PRO A 1 287 ? -6.508 -19.891 -20.938 1 98.81 287 PRO A C 1
ATOM 2234 O O . PRO A 1 287 ? -6.762 -18.922 -20.219 1 98.81 287 PRO A O 1
ATOM 2237 N N . ILE A 1 288 ? -5.586 -20.828 -20.656 1 98.75 288 ILE A N 1
ATOM 2238 C CA . ILE A 1 288 ? -4.758 -20.797 -19.453 1 98.75 288 ILE A CA 1
ATOM 2239 C C . ILE A 1 288 ? -3.299 -21.031 -19.828 1 98.75 288 ILE A C 1
ATOM 2241 O O . ILE A 1 288 ? -2.988 -21.984 -20.547 1 98.75 288 ILE A O 1
ATOM 2245 N N . ILE A 1 289 ? -2.408 -20.203 -19.344 1 98.75 289 ILE A N 1
ATOM 2246 C CA . ILE A 1 289 ? -0.983 -20.453 -19.531 1 98.75 289 ILE A CA 1
ATOM 2247 C C . ILE A 1 289 ? -0.255 -20.328 -18.203 1 98.75 289 ILE A C 1
ATOM 2249 O O . ILE A 1 289 ? -0.507 -19.391 -17.438 1 98.75 289 ILE A O 1
ATOM 2253 N N . LEU A 1 290 ? 0.57 -21.266 -17.906 1 98.62 290 LEU A N 1
ATOM 2254 C CA . LEU A 1 290 ? 1.405 -21.281 -16.703 1 98.62 290 LEU A CA 1
ATOM 2255 C C . LEU A 1 290 ? 2.881 -21.156 -17.078 1 98.62 290 LEU A C 1
ATOM 2257 O O . LEU A 1 290 ? 3.348 -21.828 -18 1 98.62 290 LEU A O 1
ATOM 2261 N N . TYR A 1 291 ? 3.604 -20.328 -16.344 1 98.38 291 TYR A N 1
ATOM 2262 C CA . TYR A 1 291 ? 5.043 -20.188 -16.516 1 98.38 291 TYR A CA 1
ATOM 2263 C C . TYR A 1 291 ? 5.797 -20.625 -15.266 1 98.38 291 TYR A C 1
ATOM 2265 O O . TYR A 1 291 ? 5.406 -20.281 -14.148 1 98.38 291 TYR A O 1
ATOM 2273 N N . TYR A 1 292 ? 6.805 -21.375 -15.445 1 98 292 TYR A N 1
ATOM 2274 C CA . TYR A 1 292 ? 7.746 -21.703 -14.383 1 98 292 TYR A CA 1
ATOM 2275 C C . TYR A 1 292 ? 9.172 -21.359 -14.797 1 98 292 TYR A C 1
ATOM 2277 O O . TYR A 1 292 ? 9.562 -21.578 -15.945 1 98 292 TYR A O 1
ATOM 2285 N N . GLY A 1 293 ? 9.883 -20.828 -13.867 1 95.81 293 GLY A N 1
ATOM 2286 C CA . GLY A 1 293 ? 11.25 -20.422 -14.133 1 95.81 293 GLY A CA 1
ATOM 2287 C C . GLY A 1 293 ? 12.258 -21.531 -13.898 1 95.81 293 GLY A C 1
ATOM 2288 O O . GLY A 1 293 ? 11.922 -22.719 -13.977 1 95.81 293 GLY A O 1
ATOM 2289 N N . ASP A 1 294 ? 13.547 -21.156 -13.695 1 95.5 294 ASP A N 1
ATOM 2290 C CA . ASP A 1 294 ? 14.664 -22.078 -13.531 1 95.5 294 ASP A CA 1
ATOM 2291 C C . ASP A 1 294 ? 14.859 -22.453 -12.07 1 95.5 294 ASP A C 1
ATOM 2293 O O . ASP A 1 294 ? 14.023 -22.141 -11.219 1 95.5 294 ASP A O 1
ATOM 2297 N N . TYR A 1 295 ? 15.828 -23.375 -11.828 1 94.88 295 TYR A N 1
ATOM 2298 C CA . TYR A 1 295 ? 16.203 -23.844 -10.492 1 94.88 295 TYR A CA 1
ATOM 2299 C C . TYR A 1 295 ? 15.055 -24.609 -9.844 1 94.88 295 TYR A C 1
ATOM 2301 O O . TYR A 1 295 ? 14.672 -24.328 -8.711 1 94.88 295 TYR A O 1
ATOM 2309 N N . ILE A 1 296 ? 14.531 -25.438 -10.586 1 96.44 296 ILE A N 1
ATOM 2310 C CA . ILE A 1 296 ? 13.469 -26.344 -10.156 1 96.44 296 ILE A CA 1
ATOM 2311 C C . ILE A 1 296 ? 13.945 -27.797 -10.258 1 96.44 296 ILE A C 1
ATOM 2313 O O . ILE A 1 296 ? 14.336 -28.25 -11.336 1 96.44 296 ILE A O 1
ATOM 2317 N N . LYS A 1 297 ? 13.883 -28.484 -9.172 1 96.38 297 LYS A N 1
ATOM 2318 C CA . LYS A 1 297 ? 14.312 -29.891 -9.148 1 96.38 297 LYS A CA 1
ATOM 2319 C C . LYS A 1 297 ? 13.727 -30.625 -7.949 1 96.38 297 LYS A C 1
ATOM 2321 O O . LYS A 1 297 ? 14.188 -30.453 -6.82 1 96.38 297 LYS A O 1
ATOM 2326 N N . MET A 1 298 ? 12.812 -31.484 -8.203 1 96.06 298 MET A N 1
ATOM 2327 C CA . MET A 1 298 ? 12.227 -32.312 -7.137 1 96.06 298 MET A CA 1
ATOM 2328 C C . MET A 1 298 ? 13.273 -33.219 -6.508 1 96.06 298 MET A C 1
ATOM 2330 O O . MET A 1 298 ? 14.062 -33.844 -7.215 1 96.06 298 MET A O 1
ATOM 2334 N N . GLY A 1 299 ? 13.305 -33.25 -5.262 1 95.25 299 GLY A N 1
ATOM 2335 C CA . GLY A 1 299 ? 14.266 -34.094 -4.551 1 95.25 299 GLY A CA 1
ATOM 2336 C C . GLY A 1 299 ? 15.57 -33.375 -4.262 1 95.25 299 GLY A C 1
ATOM 2337 O O . GLY A 1 299 ? 16.453 -33.938 -3.611 1 95.25 299 GLY A O 1
ATOM 2338 N N . SER A 1 300 ? 15.703 -32.188 -4.684 1 95.75 300 SER A N 1
ATOM 2339 C CA . SER A 1 300 ? 16.891 -31.391 -4.43 1 95.75 300 SER A CA 1
ATOM 2340 C C . SER A 1 300 ? 17.094 -31.156 -2.938 1 95.75 300 SER A C 1
ATOM 2342 O O . SER A 1 300 ? 16.125 -31.109 -2.178 1 95.75 300 SER A O 1
ATOM 2344 N N . GLU A 1 301 ? 18.359 -30.969 -2.553 1 93.94 301 GLU A N 1
ATOM 2345 C CA . GLU A 1 301 ? 18.672 -30.547 -1.187 1 93.94 301 GLU A CA 1
ATOM 2346 C C . GLU A 1 301 ? 18.359 -29.078 -0.967 1 93.94 301 GLU A C 1
ATOM 2348 O O . GLU A 1 301 ? 18.219 -28.625 0.173 1 93.94 301 GLU A O 1
ATOM 2353 N N . ASN A 1 302 ? 18.297 -28.406 -2.037 1 94.88 302 ASN A N 1
ATOM 2354 C CA . ASN A 1 302 ? 17.828 -27.016 -1.95 1 94.88 302 ASN A CA 1
ATOM 2355 C C . ASN A 1 302 ? 16.328 -26.938 -1.758 1 94.88 302 ASN A C 1
ATOM 2357 O O . ASN A 1 302 ? 15.555 -27.344 -2.637 1 94.88 302 ASN A O 1
ATOM 2361 N N . VAL A 1 303 ? 15.891 -26.359 -0.687 1 94.38 303 VAL A N 1
ATOM 2362 C CA . VAL A 1 303 ? 14.492 -26.406 -0.279 1 94.38 303 VAL A CA 1
ATOM 2363 C C . VAL A 1 303 ? 13.633 -25.688 -1.309 1 94.38 303 VAL A C 1
ATOM 2365 O O . VAL A 1 303 ? 12.5 -26.094 -1.578 1 94.38 303 VAL A O 1
ATOM 2368 N N . GLY A 1 304 ? 14.117 -24.609 -1.873 1 95.56 304 GLY A N 1
ATOM 2369 C CA . GLY A 1 304 ? 13.391 -23.891 -2.906 1 95.56 304 GLY A CA 1
ATOM 2370 C C . GLY A 1 304 ? 13.211 -24.703 -4.18 1 95.56 304 GLY A C 1
ATOM 2371 O O . GLY A 1 304 ? 12.102 -24.812 -4.699 1 95.56 304 GLY A O 1
ATOM 2372 N N . GLU A 1 305 ? 14.281 -25.266 -4.652 1 96.69 305 GLU A N 1
ATOM 2373 C CA . GLU A 1 305 ? 14.219 -26.094 -5.855 1 96.69 305 GLU A CA 1
ATOM 2374 C C . GLU A 1 305 ? 13.258 -27.25 -5.676 1 96.69 305 GLU A C 1
ATOM 2376 O O . GLU A 1 305 ? 12.477 -27.562 -6.574 1 96.69 305 GLU A O 1
ATOM 2381 N N . ASP A 1 306 ? 13.383 -27.859 -4.527 1 97.44 306 ASP A N 1
ATOM 2382 C CA . ASP A 1 306 ? 12.555 -29.031 -4.234 1 97.44 306 ASP A CA 1
ATOM 2383 C C . ASP A 1 306 ? 11.078 -28.656 -4.172 1 97.44 306 ASP A C 1
ATOM 2385 O O . ASP A 1 306 ? 10.242 -29.297 -4.816 1 97.44 306 ASP A O 1
ATOM 2389 N N . LYS A 1 307 ? 10.766 -27.625 -3.418 1 96.62 307 LYS A N 1
ATOM 2390 C CA . LYS A 1 307 ? 9.391 -27.156 -3.311 1 96.62 307 LYS A CA 1
ATOM 2391 C C . LYS A 1 307 ? 8.797 -26.875 -4.688 1 96.62 307 LYS A C 1
ATOM 2393 O O . LYS A 1 307 ? 7.727 -27.375 -5.02 1 96.62 307 LYS A O 1
ATOM 2398 N N . TRP A 1 308 ? 9.492 -26.141 -5.469 1 97.69 308 TRP A N 1
ATOM 2399 C CA . TRP A 1 308 ? 8.953 -25.703 -6.754 1 97.69 308 TRP A CA 1
ATOM 2400 C C . TRP A 1 308 ? 8.961 -26.844 -7.77 1 97.69 308 TRP A C 1
ATOM 2402 O O . TRP A 1 308 ? 8.211 -26.828 -8.742 1 97.69 308 TRP A O 1
ATOM 2412 N N . GLY A 1 309 ? 9.82 -27.812 -7.508 1 98 309 GLY A N 1
ATOM 2413 C CA . GLY A 1 309 ? 9.711 -29.047 -8.281 1 98 309 GLY A CA 1
ATOM 2414 C C . GLY A 1 309 ? 8.375 -29.734 -8.117 1 98 309 GLY A C 1
ATOM 2415 O O . GLY A 1 309 ? 7.777 -30.203 -9.094 1 98 309 GLY A O 1
ATOM 2416 N N . THR A 1 310 ? 7.934 -29.812 -6.895 1 98.31 310 THR A N 1
ATOM 2417 C CA . THR A 1 310 ? 6.648 -30.453 -6.641 1 98.31 310 THR A CA 1
ATOM 2418 C C . THR A 1 310 ? 5.508 -29.625 -7.23 1 98.31 310 THR A C 1
ATOM 2420 O O . THR A 1 310 ? 4.531 -30.188 -7.738 1 98.31 310 THR A O 1
ATOM 2423 N N . GLU A 1 311 ? 5.637 -28.312 -7.148 1 98.12 311 GLU A N 1
ATOM 2424 C CA . GLU A 1 311 ? 4.621 -27.453 -7.734 1 98.12 311 GLU A CA 1
ATOM 2425 C C . GLU A 1 311 ? 4.574 -27.594 -9.25 1 98.12 311 GLU A C 1
ATOM 2427 O O . GLU A 1 311 ? 3.492 -27.641 -9.844 1 98.12 311 GLU A O 1
ATOM 2432 N N . TYR A 1 312 ? 5.746 -27.641 -9.844 1 98.31 312 TYR A N 1
ATOM 2433 C CA . TYR A 1 312 ? 5.832 -27.828 -11.289 1 98.31 312 TYR A CA 1
ATOM 2434 C C . TYR A 1 312 ? 5.184 -29.141 -11.703 1 98.31 312 TYR A C 1
ATOM 2436 O O . TYR A 1 312 ? 4.434 -29.188 -12.68 1 98.31 312 TYR A O 1
ATOM 2444 N N . ALA A 1 313 ? 5.43 -30.188 -10.969 1 98.44 313 ALA A N 1
ATOM 2445 C CA . ALA A 1 313 ? 4.828 -31.484 -11.25 1 98.44 313 ALA A CA 1
ATOM 2446 C C . ALA A 1 313 ? 3.309 -31.422 -11.125 1 98.44 313 ALA A C 1
ATOM 2448 O O . ALA A 1 313 ? 2.59 -32.031 -11.914 1 98.44 313 ALA A O 1
ATOM 2449 N N . MET A 1 314 ? 2.844 -30.766 -10.148 1 98.44 314 MET A N 1
ATOM 2450 C CA . MET A 1 314 ? 1.407 -30.594 -9.953 1 98.44 314 MET A CA 1
ATOM 2451 C C . MET A 1 314 ? 0.8 -29.797 -11.109 1 98.44 314 MET A C 1
ATOM 2453 O O . MET A 1 314 ? -0.282 -30.141 -11.594 1 98.44 314 MET A O 1
ATOM 2457 N N . ALA A 1 315 ? 1.471 -28.766 -11.516 1 98.5 315 ALA A N 1
ATOM 2458 C CA . ALA A 1 315 ? 1.02 -27.953 -12.633 1 98.5 315 ALA A CA 1
ATOM 2459 C C . ALA A 1 315 ? 0.886 -28.781 -13.906 1 98.5 315 ALA A C 1
ATOM 2461 O O . ALA A 1 315 ? -0.038 -28.578 -14.695 1 98.5 315 ALA A O 1
ATOM 2462 N N . GLN A 1 316 ? 1.813 -29.688 -14.109 1 98.69 316 GLN A N 1
ATOM 2463 C CA . GLN A 1 316 ? 1.731 -30.578 -15.258 1 98.69 316 GLN A CA 1
ATOM 2464 C C . GLN A 1 316 ? 0.439 -31.391 -15.227 1 98.69 316 GLN A C 1
ATOM 2466 O O . GLN A 1 316 ? -0.25 -31.516 -16.234 1 98.69 316 GLN A O 1
ATOM 2471 N N . GLN A 1 317 ? 0.177 -31.906 -14.062 1 98.75 317 GLN A N 1
ATOM 2472 C CA . GLN A 1 317 ? -1.041 -32.688 -13.922 1 98.75 317 GLN A CA 1
ATOM 2473 C C . GLN A 1 317 ? -2.283 -31.844 -14.117 1 98.75 317 GLN A C 1
ATOM 2475 O O . GLN A 1 317 ? -3.275 -32.281 -14.695 1 98.75 317 GLN A O 1
ATOM 2480 N N . PHE A 1 318 ? -2.25 -30.672 -13.609 1 98.62 318 PHE A N 1
ATOM 2481 C CA . PHE A 1 318 ? -3.357 -29.734 -13.75 1 98.62 318 PHE A CA 1
ATOM 2482 C C . PHE A 1 318 ? -3.637 -29.438 -15.219 1 98.62 318 PHE A C 1
ATOM 2484 O O . PHE A 1 318 ? -4.773 -29.547 -15.672 1 98.62 318 PHE A O 1
ATOM 2491 N N . VAL A 1 319 ? -2.604 -29.047 -15.969 1 98.81 319 VAL A N 1
ATOM 2492 C CA . VAL A 1 319 ? -2.719 -28.719 -17.391 1 98.81 319 VAL A CA 1
ATOM 2493 C C . VAL A 1 319 ? -3.242 -29.922 -18.156 1 98.81 319 VAL A C 1
ATOM 2495 O O . VAL A 1 319 ? -4.125 -29.797 -19.016 1 98.81 319 VAL A O 1
ATOM 2498 N N . GLU A 1 320 ? -2.73 -31.094 -17.859 1 98.81 320 GLU A N 1
ATOM 2499 C CA . GLU A 1 320 ? -3.197 -32.312 -18.5 1 98.81 320 GLU A CA 1
ATOM 2500 C C . GLU A 1 320 ? -4.684 -32.531 -18.234 1 98.81 320 GLU A C 1
ATOM 2502 O O . GLU A 1 320 ? -5.426 -32.906 -19.156 1 98.81 320 GLU A O 1
ATOM 2507 N N . THR A 1 321 ? -5.059 -32.344 -17.016 1 98.81 321 THR A N 1
ATOM 2508 C CA . THR A 1 321 ? -6.453 -32.562 -16.656 1 98.81 321 THR A CA 1
ATOM 2509 C C . THR A 1 321 ? -7.363 -31.594 -17.375 1 98.81 321 THR A C 1
ATOM 2511 O O . THR A 1 321 ? -8.406 -31.969 -17.906 1 98.81 321 THR A O 1
ATOM 2514 N N . ILE A 1 322 ? -7.02 -30.281 -17.422 1 98.81 322 ILE A N 1
ATOM 2515 C CA . ILE A 1 322 ? -7.781 -29.281 -18.156 1 98.81 322 ILE A CA 1
ATOM 2516 C C . ILE A 1 322 ? -7.949 -29.703 -19.609 1 98.81 322 ILE A C 1
ATOM 2518 O O . ILE A 1 322 ? -9.07 -29.719 -20.125 1 98.81 322 ILE A O 1
ATOM 2522 N N . ASN A 1 323 ? -6.898 -30.078 -20.188 1 98.81 323 ASN A N 1
ATOM 2523 C CA . ASN A 1 323 ? -6.898 -30.391 -21.609 1 98.81 323 ASN A CA 1
ATOM 2524 C C . ASN A 1 323 ? -7.641 -31.703 -21.891 1 98.81 323 ASN A C 1
ATOM 2526 O O . ASN A 1 323 ? -8.266 -31.844 -22.953 1 98.81 323 ASN A O 1
ATOM 2530 N N . ARG A 1 324 ? -7.543 -32.625 -21.016 1 98.56 324 ARG A N 1
ATOM 2531 C CA . ARG A 1 324 ? -8.289 -33.875 -21.156 1 98.56 324 ARG A CA 1
ATOM 2532 C C . ARG A 1 324 ? -9.789 -33.625 -21.234 1 98.56 324 ARG A C 1
ATOM 2534 O O . ARG A 1 324 ? -10.531 -34.375 -21.875 1 98.56 324 ARG A O 1
ATOM 2541 N N . HIS A 1 325 ? -10.195 -32.594 -20.641 1 98.62 325 HIS A N 1
ATOM 2542 C CA . HIS A 1 325 ? -11.617 -32.219 -20.625 1 98.62 325 HIS A CA 1
ATOM 2543 C C . HIS A 1 325 ? -11.922 -31.156 -21.672 1 98.62 325 HIS A C 1
ATOM 2545 O O . HIS A 1 325 ? -12.906 -30.422 -21.531 1 98.62 325 HIS A O 1
ATOM 2551 N N . GLY A 1 326 ? -11.109 -30.953 -22.641 1 98.56 326 GLY A N 1
ATOM 2552 C CA . GLY A 1 326 ? -11.391 -30.109 -23.797 1 98.56 326 GLY A CA 1
ATOM 2553 C C . GLY A 1 326 ? -10.922 -28.688 -23.625 1 98.56 326 GLY A C 1
ATOM 2554 O O . GLY A 1 326 ? -11.289 -27.812 -24.406 1 98.56 326 GLY A O 1
ATOM 2555 N N . GLY A 1 327 ? -10.109 -28.438 -22.562 1 98.75 327 GLY A N 1
ATOM 2556 C CA . GLY A 1 327 ? -9.633 -27.094 -22.312 1 98.75 327 GLY A CA 1
ATOM 2557 C C . GLY A 1 327 ? -8.414 -26.719 -23.141 1 98.75 327 GLY A C 1
ATOM 2558 O O . GLY A 1 327 ? -8.008 -27.469 -24.031 1 98.75 327 GLY A O 1
ATOM 2559 N N . ASP A 1 328 ? -7.965 -25.5 -22.922 1 98.56 328 ASP A N 1
ATOM 2560 C CA . ASP A 1 328 ? -6.809 -24.906 -23.594 1 98.56 328 ASP A CA 1
ATOM 2561 C C . ASP A 1 328 ? -5.805 -24.375 -22.578 1 98.56 328 ASP A C 1
ATOM 2563 O O . ASP A 1 328 ? -5.766 -23.156 -22.312 1 98.56 328 ASP A O 1
ATOM 2567 N N . ALA A 1 329 ? -5.012 -25.281 -22.094 1 98.81 329 ALA A N 1
ATOM 2568 C CA . ALA A 1 329 ? -4.012 -24.906 -21.094 1 98.81 329 ALA A CA 1
ATOM 2569 C C . ALA A 1 329 ? -2.604 -25.25 -21.578 1 98.81 329 ALA A C 1
ATOM 2571 O O . ALA A 1 329 ? -2.402 -26.281 -22.234 1 98.81 329 ALA A O 1
ATOM 2572 N N . MET A 1 330 ? -1.653 -24.406 -21.234 1 98.75 330 MET A N 1
ATOM 2573 C CA . MET A 1 330 ? -0.254 -24.609 -21.594 1 98.75 330 MET A CA 1
ATOM 2574 C C . MET A 1 330 ? 0.657 -24.391 -20.391 1 98.75 330 MET A C 1
ATOM 2576 O O . MET A 1 330 ? 0.434 -23.484 -19.594 1 98.75 330 MET A O 1
ATOM 2580 N N . LEU A 1 331 ? 1.621 -25.234 -20.297 1 98.62 331 LEU A N 1
ATOM 2581 C CA . LEU A 1 331 ? 2.682 -25.094 -19.312 1 98.62 331 LEU A CA 1
ATOM 2582 C C . LEU A 1 331 ? 4.02 -24.797 -19.984 1 98.62 331 LEU A C 1
ATOM 2584 O O . LEU A 1 331 ? 4.484 -25.578 -20.812 1 98.62 331 LEU A O 1
ATOM 2588 N N . VAL A 1 332 ? 4.598 -23.719 -19.594 1 98.5 332 VAL A N 1
ATOM 2589 C CA . VAL A 1 332 ? 5.867 -23.312 -20.188 1 98.5 332 VAL A CA 1
ATOM 2590 C C . VAL A 1 332 ? 6.957 -23.312 -19.125 1 98.5 332 VAL A C 1
ATOM 2592 O O . VAL A 1 332 ? 6.852 -22.609 -18.109 1 98.5 332 VAL A O 1
ATOM 2595 N N . HIS A 1 333 ? 7.879 -24.109 -19.312 1 98 333 HIS A N 1
ATOM 2596 C CA . HIS A 1 333 ? 9.117 -24.031 -18.547 1 98 333 HIS A CA 1
ATOM 2597 C C . HIS A 1 333 ? 10.125 -23.109 -19.219 1 98 333 HIS A C 1
ATOM 2599 O O . HIS A 1 333 ? 10.656 -23.438 -20.281 1 98 333 HIS A O 1
ATOM 2605 N N . LEU A 1 334 ? 10.398 -22 -18.656 1 96.19 334 LEU A N 1
ATOM 2606 C CA . LEU A 1 334 ? 11.109 -20.922 -19.328 1 96.19 334 LEU A CA 1
ATOM 2607 C C . LEU A 1 334 ? 12.477 -21.375 -19.812 1 96.19 334 LEU A C 1
ATOM 2609 O O . LEU A 1 334 ? 12.875 -21.047 -20.938 1 96.19 334 LEU A O 1
ATOM 2613 N N . PRO A 1 335 ? 13.25 -22.125 -19.047 1 94.62 335 PRO A N 1
ATOM 2614 C CA . PRO A 1 335 ? 14.555 -22.562 -19.547 1 94.62 335 PRO A CA 1
ATOM 2615 C C . PRO A 1 335 ? 14.445 -23.375 -20.828 1 94.62 335 PRO A C 1
ATOM 2617 O O . PRO A 1 335 ? 15.344 -23.344 -21.672 1 94.62 335 PRO A O 1
ATOM 2620 N N . ASP A 1 336 ? 13.406 -24.125 -20.969 1 96.06 336 ASP A N 1
ATOM 2621 C CA . ASP A 1 336 ? 13.227 -24.953 -22.141 1 96.06 336 ASP A CA 1
ATOM 2622 C C . ASP A 1 336 ? 13.109 -24.109 -23.406 1 96.06 336 ASP A C 1
ATOM 2624 O O . ASP A 1 336 ? 13.328 -24.609 -24.516 1 96.06 336 ASP A O 1
ATOM 2628 N N . ILE A 1 337 ? 12.773 -22.875 -23.266 1 95.75 337 ILE A N 1
ATOM 2629 C CA . ILE A 1 337 ? 12.656 -22.016 -24.438 1 95.75 337 ILE A CA 1
ATOM 2630 C C . ILE A 1 337 ? 13.758 -20.969 -24.422 1 95.75 337 ILE A C 1
ATOM 2632 O O . ILE A 1 337 ? 13.633 -19.922 -25.047 1 95.75 337 ILE A O 1
ATOM 2636 N N . GLY A 1 338 ? 14.742 -21.109 -23.562 1 92.88 338 GLY A N 1
ATOM 2637 C CA . GLY A 1 338 ? 15.961 -20.312 -23.609 1 92.88 338 GLY A CA 1
ATOM 2638 C C . GLY A 1 338 ? 15.914 -19.094 -22.719 1 92.88 338 GLY A C 1
ATOM 2639 O O . GLY A 1 338 ? 16.734 -18.188 -22.844 1 92.88 338 GLY A O 1
ATOM 2640 N N . ILE A 1 339 ? 14.969 -19.031 -21.891 1 88.44 339 ILE A N 1
ATOM 2641 C CA . ILE A 1 339 ? 14.867 -17.906 -20.969 1 88.44 339 ILE A CA 1
ATOM 2642 C C . ILE A 1 339 ? 15.297 -18.359 -19.562 1 88.44 339 ILE A C 1
ATOM 2644 O O . ILE A 1 339 ? 14.703 -19.297 -19 1 88.44 339 ILE A O 1
ATOM 2648 N N . LYS A 1 340 ? 16.375 -17.719 -19.141 1 82.5 340 LYS A N 1
ATOM 2649 C CA . LYS A 1 340 ? 16.891 -18.062 -17.812 1 82.5 340 LYS A CA 1
ATOM 2650 C C . LYS A 1 340 ? 16.953 -16.844 -16.906 1 82.5 340 LYS A C 1
ATOM 2652 O O . LYS A 1 340 ? 17.234 -15.734 -17.359 1 82.5 340 LYS A O 1
ATOM 2657 N N . MET B 1 1 ? 16.766 43.375 -5.246 1 22.62 1 MET B N 1
ATOM 2658 C CA . MET B 1 1 ? 15.969 43.188 -4.035 1 22.62 1 MET B CA 1
ATOM 2659 C C . MET B 1 1 ? 14.516 42.875 -4.375 1 22.62 1 MET B C 1
ATOM 2661 O O . MET B 1 1 ? 13.812 42.25 -3.588 1 22.62 1 MET B O 1
ATOM 2665 N N . TYR B 1 2 ? 13.914 43.594 -5.418 1 26.03 2 TYR B N 1
ATOM 2666 C CA . TYR B 1 2 ? 12.57 43.781 -5.938 1 26.03 2 TYR B CA 1
ATOM 2667 C C . TYR B 1 2 ? 12.117 42.562 -6.727 1 26.03 2 TYR B C 1
ATOM 2669 O O . TYR B 1 2 ? 10.945 42.438 -7.094 1 26.03 2 TYR B O 1
ATOM 2677 N N . GLY B 1 3 ? 13.086 41.875 -7.32 1 24.58 3 GLY B N 1
ATOM 2678 C CA . GLY B 1 3 ? 12.773 40.906 -8.359 1 24.58 3 GLY B CA 1
ATOM 2679 C C . GLY B 1 3 ? 12.18 39.625 -7.82 1 24.58 3 GLY B C 1
ATOM 2680 O O . GLY B 1 3 ? 11.883 38.688 -8.586 1 24.58 3 GLY B O 1
ATOM 2681 N N . TRP B 1 4 ? 12.469 39.219 -6.539 1 27.44 4 TRP B N 1
ATOM 2682 C CA . TRP B 1 4 ? 12.18 37.875 -6.02 1 27.44 4 TRP B CA 1
ATOM 2683 C C . TRP B 1 4 ? 10.703 37.75 -5.668 1 27.44 4 TRP B C 1
ATOM 2685 O O . TRP B 1 4 ? 10.273 36.688 -5.203 1 27.44 4 TRP B O 1
ATOM 2695 N N . LYS B 1 5 ? 9.883 38.812 -5.457 1 34.91 5 LYS B N 1
ATOM 2696 C CA . LYS B 1 5 ? 8.484 38.781 -5.02 1 34.91 5 LYS B CA 1
ATOM 2697 C C . LYS B 1 5 ? 7.598 38.062 -6.039 1 34.91 5 LYS B C 1
ATOM 2699 O O . LYS B 1 5 ? 6.48 37.656 -5.719 1 34.91 5 LYS B O 1
ATOM 2704 N N . LYS B 1 6 ? 7.848 38.156 -7.301 1 33.66 6 LYS B N 1
ATOM 2705 C CA . LYS B 1 6 ? 6.895 37.812 -8.352 1 33.66 6 LYS B CA 1
ATOM 2706 C C . LYS B 1 6 ? 6.789 36.281 -8.5 1 33.66 6 LYS B C 1
ATOM 2708 O O . LYS B 1 6 ? 5.824 35.781 -9.07 1 33.66 6 LYS B O 1
ATOM 2713 N N . VAL B 1 7 ? 7.789 35.594 -8.211 1 30.08 7 VAL B N 1
ATOM 2714 C CA . VAL B 1 7 ? 7.758 34.188 -8.547 1 30.08 7 VAL B CA 1
ATOM 2715 C C . VAL B 1 7 ? 6.809 33.438 -7.594 1 30.08 7 VAL B C 1
ATOM 2717 O O . VAL B 1 7 ? 6.445 32.312 -7.836 1 30.08 7 VAL B O 1
ATOM 2720 N N . TYR B 1 8 ? 6.531 34 -6.328 1 32.09 8 TYR B N 1
ATOM 2721 C CA . TYR B 1 8 ? 5.75 33.281 -5.32 1 32.09 8 TYR B CA 1
ATOM 2722 C C . TYR B 1 8 ? 4.305 33.125 -5.766 1 32.09 8 TYR B C 1
ATOM 2724 O O . TYR B 1 8 ? 3.602 32.219 -5.297 1 32.09 8 TYR B O 1
ATOM 2732 N N . ARG B 1 9 ? 3.721 34.156 -6.457 1 32.59 9 ARG B N 1
ATOM 2733 C CA . ARG B 1 9 ? 2.275 34.25 -6.637 1 32.59 9 ARG B CA 1
ATOM 2734 C C . ARG B 1 9 ? 1.74 33.062 -7.434 1 32.59 9 ARG B C 1
ATOM 2736 O O . ARG B 1 9 ? 0.578 32.688 -7.281 1 32.59 9 ARG B O 1
ATOM 2743 N N . ASN B 1 10 ? 2.492 32.625 -8.453 1 33.19 10 ASN B N 1
ATOM 2744 C CA . ASN B 1 10 ? 1.807 31.766 -9.406 1 33.19 10 ASN B CA 1
ATOM 2745 C C . ASN B 1 10 ? 1.688 30.344 -8.883 1 33.19 10 ASN B C 1
ATOM 2747 O O . ASN B 1 10 ? 0.922 29.531 -9.422 1 33.19 10 ASN B O 1
ATOM 2751 N N . ILE B 1 11 ? 2.641 29.969 -8.086 1 35.09 11 ILE B N 1
ATOM 2752 C CA . ILE B 1 11 ? 2.529 28.547 -7.762 1 35.09 11 ILE B CA 1
ATOM 2753 C C . ILE B 1 11 ? 1.329 28.328 -6.844 1 35.09 11 ILE B C 1
ATOM 2755 O O . ILE B 1 11 ? 0.724 27.25 -6.855 1 35.09 11 ILE B O 1
ATOM 2759 N N . LEU B 1 12 ? 1.061 29.328 -5.867 1 36.88 12 LEU B N 1
ATOM 2760 C CA . LEU B 1 12 ? 0.238 29.062 -4.691 1 36.88 12 LEU B CA 1
ATOM 2761 C C . LEU B 1 12 ? -1.21 28.797 -5.09 1 36.88 12 LEU B C 1
ATOM 2763 O O . LEU B 1 12 ? -1.876 27.953 -4.496 1 36.88 12 LEU B O 1
ATOM 2767 N N . VAL B 1 13 ? -1.832 29.766 -5.906 1 35.91 13 VAL B N 1
ATOM 2768 C CA . VAL B 1 13 ? -3.281 29.844 -6.059 1 35.91 13 VAL B CA 1
ATOM 2769 C C . VAL B 1 13 ? -3.771 28.703 -6.953 1 3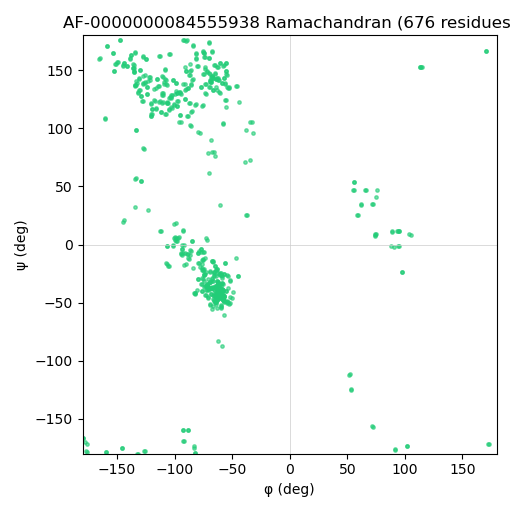5.91 13 VAL B C 1
ATOM 2771 O O . VAL B 1 13 ? -4.965 28.594 -7.234 1 35.91 13 VAL B O 1
ATOM 2774 N N . VAL B 1 14 ? -2.939 28.016 -7.48 1 36.41 14 VAL B N 1
ATOM 2775 C CA . VAL B 1 14 ? -3.439 27.094 -8.5 1 36.41 14 VAL B CA 1
ATOM 2776 C C . VAL B 1 14 ? -4.242 25.984 -7.832 1 36.41 14 VAL B C 1
ATOM 2778 O O . VAL B 1 14 ? -5.207 25.469 -8.414 1 36.41 14 VAL B O 1
ATOM 2781 N N . GLY B 1 15 ? -3.848 25.594 -6.637 1 37.47 15 GLY B N 1
ATOM 2782 C CA . GLY B 1 15 ? -4.473 24.375 -6.145 1 37.47 15 GLY B CA 1
ATOM 2783 C C . GLY B 1 15 ? -5.953 24.531 -5.867 1 37.47 15 GLY B C 1
ATOM 2784 O O . GLY B 1 15 ? -6.723 23.578 -5.992 1 37.47 15 GLY B O 1
ATOM 2785 N N . ILE B 1 16 ? -6.32 25.734 -5.191 1 39.31 16 ILE B N 1
ATOM 2786 C CA . ILE B 1 16 ? -7.652 25.812 -4.605 1 39.31 16 ILE B CA 1
ATOM 2787 C C . ILE B 1 16 ? -8.703 25.891 -5.715 1 39.31 16 ILE B C 1
ATOM 2789 O O . ILE B 1 16 ? -9.836 25.438 -5.543 1 39.31 16 ILE B O 1
ATOM 2793 N N . LEU B 1 17 ? -8.383 26.625 -6.742 1 37.31 17 LEU B N 1
ATOM 2794 C CA . LEU B 1 17 ? -9.453 27.016 -7.652 1 37.31 17 LEU B CA 1
ATOM 2795 C C . LEU B 1 17 ? -9.898 25.828 -8.508 1 37.31 17 LEU B C 1
ATOM 2797 O O . LEU B 1 17 ? -10.781 25.969 -9.359 1 37.31 17 LEU B O 1
ATOM 2801 N N . LEU B 1 18 ? -9.148 24.859 -8.438 1 39.41 18 LEU B N 1
ATOM 2802 C CA . LEU B 1 18 ? -9.531 23.922 -9.492 1 39.41 18 LEU B CA 1
ATOM 2803 C C . LEU B 1 18 ? -10.844 23.219 -9.156 1 39.41 18 LEU B C 1
ATOM 2805 O O . LEU B 1 18 ? -11.211 22.25 -9.805 1 39.41 18 LEU B O 1
ATOM 2809 N N . ALA B 1 19 ? -11.5 23.641 -8.031 1 36.16 19 ALA B N 1
ATOM 2810 C CA . ALA B 1 19 ? -12.578 22.734 -7.633 1 36.16 19 ALA B CA 1
ATOM 2811 C C . ALA B 1 19 ? -13.648 22.656 -8.711 1 36.16 19 ALA B C 1
ATOM 2813 O O . ALA B 1 19 ? -14.086 21.562 -9.078 1 36.16 19 ALA B O 1
ATOM 2814 N N . PHE B 1 20 ? -14.656 23.688 -8.727 1 35.38 20 PHE B N 1
ATOM 2815 C CA . PHE B 1 20 ? -16.078 23.375 -8.703 1 35.38 20 PHE B CA 1
ATOM 2816 C C . PHE B 1 20 ? -16.562 23 -10.094 1 35.38 20 PHE B C 1
ATOM 2818 O O . PHE B 1 20 ? -17.75 22.672 -10.281 1 35.38 20 PHE B O 1
ATOM 2825 N N . ASN B 1 21 ? -16.047 23.703 -11.094 1 33.94 21 ASN B N 1
ATOM 2826 C CA . ASN B 1 21 ? -17 23.594 -12.188 1 33.94 21 ASN B CA 1
ATOM 2827 C C . ASN B 1 21 ? -17.031 22.188 -12.773 1 33.94 21 ASN B C 1
ATOM 2829 O O . ASN B 1 21 ? -16.203 21.859 -13.633 1 33.94 21 ASN B O 1
ATOM 2833 N N . THR B 1 22 ? -17.375 21.219 -12.008 1 37.12 22 THR B N 1
ATOM 2834 C CA . THR B 1 22 ? -17.312 19.859 -12.547 1 37.12 22 THR B CA 1
ATOM 2835 C C . THR B 1 22 ? -18.234 19.719 -13.758 1 37.12 22 THR B C 1
ATOM 2837 O O . THR B 1 22 ? -19.438 19.484 -13.602 1 37.12 22 THR B O 1
ATOM 2840 N N . GLY B 1 23 ? -18.469 20.656 -14.609 1 36.75 23 GLY B N 1
ATOM 2841 C CA . GLY B 1 23 ? -18.969 19.938 -15.766 1 36.75 23 GLY B CA 1
ATOM 2842 C C . GLY B 1 23 ? -18.156 18.688 -16.078 1 36.75 23 GLY B C 1
ATOM 2843 O O . GLY B 1 23 ? -16.969 18.641 -15.805 1 36.75 23 GLY B O 1
ATOM 2844 N N . LEU B 1 24 ? -18.75 17.422 -16.125 1 41.97 24 LEU B N 1
ATOM 2845 C CA . LEU B 1 24 ? -18.141 16.141 -16.469 1 41.97 24 LEU B CA 1
ATOM 2846 C C . LEU B 1 24 ? -17.125 16.312 -17.594 1 41.97 24 LEU B C 1
ATOM 2848 O O . LEU B 1 24 ? -17.438 16.047 -18.766 1 41.97 24 LEU B O 1
ATOM 2852 N N . SER B 1 25 ? -16.531 17.359 -17.828 1 45.22 25 SER B N 1
ATOM 2853 C CA . SER B 1 25 ? -15.523 17.359 -18.891 1 45.22 25 SER B CA 1
ATOM 2854 C C . SER B 1 25 ? -14.43 16.328 -18.609 1 45.22 25 SER B C 1
ATOM 2856 O O . SER B 1 25 ? -13.891 16.266 -17.516 1 45.22 25 SER B O 1
ATOM 2858 N N . GLN B 1 26 ? -14.445 15.18 -19.328 1 58.62 26 GLN B N 1
ATOM 2859 C CA . GLN B 1 26 ? -13.406 14.164 -19.312 1 58.62 26 GLN B CA 1
ATOM 2860 C C . GLN B 1 26 ? -12.023 14.789 -19.141 1 58.62 26 GLN B C 1
ATOM 2862 O O . GLN B 1 26 ? -11.609 15.625 -19.938 1 58.62 26 GLN B O 1
ATOM 2867 N N . ALA B 1 27 ? -11.461 14.648 -17.906 1 75.31 27 ALA B N 1
ATOM 2868 C CA . ALA B 1 27 ? -10.141 15.203 -17.625 1 75.31 27 ALA B CA 1
ATOM 2869 C C . ALA B 1 27 ? -9.156 14.867 -18.734 1 75.31 27 ALA B C 1
ATOM 2871 O O . ALA B 1 27 ? -9.234 13.797 -19.344 1 75.31 27 ALA B O 1
ATOM 2872 N N . SER B 1 28 ? -8.383 15.781 -19.141 1 89.88 28 SER B N 1
ATOM 2873 C CA . SER B 1 28 ? -7.375 15.602 -20.172 1 89.88 28 SER B CA 1
ATOM 2874 C C . SER B 1 28 ? -6.414 14.469 -19.812 1 89.88 28 SER B C 1
ATOM 2876 O O . SER B 1 28 ? -6.047 14.305 -18.656 1 89.88 28 SER B O 1
ATOM 2878 N N . PRO B 1 29 ? -6.09 13.672 -20.766 1 95.69 29 PRO B N 1
ATOM 2879 C CA . PRO B 1 29 ? -5.137 12.586 -20.516 1 95.69 29 PRO B CA 1
ATOM 2880 C C . PRO B 1 29 ? -3.795 13.094 -19.984 1 95.69 29 PRO B C 1
ATOM 2882 O O . PRO B 1 29 ? -3.465 14.266 -20.156 1 95.69 29 PRO B O 1
ATOM 2885 N N . ILE B 1 30 ? -3.135 12.266 -19.297 1 98 30 ILE B N 1
ATOM 2886 C CA . ILE B 1 30 ? -1.834 12.578 -18.703 1 98 30 ILE B CA 1
ATOM 2887 C C . ILE B 1 30 ? -0.748 11.773 -19.422 1 98 30 ILE B C 1
ATOM 2889 O O . ILE B 1 30 ? -0.873 10.555 -19.578 1 98 30 ILE B O 1
ATOM 2893 N N . THR B 1 31 ? 0.282 12.422 -19.828 1 98.06 31 THR B N 1
ATOM 2894 C CA . THR B 1 31 ? 1.407 11.711 -20.422 1 98.06 31 THR B CA 1
ATOM 2895 C C . THR B 1 31 ? 2.533 11.531 -19.406 1 98.06 31 THR B C 1
ATOM 2897 O O . THR B 1 31 ? 3.088 12.516 -18.906 1 98.06 31 THR B O 1
ATOM 2900 N N . ILE B 1 32 ? 2.83 10.328 -19.188 1 97.81 32 ILE B N 1
ATOM 2901 C CA . ILE B 1 32 ? 3.814 9.961 -18.172 1 97.81 32 ILE B CA 1
ATOM 2902 C C . ILE B 1 32 ? 5.137 9.602 -18.844 1 97.81 32 ILE B C 1
ATOM 2904 O O . ILE B 1 32 ? 5.164 8.797 -19.781 1 97.81 32 ILE B O 1
ATOM 2908 N N . GLU B 1 33 ? 6.18 10.227 -18.344 1 97.75 33 GLU B N 1
ATOM 2909 C CA . GLU B 1 33 ? 7.527 9.883 -18.797 1 97.75 33 GLU B CA 1
ATOM 2910 C C . GLU B 1 33 ? 8.055 8.656 -18.062 1 97.75 33 GLU B C 1
ATOM 2912 O O . GLU B 1 33 ? 8.719 7.801 -18.656 1 97.75 33 GLU B O 1
ATOM 2917 N N . ALA B 1 34 ? 7.812 8.602 -16.781 1 97.81 34 ALA B N 1
ATOM 2918 C CA . ALA B 1 34 ? 8.289 7.5 -15.945 1 97.81 34 ALA B CA 1
ATOM 2919 C C . ALA B 1 34 ? 7.379 7.285 -14.742 1 97.81 34 ALA B C 1
ATOM 2921 O O . ALA B 1 34 ? 6.754 8.227 -14.258 1 97.81 34 ALA B O 1
ATOM 2922 N N . GLN B 1 35 ? 7.32 6.07 -14.336 1 98.56 35 GLN B N 1
ATOM 2923 C CA . GLN B 1 35 ? 6.656 5.723 -13.086 1 98.56 35 GLN B CA 1
ATOM 2924 C C . GLN B 1 35 ? 7.297 4.496 -12.445 1 98.56 35 GLN B C 1
ATOM 2926 O O . GLN B 1 35 ? 7.961 3.711 -13.117 1 98.56 35 GLN B O 1
ATOM 2931 N N . GLY B 1 36 ? 7.125 4.355 -11.164 1 97.94 36 GLY B N 1
ATOM 2932 C CA . GLY B 1 36 ? 7.68 3.219 -10.445 1 97.94 36 GLY B CA 1
ATOM 2933 C C . GLY B 1 36 ? 7.516 3.334 -8.938 1 97.94 36 GLY B C 1
ATOM 2934 O O . GLY B 1 36 ? 6.719 4.141 -8.453 1 97.94 36 GLY B O 1
ATOM 2935 N N . SER B 1 37 ? 8.148 2.42 -8.266 1 97 37 SER B N 1
ATOM 2936 C CA . SER B 1 37 ? 8.141 2.402 -6.801 1 97 37 SER B CA 1
ATOM 2937 C C . SER B 1 37 ? 9.484 1.934 -6.25 1 97 37 SER B C 1
ATOM 2939 O O . SER B 1 37 ? 10.266 1.303 -6.965 1 97 37 SER B O 1
ATOM 2941 N N . PHE B 1 38 ? 9.773 2.299 -5.074 1 96.38 38 PHE B N 1
ATOM 2942 C CA . PHE B 1 38 ? 10.984 1.89 -4.375 1 96.38 38 PHE B CA 1
ATOM 2943 C C . PHE B 1 38 ? 10.812 2.043 -2.869 1 96.38 38 PHE B C 1
ATOM 2945 O O . PHE B 1 38 ? 9.789 2.533 -2.4 1 96.38 38 PHE B O 1
ATOM 2952 N N . THR B 1 39 ? 11.75 1.544 -2.109 1 94.81 39 THR B N 1
ATOM 2953 C CA . THR B 1 39 ? 11.797 1.756 -0.667 1 94.81 39 THR B CA 1
ATOM 2954 C C . THR B 1 39 ? 12.93 2.705 -0.291 1 94.81 39 THR B C 1
ATOM 2956 O O . THR B 1 39 ? 13.93 2.797 -1.002 1 94.81 39 THR B O 1
ATOM 2959 N N . VAL B 1 40 ? 12.711 3.383 0.751 1 96.38 40 VAL B N 1
ATOM 2960 C CA . VAL B 1 40 ? 13.711 4.316 1.271 1 96.38 40 VAL B CA 1
ATOM 2961 C C . VAL B 1 40 ? 13.977 4.02 2.742 1 96.38 40 VAL B C 1
ATOM 2963 O O . VAL B 1 40 ? 13.055 3.74 3.508 1 96.38 40 VAL B O 1
ATOM 2966 N N . GLY B 1 41 ? 15.195 4.094 3.061 1 95.5 41 GLY B N 1
ATOM 2967 C CA . GLY B 1 41 ? 15.57 3.764 4.426 1 95.5 41 GLY B CA 1
ATOM 2968 C C . GLY B 1 41 ? 15.484 2.279 4.727 1 95.5 41 GLY B C 1
ATOM 2969 O O . GLY B 1 41 ? 15.617 1.447 3.826 1 95.5 41 GLY B O 1
ATOM 2970 N N . GLY B 1 42 ? 15.336 2.043 6.02 1 92.75 42 GLY B N 1
ATOM 2971 C CA . GLY B 1 42 ? 15.25 0.665 6.477 1 92.75 42 GLY B CA 1
ATOM 2972 C C . GLY B 1 42 ? 16.422 0.252 7.352 1 92.75 42 GLY B C 1
ATOM 2973 O O . GLY B 1 42 ? 17.484 0.854 7.289 1 92.75 42 GLY B O 1
ATOM 2974 N N . SER B 1 43 ? 16.125 -0.631 8.133 1 91.88 43 SER B N 1
ATOM 2975 C CA . SER B 1 43 ? 17.094 -1.284 9.008 1 91.88 43 SER B CA 1
ATOM 2976 C C . SER B 1 43 ? 16.719 -2.744 9.242 1 91.88 43 SER B C 1
ATOM 2978 O O . SER B 1 43 ? 15.781 -3.26 8.641 1 91.88 43 SER B O 1
ATOM 2980 N N . TYR B 1 44 ? 17.562 -3.443 9.953 1 90.81 44 TYR B N 1
ATOM 2981 C CA . TYR B 1 44 ? 17.234 -4.824 10.281 1 90.81 44 TYR B CA 1
ATOM 2982 C C . TYR B 1 44 ? 17.75 -5.195 11.664 1 90.81 44 TYR B C 1
ATOM 2984 O O . TYR B 1 44 ? 18.641 -4.535 12.203 1 90.81 44 TYR B O 1
ATOM 2992 N N . LYS B 1 45 ? 17.094 -6.141 12.266 1 89.5 45 LYS B N 1
ATOM 2993 C CA . LYS B 1 45 ? 17.594 -6.84 13.445 1 89.5 45 LYS B CA 1
ATOM 2994 C C . LYS B 1 45 ? 18.219 -8.18 13.07 1 89.5 45 LYS B C 1
ATOM 2996 O O . LYS B 1 45 ? 17.703 -8.891 12.203 1 89.5 45 LYS B O 1
ATOM 3001 N N . GLN B 1 46 ? 19.312 -8.461 13.703 1 90.88 46 GLN B N 1
ATOM 3002 C CA . GLN B 1 46 ? 20.016 -9.711 13.453 1 90.88 46 GLN B CA 1
ATOM 3003 C C . GLN B 1 46 ? 19.766 -10.719 14.57 1 90.88 46 GLN B C 1
ATOM 3005 O O . GLN B 1 46 ? 19.969 -10.406 15.742 1 90.88 46 GLN B O 1
ATOM 3010 N N . HIS B 1 47 ? 19.328 -11.906 14.188 1 91.19 47 HIS B N 1
ATOM 3011 C CA . HIS B 1 47 ? 19.188 -12.977 15.164 1 91.19 47 HIS B CA 1
ATOM 3012 C C . HIS B 1 47 ? 20.5 -13.75 15.32 1 91.19 47 HIS B C 1
ATOM 3014 O O . HIS B 1 47 ? 21.219 -13.969 14.344 1 91.19 47 HIS B O 1
ATOM 302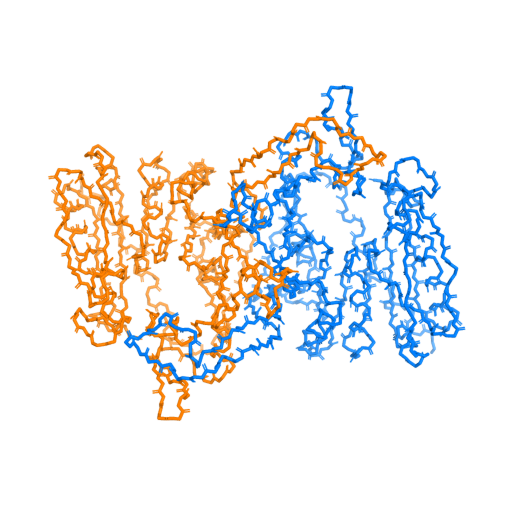0 N N . GLU B 1 48 ? 20.734 -14.195 16.516 1 93.12 48 GLU B N 1
ATOM 3021 C CA . GLU B 1 48 ? 21.938 -14.992 16.766 1 93.12 48 GLU B CA 1
ATOM 3022 C C . GLU B 1 48 ? 21.828 -16.375 16.109 1 93.12 48 GLU B C 1
ATOM 3024 O O . GLU B 1 48 ? 20.734 -16.828 15.773 1 93.12 48 GLU B O 1
ATOM 3029 N N . GLY B 1 49 ? 23.016 -16.984 15.938 1 93.5 49 GLY B N 1
ATOM 3030 C CA . GLY B 1 49 ? 23.047 -18.344 15.391 1 93.5 49 GLY B CA 1
ATOM 3031 C C . GLY B 1 49 ? 23.422 -18.391 13.922 1 93.5 49 GLY B C 1
ATOM 3032 O O . GLY B 1 49 ? 23.938 -17.406 13.383 1 93.5 49 GLY B O 1
ATOM 3033 N N . THR B 1 50 ? 23.328 -19.625 13.344 1 92.56 50 THR B N 1
ATOM 3034 C CA . THR B 1 50 ? 23.688 -19.859 11.945 1 92.56 50 THR B CA 1
ATOM 3035 C C . THR B 1 50 ? 22.531 -20.484 11.188 1 92.56 50 THR B C 1
ATOM 3037 O O . THR B 1 50 ? 21.938 -21.469 11.656 1 92.56 50 THR B O 1
ATOM 3040 N N . TRP B 1 51 ? 22.25 -19.875 10.102 1 92.69 51 TRP B N 1
ATOM 3041 C CA . TRP B 1 51 ? 21.156 -20.375 9.266 1 92.69 51 TRP B CA 1
ATOM 3042 C C . TRP B 1 51 ? 21.609 -21.609 8.477 1 92.69 51 TRP B C 1
ATOM 3044 O O . TRP B 1 51 ? 22.719 -21.625 7.922 1 92.69 51 TRP B O 1
ATOM 3054 N N . VAL B 1 52 ? 20.75 -22.656 8.43 1 90.62 52 VAL B N 1
ATOM 3055 C CA . VAL B 1 52 ? 20.984 -23.844 7.602 1 90.62 52 VAL B CA 1
ATOM 3056 C C . VAL B 1 52 ? 19.703 -24.219 6.875 1 90.62 52 VAL B C 1
ATOM 3058 O O . VAL B 1 52 ? 18.594 -24.047 7.406 1 90.62 52 VAL B O 1
ATOM 3061 N N . GLN B 1 53 ? 19.766 -24.766 5.719 1 88.5 53 GLN B N 1
ATOM 3062 C CA . GLN B 1 53 ? 18.609 -25.078 4.895 1 88.5 53 GLN B CA 1
ATOM 3063 C C . GLN B 1 53 ? 17.75 -26.172 5.535 1 88.5 53 GLN B C 1
ATOM 3065 O O . GLN B 1 53 ? 16.531 -26.203 5.367 1 88.5 53 GLN B O 1
ATOM 3070 N N . GLU B 1 54 ? 18.438 -27.078 6.277 1 89.31 54 GLU B N 1
ATOM 3071 C CA . GLU B 1 54 ? 17.719 -28.188 6.898 1 89.31 54 GLU B CA 1
ATOM 3072 C C . GLU B 1 54 ? 16.688 -27.672 7.91 1 89.31 54 GLU B C 1
ATOM 3074 O O . GLU B 1 54 ? 15.719 -28.375 8.219 1 89.31 54 GLU B O 1
ATOM 3079 N N . ASN B 1 55 ? 16.984 -26.5 8.391 1 91.25 55 ASN B N 1
ATOM 3080 C CA . ASN B 1 55 ? 16.078 -25.828 9.305 1 91.25 55 ASN B CA 1
ATOM 3081 C C . ASN B 1 55 ? 15.789 -24.406 8.852 1 91.25 55 ASN B C 1
ATOM 3083 O O . ASN B 1 55 ? 15.914 -23.469 9.641 1 91.25 55 ASN B O 1
ATOM 3087 N N . PHE B 1 56 ? 15.352 -24.312 7.656 1 88.56 56 PHE B N 1
ATOM 3088 C CA . PHE B 1 56 ? 15.289 -23.031 6.969 1 88.56 56 PHE B CA 1
ATOM 3089 C C . PHE B 1 56 ? 14.25 -22.125 7.613 1 88.56 56 PHE B C 1
ATOM 3091 O O . PHE B 1 56 ? 14.266 -20.906 7.406 1 88.56 56 PHE B O 1
ATOM 3098 N N . ILE B 1 57 ? 13.344 -22.578 8.461 1 87.56 57 ILE B N 1
ATOM 3099 C CA . ILE B 1 57 ? 12.289 -21.766 9.07 1 87.56 57 ILE B CA 1
ATOM 3100 C C . ILE B 1 57 ? 12.805 -21.141 10.359 1 87.56 57 ILE B C 1
ATOM 3102 O O . ILE B 1 57 ? 12.156 -20.25 10.922 1 87.56 57 ILE B O 1
ATOM 3106 N N . SER B 1 58 ? 13.969 -21.641 10.773 1 88.62 58 SER B N 1
ATOM 3107 C CA . SER B 1 58 ? 14.555 -21.094 12 1 88.62 58 SER B CA 1
ATOM 3108 C C . SER B 1 58 ? 14.93 -19.641 11.836 1 88.62 58 SER B C 1
ATOM 3110 O O . SER B 1 58 ? 15.352 -19.219 10.758 1 88.62 58 SER B O 1
ATOM 3112 N N . GLU B 1 59 ? 14.828 -18.906 12.883 1 89.5 59 GLU B N 1
ATOM 3113 C CA . GLU B 1 59 ? 15.266 -17.516 12.875 1 89.5 59 GLU B CA 1
ATOM 3114 C C . GLU B 1 59 ? 16.781 -17.406 12.945 1 89.5 59 GLU B C 1
ATOM 3116 O O . GLU B 1 59 ? 17.344 -16.328 12.719 1 89.5 59 GLU B O 1
ATOM 3121 N N . ALA B 1 60 ? 17.406 -18.5 13.266 1 91.62 60 ALA B N 1
ATOM 3122 C CA . ALA B 1 60 ? 18.844 -18.484 13.555 1 91.62 60 ALA B CA 1
ATOM 3123 C C . ALA B 1 60 ? 19.625 -17.891 12.398 1 91.62 60 ALA B C 1
ATOM 3125 O O . ALA B 1 60 ? 19.516 -18.359 11.258 1 91.62 60 ALA B O 1
ATOM 3126 N N . GLY B 1 61 ? 20.406 -16.859 12.75 1 91.69 61 GLY B N 1
ATOM 3127 C CA . GLY B 1 61 ? 21.312 -16.25 11.797 1 91.69 61 GLY B CA 1
ATOM 3128 C C . GLY B 1 61 ? 20.625 -15.398 10.766 1 91.69 61 GLY B C 1
ATOM 3129 O O . GLY B 1 61 ? 21.25 -14.914 9.82 1 91.69 61 GLY B O 1
ATOM 3130 N N . GLN B 1 62 ? 19.391 -15.172 10.906 1 92.25 62 GLN B N 1
ATOM 3131 C CA . GLN B 1 62 ? 18.656 -14.43 9.883 1 92.25 62 GLN B CA 1
ATOM 3132 C C . GLN B 1 62 ? 18.391 -12.992 10.336 1 92.25 62 GLN B C 1
ATOM 3134 O O . GLN B 1 62 ? 18.531 -12.672 11.516 1 92.25 62 GLN B O 1
ATOM 3139 N N . ARG B 1 63 ? 18.047 -12.211 9.352 1 90.75 63 ARG B N 1
ATOM 3140 C CA . ARG B 1 63 ? 17.734 -10.797 9.578 1 90.75 63 ARG B CA 1
ATOM 3141 C C . ARG B 1 63 ? 16.234 -10.531 9.438 1 90.75 63 ARG B C 1
ATOM 3143 O O . ARG B 1 63 ? 15.578 -11.117 8.578 1 90.75 63 ARG B O 1
ATOM 3150 N N . ALA B 1 64 ? 15.758 -9.664 10.32 1 88.94 64 ALA B N 1
ATOM 3151 C CA . ALA B 1 64 ? 14.414 -9.109 10.203 1 88.94 64 ALA B CA 1
ATOM 3152 C C . ALA B 1 64 ? 14.453 -7.645 9.773 1 88.94 64 ALA B C 1
ATOM 3154 O O . ALA B 1 64 ? 14.852 -6.773 10.547 1 88.94 64 ALA B O 1
ATOM 3155 N N . TYR B 1 65 ? 13.992 -7.422 8.594 1 89.94 65 TYR B N 1
ATOM 3156 C CA . TYR B 1 65 ? 14.07 -6.078 8.031 1 89.94 65 TYR B CA 1
ATOM 3157 C C . TYR B 1 65 ? 12.828 -5.266 8.375 1 89.94 65 TYR B C 1
ATOM 3159 O O . TYR B 1 65 ? 11.742 -5.82 8.531 1 89.94 65 TYR B O 1
ATOM 3167 N N . GLY B 1 66 ? 12.953 -3.922 8.508 1 89.62 66 GLY B N 1
ATOM 3168 C CA . GLY B 1 66 ? 11.844 -3.016 8.773 1 89.62 66 GLY B CA 1
ATOM 3169 C C . GLY B 1 66 ? 12.258 -1.556 8.789 1 89.62 66 GLY B C 1
ATOM 3170 O O . GLY B 1 66 ? 13.367 -1.216 8.367 1 89.62 66 GLY B O 1
ATOM 3171 N N . ASP B 1 67 ? 11.281 -0.718 9.055 1 91.56 67 ASP B N 1
ATOM 3172 C CA . ASP B 1 67 ? 11.508 0.697 9.336 1 91.56 67 ASP B CA 1
ATOM 3173 C C . ASP B 1 67 ? 11.906 1.449 8.07 1 91.56 67 ASP B C 1
ATOM 3175 O O . ASP B 1 67 ? 12.773 2.328 8.109 1 91.56 67 ASP B O 1
ATOM 3179 N N . PHE B 1 68 ? 11.359 1.046 7.008 1 93.75 68 PHE B N 1
ATOM 3180 C CA . PHE B 1 68 ? 11.523 1.717 5.723 1 93.75 68 PHE B CA 1
ATOM 3181 C C . PHE B 1 68 ? 10.203 2.32 5.258 1 93.75 68 PHE B C 1
ATOM 3183 O O . PHE B 1 68 ? 9.141 1.976 5.777 1 93.75 68 PHE B O 1
ATOM 3190 N N . ALA B 1 69 ? 10.312 3.244 4.324 1 95.25 69 ALA B N 1
ATOM 3191 C CA . ALA B 1 69 ? 9.125 3.76 3.643 1 95.25 69 ALA B CA 1
ATOM 3192 C C . ALA B 1 69 ? 8.969 3.123 2.264 1 95.25 69 ALA B C 1
ATOM 3194 O O . ALA B 1 69 ? 9.961 2.781 1.612 1 95.25 69 ALA B O 1
ATOM 3195 N N . TYR B 1 70 ? 7.797 2.85 1.9 1 95.12 70 TYR B N 1
ATOM 3196 C CA . TYR B 1 70 ? 7.449 2.58 0.509 1 95.12 70 TYR B CA 1
ATOM 3197 C C . TYR B 1 70 ? 7.09 3.869 -0.222 1 95.12 70 TYR B C 1
ATOM 3199 O O . TYR B 1 70 ? 6.352 4.703 0.304 1 95.12 70 TYR B O 1
ATOM 3207 N N . VAL B 1 71 ? 7.633 4.059 -1.479 1 97.06 71 VAL B N 1
ATOM 3208 C CA . VAL B 1 71 ? 7.371 5.262 -2.264 1 97.06 71 VAL B CA 1
ATOM 3209 C C . VAL B 1 71 ? 6.914 4.871 -3.668 1 97.06 71 VAL B C 1
ATOM 3211 O O . VAL B 1 71 ? 7.566 4.066 -4.34 1 97.06 71 VAL B O 1
ATOM 3214 N N . GLU B 1 72 ? 5.84 5.391 -4.059 1 97.38 72 GLU B N 1
ATOM 3215 C CA . GLU B 1 72 ? 5.395 5.336 -5.449 1 97.38 72 GLU B CA 1
ATOM 3216 C C . GLU B 1 72 ? 5.547 6.691 -6.133 1 97.38 72 GLU B C 1
ATOM 3218 O O . GLU B 1 72 ? 5.266 7.73 -5.535 1 97.38 72 GLU B O 1
ATOM 3223 N N . TYR B 1 73 ? 6.031 6.676 -7.387 1 98.69 73 TYR B N 1
ATOM 3224 C CA . TYR B 1 73 ? 6.227 7.961 -8.047 1 98.69 73 TYR B CA 1
ATOM 3225 C C . TYR B 1 73 ? 5.723 7.914 -9.484 1 98.69 73 TYR B C 1
ATOM 3227 O O . TYR B 1 73 ? 5.68 6.844 -10.102 1 98.69 73 TYR B O 1
ATOM 3235 N N . GLN B 1 74 ? 5.309 9.055 -10 1 98.81 74 GLN B N 1
ATOM 3236 C CA . GLN B 1 74 ? 5.023 9.312 -11.406 1 98.81 74 GLN B CA 1
ATOM 3237 C C . GLN B 1 74 ? 5.629 10.641 -11.859 1 98.81 74 GLN B C 1
ATOM 3239 O O . GLN B 1 74 ? 5.586 11.633 -11.125 1 98.81 74 GLN B O 1
ATOM 3244 N N . LYS B 1 75 ? 6.203 10.609 -13.008 1 98.56 75 LYS B N 1
ATOM 3245 C CA . LYS B 1 75 ? 6.77 11.797 -13.633 1 98.56 75 LYS B CA 1
ATOM 3246 C C . LYS B 1 75 ? 6.102 12.086 -14.977 1 98.56 75 LYS B C 1
ATOM 3248 O O . LYS B 1 75 ? 6.195 11.289 -15.906 1 98.56 75 LYS B O 1
ATOM 3253 N N . PRO B 1 76 ? 5.43 13.219 -15.094 1 98.31 76 PRO B N 1
ATOM 3254 C CA . PRO B 1 76 ? 4.891 13.594 -16.406 1 98.31 76 PRO B CA 1
ATOM 3255 C C . PRO B 1 76 ? 5.973 14.078 -17.359 1 98.31 76 PRO B C 1
ATOM 3257 O O . PRO B 1 76 ? 7.09 14.391 -16.938 1 98.31 76 PRO B O 1
ATOM 3260 N N . ILE B 1 77 ? 5.594 14.047 -18.594 1 97.19 77 ILE B N 1
ATOM 3261 C CA . ILE B 1 77 ? 6.504 14.664 -19.562 1 97.19 77 ILE B CA 1
ATOM 3262 C C . ILE B 1 77 ? 6.648 16.156 -19.266 1 97.19 77 ILE B C 1
ATOM 3264 O O . ILE B 1 77 ? 5.688 16.797 -18.844 1 97.19 77 ILE B O 1
ATOM 3268 N N . ASN B 1 78 ? 7.793 16.688 -19.438 1 96.94 78 ASN B N 1
ATOM 3269 C CA . ASN B 1 78 ? 8.07 18.094 -19.172 1 96.94 78 ASN B CA 1
ATOM 3270 C C . ASN B 1 78 ? 7.699 18.484 -17.75 1 96.94 78 ASN B C 1
ATOM 3272 O O . ASN B 1 78 ? 7.023 19.5 -17.531 1 96.94 78 ASN B O 1
ATOM 3276 N N . ALA B 1 79 ? 8.094 17.719 -16.875 1 98.12 79 ALA B N 1
ATOM 3277 C CA . ALA B 1 79 ? 7.746 17.922 -15.477 1 98.12 79 ALA B CA 1
ATOM 3278 C C . ALA B 1 79 ? 8.297 19.25 -14.961 1 98.12 79 ALA B C 1
ATOM 3280 O O . ALA B 1 79 ? 9.398 19.656 -15.336 1 98.12 79 ALA B O 1
ATOM 3281 N N . LYS B 1 80 ? 7.527 19.891 -14.148 1 98.31 80 LYS B N 1
ATOM 3282 C CA . LYS B 1 80 ? 8.039 21.031 -13.398 1 98.31 80 LYS B CA 1
ATOM 3283 C C . LYS B 1 80 ? 9.281 20.641 -12.594 1 98.31 80 LYS B C 1
ATOM 3285 O O . LYS B 1 80 ? 9.461 19.469 -12.242 1 98.31 80 LYS B O 1
ATOM 3290 N N . LYS B 1 81 ? 10.047 21.594 -12.305 1 98 81 LYS B N 1
ATOM 3291 C CA . LYS B 1 81 ? 11.391 21.391 -11.766 1 98 81 LYS B CA 1
ATOM 3292 C C . LYS B 1 81 ? 11.328 20.688 -10.406 1 98 81 LYS B C 1
ATOM 3294 O O . LYS B 1 81 ? 12.094 19.766 -10.148 1 98 81 LYS B O 1
ATOM 3299 N N . LEU B 1 82 ? 10.453 21.188 -9.523 1 98.81 82 LEU B N 1
ATOM 3300 C CA . LEU B 1 82 ? 10.367 20.609 -8.18 1 98.81 82 LEU B CA 1
ATOM 3301 C C . LEU B 1 82 ? 9.219 19.609 -8.086 1 98.81 82 LEU B C 1
ATOM 3303 O O . LEU B 1 82 ? 8.062 19.969 -8.32 1 98.81 82 LEU B O 1
ATOM 3307 N N . PRO B 1 83 ? 9.539 18.438 -7.711 1 98.88 83 PRO B N 1
ATOM 3308 C CA . PRO B 1 83 ? 8.469 17.469 -7.461 1 98.88 83 PRO B CA 1
ATOM 3309 C C . PRO B 1 83 ? 7.742 17.719 -6.141 1 98.88 83 PRO B C 1
ATOM 3311 O O . PRO B 1 83 ? 8.18 18.547 -5.34 1 98.88 83 PRO B O 1
ATOM 3314 N N . LEU B 1 84 ? 6.605 17.062 -6.023 1 98.94 84 LEU B N 1
ATOM 3315 C CA . LEU B 1 84 ? 5.859 17.047 -4.77 1 98.94 84 LEU B CA 1
ATOM 3316 C C . LEU B 1 84 ? 6.027 15.727 -4.043 1 98.94 84 LEU B C 1
ATOM 3318 O O . LEU B 1 84 ? 5.84 14.656 -4.633 1 98.94 84 LEU B O 1
ATOM 3322 N N . ILE B 1 85 ? 6.418 15.766 -2.818 1 98.94 85 ILE B N 1
ATOM 3323 C CA . ILE B 1 85 ? 6.473 14.594 -1.954 1 98.94 85 ILE B CA 1
ATOM 3324 C C . ILE B 1 85 ? 5.332 14.648 -0.94 1 98.94 85 ILE B C 1
ATOM 3326 O O . ILE B 1 85 ? 5.23 15.594 -0.159 1 98.94 85 ILE B O 1
ATOM 3330 N N . PHE B 1 86 ? 4.512 13.641 -0.931 1 98.81 86 PHE B N 1
ATOM 3331 C CA . PHE B 1 86 ? 3.287 13.617 -0.142 1 98.81 86 PHE B CA 1
ATOM 3332 C C . PHE B 1 86 ? 3.463 12.758 1.106 1 98.81 86 PHE B C 1
ATOM 3334 O O . PHE B 1 86 ? 3.709 11.555 1.01 1 98.81 86 PHE B O 1
ATOM 3341 N N . GLN B 1 87 ? 3.336 13.359 2.215 1 98 87 GLN B N 1
ATOM 3342 C CA . GLN B 1 87 ? 3.406 12.695 3.514 1 98 87 GLN B CA 1
ATOM 3343 C C . GLN B 1 87 ? 2.027 12.594 4.156 1 98 87 GLN B C 1
ATOM 3345 O O . GLN B 1 87 ? 1.377 13.609 4.402 1 98 87 GLN B O 1
ATOM 3350 N N . HIS B 1 88 ? 1.607 11.367 4.445 1 96.19 88 HIS B N 1
ATOM 3351 C CA . HIS B 1 88 ? 0.262 11.133 4.957 1 96.19 88 HIS B CA 1
ATOM 3352 C C . HIS B 1 88 ? 0.203 11.328 6.465 1 96.19 88 HIS B C 1
ATOM 3354 O O . HIS B 1 88 ? 1.237 11.5 7.117 1 96.19 88 HIS B O 1
ATOM 3360 N N . GLY B 1 89 ? -1.058 11.312 7 1 94.38 89 GLY B N 1
ATOM 3361 C CA . GLY B 1 89 ? -1.3 11.5 8.422 1 94.38 89 GLY B CA 1
ATOM 3362 C C . GLY B 1 89 ? -1.35 10.203 9.195 1 94.38 89 GLY B C 1
ATOM 3363 O O . GLY B 1 89 ? -0.956 9.148 8.68 1 94.38 89 GLY B O 1
ATOM 3364 N N . GLY B 1 90 ? -1.776 10.281 10.422 1 90.12 90 GLY B N 1
ATOM 3365 C CA . GLY B 1 90 ? -1.812 9.133 11.32 1 90.12 90 GLY B CA 1
ATOM 3366 C C . GLY B 1 90 ? -2.846 8.102 10.914 1 90.12 90 GLY B C 1
ATOM 3367 O O . GLY B 1 90 ? -3.943 8.445 10.477 1 90.12 90 GLY B O 1
ATOM 3368 N N . ALA B 1 91 ? -2.455 6.828 11.086 1 85.31 91 ALA B N 1
ATOM 3369 C CA . ALA B 1 91 ? -3.311 5.684 10.781 1 85.31 91 ALA B CA 1
ATOM 3370 C C . ALA B 1 91 ? -3.727 5.688 9.312 1 85.31 91 ALA B C 1
ATOM 3372 O O . ALA B 1 91 ? -4.844 5.281 8.977 1 85.31 91 ALA B O 1
ATOM 3373 N N . GLN B 1 92 ? -2.93 6.289 8.562 1 90.94 92 GLN B N 1
ATOM 3374 C CA . GLN B 1 92 ? -3.215 6.418 7.133 1 90.94 92 GLN B CA 1
ATOM 3375 C C . GLN B 1 92 ? -2.051 5.902 6.293 1 90.94 92 GLN B C 1
ATOM 3377 O O . GLN B 1 92 ? -1.139 5.258 6.812 1 90.94 92 GLN B O 1
ATOM 3382 N N . SER B 1 93 ? -2.199 6.027 5.016 1 92.69 93 SER B N 1
ATOM 3383 C CA . SER B 1 93 ? -1.229 5.641 3.998 1 92.69 93 SER B CA 1
ATOM 3384 C C . SER B 1 93 ? -1.274 6.586 2.803 1 92.69 93 SER B C 1
ATOM 3386 O O . SER B 1 93 ? -1.992 7.59 2.826 1 92.69 93 SER B O 1
ATOM 3388 N N . LYS B 1 94 ? -0.494 6.234 1.811 1 95.88 94 LYS B N 1
ATOM 3389 C CA . LYS B 1 94 ? -0.498 7.047 0.595 1 95.88 94 LYS B CA 1
ATOM 3390 C C . LYS B 1 94 ? -1.905 7.164 0.017 1 95.88 94 LYS B C 1
ATOM 3392 O O . LYS B 1 94 ? -2.178 8.055 -0.792 1 95.88 94 LYS B O 1
ATOM 3397 N N . ARG B 1 95 ? -2.783 6.309 0.469 1 94.19 95 ARG B N 1
ATOM 3398 C CA . ARG B 1 95 ? -4.172 6.34 0.02 1 94.19 95 ARG B CA 1
ATOM 3399 C C . ARG B 1 95 ? -4.801 7.703 0.284 1 94.19 95 ARG B C 1
ATOM 3401 O O . ARG B 1 95 ? -5.719 8.117 -0.426 1 94.19 95 ARG B O 1
ATOM 3408 N N . THR B 1 96 ? -4.293 8.398 1.233 1 95.75 96 THR B N 1
ATOM 3409 C CA . THR B 1 96 ? -4.754 9.734 1.597 1 95.75 96 THR B CA 1
ATOM 3410 C C . THR B 1 96 ? -4.801 10.648 0.371 1 95.75 96 THR B C 1
ATOM 3412 O O . THR B 1 96 ? -5.672 11.508 0.265 1 95.75 96 THR B O 1
ATOM 3415 N N . TRP B 1 97 ? -3.947 10.422 -0.554 1 98.06 97 TRP B N 1
ATOM 3416 C CA . TRP B 1 97 ? -3.748 11.375 -1.645 1 98.06 97 TRP B CA 1
ATOM 3417 C C . TRP B 1 97 ? -4.352 10.844 -2.941 1 98.06 97 TRP B C 1
ATOM 3419 O O . TRP B 1 97 ? -4.273 11.5 -3.982 1 98.06 97 TRP B O 1
ATOM 3429 N N . GLU B 1 98 ? -4.895 9.656 -2.842 1 97.38 98 GLU B N 1
ATOM 3430 C CA . GLU B 1 98 ? -5.461 8.992 -4.012 1 97.38 98 GLU B CA 1
ATOM 3431 C C . GLU B 1 98 ? -6.953 9.289 -4.145 1 97.38 98 GLU B C 1
ATOM 3433 O O . GLU B 1 98 ? -7.434 10.312 -3.662 1 97.38 98 GLU B O 1
ATOM 3438 N N . SER B 1 99 ? -7.684 8.469 -4.871 1 97.81 99 SER B N 1
ATOM 3439 C CA . SER B 1 99 ? -9.094 8.688 -5.188 1 97.81 99 SER B CA 1
ATOM 3440 C C . SER B 1 99 ? -9.922 8.836 -3.918 1 97.81 99 SER B C 1
ATOM 3442 O O . SER B 1 99 ? -9.672 8.164 -2.918 1 97.81 99 SER B O 1
ATOM 3444 N N . GLY B 1 100 ? -10.898 9.695 -3.963 1 95.75 100 GLY B N 1
ATOM 3445 C CA . GLY B 1 100 ? -11.852 9.812 -2.869 1 95.75 100 GLY B CA 1
ATOM 3446 C C . GLY B 1 100 ? -12.781 8.625 -2.762 1 95.75 100 GLY B C 1
ATOM 3447 O O . GLY B 1 100 ? -12.789 7.75 -3.633 1 95.75 100 GLY B O 1
ATOM 3448 N N . PRO B 1 101 ? -13.578 8.594 -1.738 1 94.31 101 PRO B N 1
ATOM 3449 C CA . PRO B 1 101 ? -14.477 7.461 -1.527 1 94.31 101 PRO B CA 1
ATOM 3450 C C . PRO B 1 101 ? -15.453 7.262 -2.68 1 94.31 101 PRO B C 1
ATOM 3452 O O . PRO B 1 101 ? -15.93 6.145 -2.91 1 94.31 101 PRO B O 1
ATOM 3455 N N . ASP B 1 102 ? -15.727 8.359 -3.43 1 94.25 102 ASP B N 1
ATOM 3456 C CA . ASP B 1 102 ? -16.688 8.273 -4.523 1 94.25 102 ASP B CA 1
ATOM 3457 C C . ASP B 1 102 ? -15.977 8.125 -5.867 1 94.25 102 ASP B C 1
ATOM 3459 O O . ASP B 1 102 ? -16.594 8.289 -6.926 1 94.25 102 ASP B O 1
ATOM 3463 N N . GLY B 1 103 ? -14.734 7.973 -5.844 1 94.75 103 GLY B N 1
ATOM 3464 C CA . GLY B 1 103 ? -13.977 7.703 -7.055 1 94.75 103 GLY B CA 1
ATOM 3465 C C . GLY B 1 103 ? -13.406 8.953 -7.691 1 94.75 103 GLY B C 1
ATOM 3466 O O . GLY B 1 103 ? -12.703 8.883 -8.703 1 94.75 103 GLY B O 1
ATOM 3467 N N . ARG B 1 104 ? -13.672 10.094 -7.125 1 95.75 104 ARG B N 1
ATOM 3468 C CA . ARG B 1 104 ? -13.109 11.32 -7.676 1 95.75 104 ARG B CA 1
ATOM 3469 C C . ARG B 1 104 ? -11.586 11.281 -7.66 1 95.75 104 ARG B C 1
ATOM 3471 O O . ARG B 1 104 ? -10.984 10.586 -6.836 1 95.75 104 ARG B O 1
ATOM 3478 N N . GLU B 1 105 ? -10.977 12.031 -8.508 1 96.62 105 GLU B N 1
ATOM 3479 C CA . GLU B 1 105 ? -9.516 12.062 -8.602 1 96.62 105 GLU B CA 1
ATOM 3480 C C . GLU B 1 105 ? -8.891 12.602 -7.316 1 96.62 105 GLU B C 1
ATOM 3482 O O . GLU B 1 105 ? -9.422 13.531 -6.703 1 96.62 105 GLU B O 1
ATOM 3487 N N . GLY B 1 106 ? -7.812 12.023 -6.984 1 97.5 106 GLY B N 1
ATOM 3488 C CA . GLY B 1 106 ? -7.051 12.477 -5.832 1 97.5 106 GLY B CA 1
ATOM 3489 C C . GLY B 1 106 ? -5.977 13.484 -6.188 1 97.5 106 GLY B C 1
ATOM 3490 O O . GLY B 1 106 ? -5.77 13.789 -7.363 1 97.5 106 GLY B O 1
ATOM 3491 N N . PHE B 1 107 ? -5.297 13.992 -5.141 1 98.19 107 PHE B N 1
ATOM 3492 C CA . PHE B 1 107 ? -4.227 14.969 -5.312 1 98.19 107 PHE B CA 1
ATOM 3493 C C . PHE B 1 107 ? -3.131 14.414 -6.215 1 98.19 107 PHE B C 1
ATOM 3495 O O . PHE B 1 107 ? -2.537 15.156 -7.004 1 98.19 107 PHE B O 1
ATOM 3502 N N . ASN B 1 108 ? -2.824 13.133 -6.07 1 98.19 108 ASN B N 1
ATOM 3503 C CA . ASN B 1 108 ? -1.763 12.547 -6.879 1 98.19 108 ASN B CA 1
ATOM 3504 C C . ASN B 1 108 ? -2.037 12.711 -8.375 1 98.19 108 ASN B C 1
ATOM 3506 O O . ASN B 1 108 ? -1.156 13.125 -9.125 1 98.19 108 ASN B O 1
ATOM 3510 N N . THR B 1 109 ? -3.25 12.453 -8.789 1 98.31 109 THR B N 1
ATOM 3511 C CA . THR B 1 109 ? -3.627 12.562 -10.195 1 98.31 109 THR B CA 1
ATOM 3512 C C . THR B 1 109 ? -3.729 14.031 -10.617 1 98.31 109 THR B C 1
ATOM 3514 O O . THR B 1 109 ? -3.254 14.406 -11.688 1 98.31 109 THR B O 1
ATOM 3517 N N . MET B 1 110 ? -4.328 14.852 -9.789 1 97.88 110 MET B N 1
ATOM 3518 C CA . MET B 1 110 ? -4.539 16.266 -10.102 1 97.88 110 MET B CA 1
ATOM 3519 C C . MET B 1 110 ? -3.207 16.984 -10.312 1 97.88 110 MET B C 1
ATOM 3521 O O . MET B 1 110 ? -3.049 17.734 -11.273 1 97.88 110 MET B O 1
ATOM 3525 N N . PHE B 1 111 ? -2.303 16.734 -9.469 1 98.5 111 PHE B N 1
ATOM 3526 C CA . PHE B 1 111 ? -1.029 17.438 -9.555 1 98.5 111 PHE B CA 1
ATOM 3527 C C . PHE B 1 111 ? -0.165 16.859 -10.664 1 98.5 111 PHE B C 1
ATOM 3529 O O . PHE B 1 111 ? 0.608 17.578 -11.297 1 98.5 111 PHE B O 1
ATOM 3536 N N . LEU B 1 112 ? -0.291 15.539 -10.859 1 98.5 112 LEU B N 1
ATOM 3537 C CA . LEU B 1 112 ? 0.372 14.961 -12.023 1 98.5 112 LEU B CA 1
ATOM 3538 C C . LEU B 1 112 ? -0.115 15.617 -13.305 1 98.5 112 LEU B C 1
ATOM 3540 O O . LEU B 1 112 ? 0.689 15.969 -14.172 1 98.5 112 LEU B O 1
ATOM 3544 N N . ARG B 1 113 ? -1.385 15.797 -13.422 1 97.38 113 ARG B N 1
ATOM 3545 C CA . ARG B 1 113 ? -1.979 16.453 -14.578 1 97.38 113 ARG B CA 1
ATOM 3546 C C . ARG B 1 113 ? -1.488 17.891 -14.703 1 97.38 113 ARG B C 1
ATOM 3548 O O . ARG B 1 113 ? -1.312 18.406 -15.805 1 97.38 113 ARG B O 1
ATOM 3555 N N . ALA B 1 114 ? -1.271 18.516 -13.609 1 97.62 114 ALA B N 1
ATOM 3556 C CA . ALA B 1 114 ? -0.805 19.891 -13.57 1 97.62 114 ALA B CA 1
ATOM 3557 C C . ALA B 1 114 ? 0.688 19.984 -13.875 1 97.62 114 ALA B C 1
ATOM 3559 O O . ALA B 1 114 ? 1.269 21.062 -13.875 1 97.62 114 ALA B O 1
ATOM 3560 N N . GLY B 1 115 ? 1.355 18.844 -14.047 1 98.06 115 GLY B N 1
ATOM 3561 C CA . GLY B 1 115 ? 2.723 18.828 -14.539 1 98.06 115 GLY B CA 1
ATOM 3562 C C . GLY B 1 115 ? 3.748 18.562 -13.453 1 98.06 115 GLY B C 1
ATOM 3563 O O . GLY B 1 115 ? 4.953 18.703 -13.68 1 98.06 115 GLY B O 1
ATOM 3564 N N . TYR B 1 116 ? 3.318 18.203 -12.297 1 98.75 116 TYR B N 1
ATOM 3565 C CA . TYR B 1 116 ? 4.246 17.906 -11.211 1 98.75 116 TYR B CA 1
ATOM 3566 C C . TYR B 1 116 ? 4.582 16.422 -11.18 1 98.75 116 TYR B C 1
ATOM 3568 O O . TYR B 1 116 ? 3.705 15.57 -11.375 1 98.75 116 TYR B O 1
ATOM 3576 N N . SER B 1 117 ? 5.848 16.141 -10.953 1 98.88 117 SER B N 1
ATOM 3577 C CA . SER B 1 117 ? 6.156 14.797 -10.461 1 98.88 117 SER B CA 1
ATOM 3578 C C . SER B 1 117 ? 5.633 14.594 -9.047 1 98.88 117 SER B C 1
ATOM 3580 O O . SER B 1 117 ? 5.711 15.5 -8.211 1 98.88 117 SER B O 1
ATOM 3582 N N . VAL B 1 118 ? 5.117 13.414 -8.836 1 98.94 118 VAL B N 1
ATOM 3583 C CA . VAL B 1 118 ? 4.539 13.148 -7.527 1 98.94 118 VAL B CA 1
ATOM 3584 C C . VAL B 1 118 ? 5.203 11.914 -6.914 1 98.94 118 VAL B C 1
ATOM 3586 O O . VAL B 1 118 ? 5.492 10.945 -7.613 1 98.94 118 VAL B O 1
ATOM 3589 N N . TYR B 1 119 ? 5.543 11.992 -5.66 1 98.88 119 TYR B N 1
ATOM 3590 C CA . TYR B 1 119 ? 6.02 10.898 -4.82 1 98.88 119 TYR B CA 1
ATOM 3591 C C . TYR B 1 119 ? 5.102 10.688 -3.623 1 98.88 119 TYR B C 1
ATOM 3593 O O . TYR B 1 119 ? 4.984 11.562 -2.76 1 98.88 119 TYR B O 1
ATOM 3601 N N . LEU B 1 120 ? 4.41 9.586 -3.57 1 98.12 120 LEU B N 1
ATOM 3602 C CA . LEU B 1 120 ? 3.531 9.242 -2.457 1 98.12 120 LEU B CA 1
ATOM 3603 C C . LEU B 1 120 ? 4.23 8.297 -1.484 1 98.12 120 LEU B C 1
ATOM 3605 O O . LEU B 1 120 ? 4.719 7.238 -1.882 1 98.12 120 LEU B O 1
ATOM 3609 N N . VAL B 1 121 ? 4.168 8.656 -0.218 1 96.94 121 VAL B N 1
ATOM 3610 C CA . VAL B 1 121 ? 4.941 7.934 0.785 1 96.94 121 VAL B CA 1
ATOM 3611 C C . VAL B 1 121 ? 4 7.133 1.684 1 96.94 121 VAL B C 1
ATOM 3613 O O . VAL B 1 121 ? 2.98 7.652 2.145 1 96.94 121 VAL B O 1
ATOM 3616 N N . ASP B 1 122 ? 4.277 5.887 1.842 1 95 122 ASP B N 1
ATOM 3617 C CA . ASP B 1 122 ? 3.887 5.172 3.053 1 95 122 ASP B CA 1
ATOM 3618 C C . ASP B 1 122 ? 5.031 5.141 4.062 1 95 122 ASP B C 1
ATOM 3620 O O . ASP B 1 122 ? 6.043 4.477 3.838 1 95 122 ASP B O 1
ATOM 3624 N N . GLN B 1 123 ? 4.84 5.832 5.125 1 94.44 123 GLN B N 1
ATOM 3625 C CA . GLN B 1 123 ? 5.926 6 6.082 1 94.44 123 GLN B CA 1
ATOM 3626 C C . GLN B 1 123 ? 6.266 4.68 6.766 1 94.44 123 GLN B C 1
ATOM 3628 O O . GLN B 1 123 ? 5.484 3.729 6.719 1 94.44 123 GLN B O 1
ATOM 3633 N N . PRO B 1 124 ? 7.398 4.629 7.434 1 91.81 124 PRO B N 1
ATOM 3634 C CA . PRO B 1 124 ? 7.781 3.416 8.156 1 91.81 124 PRO B CA 1
ATOM 3635 C C . PRO B 1 124 ? 6.691 2.93 9.109 1 91.81 124 PRO B C 1
ATOM 3637 O O . PRO B 1 124 ? 6.094 3.732 9.828 1 91.81 124 PRO B O 1
ATOM 3640 N N . ARG B 1 125 ? 6.488 1.638 9.047 1 84.81 125 ARG B N 1
ATOM 3641 C CA . ARG B 1 125 ? 5.625 0.922 9.984 1 84.81 125 ARG B CA 1
ATOM 3642 C C . ARG B 1 125 ? 4.152 1.195 9.695 1 84.81 125 ARG B C 1
ATOM 3644 O O . ARG B 1 125 ? 3.289 0.92 10.531 1 84.81 125 ARG B O 1
ATOM 3651 N N . SER B 1 126 ? 3.924 1.843 8.578 1 83.62 126 SER B N 1
ATOM 3652 C CA . SER B 1 126 ? 2.561 2.078 8.117 1 83.62 126 SER B CA 1
ATOM 3653 C C . SER B 1 126 ? 2.424 1.786 6.625 1 83.62 126 SER B C 1
ATOM 3655 O O . SER B 1 126 ? 3.4 1.878 5.875 1 83.62 126 SER B O 1
ATOM 3657 N N . GLY B 1 127 ? 1.21 1.389 6.199 1 81.56 127 GLY B N 1
ATOM 3658 C CA . GLY B 1 127 ? 0.972 1.11 4.793 1 81.56 127 GLY B CA 1
ATOM 3659 C C . GLY B 1 127 ? -0.468 0.736 4.492 1 81.56 127 GLY B C 1
ATOM 3660 O O . GLY B 1 127 ? -1.342 0.877 5.352 1 81.56 127 GLY B O 1
ATOM 3661 N N . GLU B 1 128 ? -0.59 0.265 3.213 1 78.75 128 GLU B N 1
ATOM 3662 C CA . GLU B 1 128 ? -1.94 0.069 2.695 1 78.75 128 GLU B CA 1
ATOM 3663 C C . GLU B 1 128 ? -2.436 -1.349 2.969 1 78.75 128 GLU B C 1
ATOM 3665 O O . GLU B 1 128 ? -1.658 -2.305 2.918 1 78.75 128 GLU B O 1
ATOM 3670 N N . ALA B 1 129 ? -3.998 -1.521 3.102 1 62.03 129 ALA B N 1
ATOM 3671 C CA . ALA B 1 129 ? -4.859 -2.668 2.832 1 62.03 129 ALA B CA 1
ATOM 3672 C C . ALA B 1 129 ? -4.723 -3.727 3.922 1 62.03 129 ALA B C 1
ATOM 3674 O O . ALA B 1 129 ? -5.199 -4.855 3.766 1 62.03 129 ALA B O 1
ATOM 3675 N N . ASN B 1 130 ? -4.652 -3.391 5.055 1 66.38 130 ASN B N 1
ATOM 3676 C CA . ASN B 1 130 ? -4.277 -4.496 5.93 1 66.38 130 ASN B CA 1
ATOM 3677 C C . ASN B 1 130 ? -5.312 -4.715 7.031 1 66.38 130 ASN B C 1
ATOM 3679 O O . ASN B 1 130 ? -5.062 -5.453 7.984 1 66.38 130 ASN B O 1
ATOM 3683 N N . LEU B 1 131 ? -6.637 -4.352 6.668 1 78.94 131 LEU B N 1
ATOM 3684 C CA . LEU B 1 131 ? -7.457 -4.582 7.852 1 78.94 131 LEU B CA 1
ATOM 3685 C C . LEU B 1 131 ? -8.203 -5.906 7.75 1 78.94 131 LEU B C 1
ATOM 3687 O O . LEU B 1 131 ? -8.734 -6.246 6.691 1 78.94 131 LEU B O 1
ATOM 3691 N N . SER B 1 132 ? -8.062 -6.625 8.758 1 82.69 132 SER B N 1
ATOM 3692 C CA . SER B 1 132 ? -8.734 -7.914 8.898 1 82.69 132 SER B CA 1
ATOM 3693 C C . SER B 1 132 ? -9.836 -7.848 9.945 1 82.69 132 SER B C 1
ATOM 3695 O O . SER B 1 132 ? -9.672 -7.211 10.992 1 82.69 132 SER B O 1
ATOM 3697 N N . THR B 1 133 ? -10.961 -8.492 9.672 1 85.19 133 THR B N 1
ATOM 3698 C CA . THR B 1 133 ? -11.984 -8.625 10.703 1 85.19 133 THR B CA 1
ATOM 3699 C C . THR B 1 133 ? -11.617 -9.734 11.68 1 85.19 133 THR B C 1
ATOM 3701 O O . THR B 1 133 ? -12.273 -9.898 12.711 1 85.19 133 THR B O 1
ATOM 3704 N N . GLU B 1 134 ? -10.539 -10.422 11.359 1 80.31 134 GLU B N 1
ATOM 3705 C CA . GLU B 1 134 ? -10.078 -11.516 12.211 1 80.31 134 GLU B CA 1
ATOM 3706 C C . GLU B 1 134 ? -8.641 -11.289 12.664 1 80.31 134 GLU B C 1
ATOM 3708 O O . GLU B 1 134 ? -7.809 -10.797 11.898 1 80.31 134 GLU B O 1
ATOM 3713 N N . ALA B 1 135 ? -8.438 -11.648 13.93 1 70.62 135 ALA B N 1
ATOM 3714 C CA . ALA B 1 135 ? -7.074 -11.562 14.453 1 70.62 135 ALA B CA 1
ATOM 3715 C C . ALA B 1 135 ? -6.203 -12.688 13.914 1 70.62 135 ALA B C 1
ATOM 3717 O O . ALA B 1 135 ? -6.691 -13.797 13.656 1 70.62 135 ALA B O 1
ATOM 3718 N N . VAL B 1 136 ? -4.895 -12.406 13.711 1 64.44 136 VAL B N 1
ATOM 3719 C CA . VAL B 1 136 ? -3.986 -13.469 13.305 1 64.44 136 VAL B CA 1
ATOM 3720 C C . VAL B 1 136 ? -3.891 -14.516 14.414 1 64.44 136 VAL B C 1
ATOM 3722 O O . VAL B 1 136 ? -3.926 -15.719 14.148 1 64.44 136 VAL B O 1
ATOM 3725 N N . THR B 1 137 ? -3.631 -14.062 15.609 1 61.72 137 THR B N 1
ATOM 3726 C CA . THR B 1 137 ? -3.666 -14.883 16.812 1 61.72 137 THR B CA 1
ATOM 3727 C C . THR B 1 137 ? -4.582 -14.258 17.859 1 61.72 137 THR B C 1
ATOM 3729 O O . THR B 1 137 ? -4.82 -13.047 17.844 1 61.72 137 THR B O 1
ATOM 3732 N N . PRO B 1 138 ? -5.219 -15.164 18.578 1 58.22 138 PRO B N 1
ATOM 3733 C CA . PRO B 1 138 ? -6.105 -14.609 19.609 1 58.22 138 PRO B CA 1
ATOM 3734 C C . PRO B 1 138 ? -5.453 -13.469 20.406 1 58.22 138 PRO B C 1
ATOM 3736 O O . PRO B 1 138 ? -6.152 -12.609 20.938 1 58.22 138 PRO B O 1
ATOM 3739 N N . ASP B 1 139 ? -4.098 -13.594 20.422 1 50.16 139 ASP B N 1
ATOM 3740 C CA . ASP B 1 139 ? -3.416 -12.641 21.297 1 50.16 139 ASP B CA 1
ATOM 3741 C C . ASP B 1 139 ? -3.023 -11.383 20.516 1 50.16 139 ASP B C 1
ATOM 3743 O O . ASP B 1 139 ? -2.471 -10.438 21.094 1 50.16 139 ASP B O 1
ATOM 3747 N N . THR B 1 140 ? -3.045 -11.57 19.281 1 47.88 140 THR B N 1
ATOM 3748 C CA . THR B 1 140 ? -2.629 -10.383 18.547 1 47.88 140 THR B CA 1
ATOM 3749 C C . THR B 1 140 ? -3.77 -9.375 18.453 1 47.88 140 THR B C 1
ATOM 3751 O O . THR B 1 140 ? -4.77 -9.617 17.781 1 47.88 140 THR B O 1
ATOM 3754 N N . PRO B 1 141 ? -3.725 -8.5 19.312 1 40.12 141 PRO B N 1
ATOM 3755 C CA . PRO B 1 141 ? -4.816 -7.52 19.359 1 40.12 141 PRO B CA 1
ATOM 3756 C C . PRO B 1 141 ? -5.059 -6.824 18.031 1 40.12 141 PRO B C 1
ATOM 3758 O O . PRO B 1 141 ? -6.113 -6.219 17.828 1 40.12 141 PRO B O 1
ATOM 3761 N N . TRP B 1 142 ? -4.051 -6.555 17.344 1 38.91 142 TRP B N 1
ATOM 3762 C CA . TRP B 1 142 ? -4.285 -5.652 16.219 1 38.91 142 TRP B CA 1
ATOM 3763 C C . TRP B 1 142 ? -5.156 -6.316 15.156 1 38.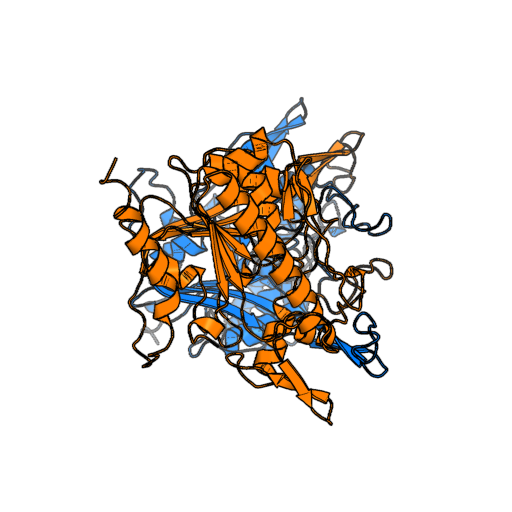91 142 TRP B C 1
ATOM 3765 O O . TRP B 1 142 ? -5.852 -5.637 14.398 1 38.91 142 TRP B O 1
ATOM 3775 N N . ALA B 1 143 ? -4.656 -7.516 14.688 1 42.34 143 ALA B N 1
ATOM 3776 C CA . ALA B 1 143 ? -5.723 -8.117 13.891 1 42.34 143 ALA B CA 1
ATOM 3777 C C . ALA B 1 143 ? -7.043 -8.125 14.656 1 42.34 143 ALA B C 1
ATOM 3779 O O . ALA B 1 143 ? -8.117 -8.039 14.055 1 42.34 143 ALA B O 1
ATOM 3780 N N . SER B 1 144 ? -6.859 -8.57 15.938 1 41.81 144 SER B N 1
ATOM 3781 C CA . SER B 1 144 ? -8.102 -8.641 16.703 1 41.81 144 SER B CA 1
ATOM 3782 C C . SER B 1 144 ? -8.797 -7.285 16.75 1 41.81 144 SER B C 1
ATOM 3784 O O . SER B 1 144 ? -10.016 -7.211 16.906 1 41.81 144 SER B O 1
ATOM 3786 N N . ASN B 1 145 ? -7.902 -6.352 17.391 1 48.03 145 ASN B N 1
ATOM 3787 C CA . ASN B 1 145 ? -8.82 -5.285 17.766 1 48.03 145 ASN B CA 1
ATOM 3788 C C . ASN B 1 145 ? -9.305 -4.504 16.547 1 48.03 145 ASN B C 1
ATOM 3790 O O . ASN B 1 145 ? -8.547 -3.723 15.969 1 48.03 145 ASN B O 1
ATOM 3794 N N . PRO B 1 146 ? -10.258 -5.242 15.953 1 56.78 146 PRO B N 1
ATOM 3795 C CA . PRO B 1 146 ? -11.016 -4.496 14.953 1 56.78 146 PRO B CA 1
ATOM 3796 C C . PRO B 1 146 ? -11.156 -3.016 15.289 1 56.78 146 PRO B C 1
ATOM 3798 O O . PRO B 1 146 ? -11.383 -2.664 16.453 1 56.78 146 PRO B O 1
ATOM 3801 N N . MET B 1 147 ? -10.219 -2.322 14.664 1 69.69 147 MET B N 1
ATOM 3802 C CA . MET B 1 147 ? -10.398 -0.881 14.812 1 69.69 147 MET B CA 1
ATOM 3803 C C . MET B 1 147 ? -11.875 -0.516 14.859 1 69.69 147 MET B C 1
ATOM 3805 O O . MET B 1 147 ? -12.453 -0.107 13.852 1 69.69 147 MET B O 1
ATOM 3809 N N . TYR B 1 148 ? -12.461 -0.904 16.109 1 81.44 148 TYR B N 1
ATOM 3810 C CA . TYR B 1 148 ? -13.812 -0.391 16.312 1 81.44 148 TYR B CA 1
ATOM 3811 C C . TYR B 1 148 ? -13.797 1.126 16.469 1 81.44 148 TYR B C 1
ATOM 3813 O O . TYR B 1 148 ? -13.812 1.645 17.578 1 81.44 148 TYR B O 1
ATOM 3821 N N . GLY B 1 149 ? -13.711 1.741 15.344 1 88.94 149 GLY B N 1
ATOM 3822 C CA . GLY B 1 149 ? -13.516 3.178 15.453 1 88.94 149 GLY B CA 1
ATOM 3823 C C . GLY B 1 149 ? -14.227 3.957 14.359 1 88.94 149 GLY B C 1
ATOM 3824 O O . GLY B 1 149 ? -13.852 5.094 14.055 1 88.94 149 GLY B O 1
ATOM 3825 N N . ASP B 1 150 ? -15.234 3.289 13.734 1 91.88 150 ASP B N 1
ATOM 3826 C CA . ASP B 1 150 ? -15.82 3.955 12.578 1 91.88 150 ASP B CA 1
ATOM 3827 C C . ASP B 1 150 ? -16.469 5.285 12.977 1 91.88 150 ASP B C 1
ATOM 3829 O O . ASP B 1 150 ? -16.266 6.297 12.297 1 91.88 150 ASP B O 1
ATOM 3833 N N . LYS B 1 151 ? -17.156 5.336 14.102 1 93.88 151 LYS B N 1
ATOM 3834 C CA . LYS B 1 151 ? -17.812 6.574 14.516 1 93.88 151 LYS B CA 1
ATOM 3835 C C . LYS B 1 151 ? -16.797 7.574 15.07 1 93.88 151 LYS B C 1
ATOM 3837 O O . LYS B 1 151 ? -16.875 8.773 14.789 1 93.88 151 LYS B O 1
ATOM 3842 N N . THR B 1 152 ? -15.859 7.062 15.82 1 93.06 152 THR B N 1
ATOM 3843 C CA . THR B 1 152 ? -14.797 7.906 16.359 1 93.06 152 THR B CA 1
ATOM 3844 C C . THR B 1 152 ? -14.055 8.625 15.234 1 93.06 152 THR B C 1
ATOM 3846 O O . THR B 1 152 ? -13.914 9.852 15.266 1 93.06 152 THR B O 1
ATOM 3849 N N . LEU B 1 153 ? -13.688 7.91 14.258 1 92.81 153 LEU B N 1
ATOM 3850 C CA . LEU B 1 153 ? -12.891 8.484 13.188 1 92.81 153 LEU B CA 1
ATOM 3851 C C . LEU B 1 153 ? -13.734 9.414 12.32 1 92.81 153 LEU B C 1
ATOM 3853 O O . LEU B 1 153 ? -13.234 10.422 11.812 1 92.81 153 LEU B O 1
ATOM 3857 N N . TYR B 1 154 ? -14.938 9.055 12.148 1 94.62 154 TYR B N 1
ATOM 3858 C CA . TYR B 1 154 ? -15.867 9.875 11.375 1 94.62 154 TYR B CA 1
ATOM 3859 C C . TYR B 1 154 ? -16.062 11.242 12.023 1 94.62 154 TYR B C 1
ATOM 3861 O O . TYR B 1 154 ? -16.062 12.266 11.344 1 94.62 154 TYR B O 1
ATOM 3869 N N . VAL B 1 155 ? -16.156 11.32 13.359 1 94.06 155 VAL B N 1
ATOM 3870 C CA . VAL B 1 155 ? -16.406 12.547 14.102 1 94.06 155 VAL B CA 1
ATOM 3871 C C . VAL B 1 155 ? -15.102 13.312 14.297 1 94.06 155 VAL B C 1
ATOM 3873 O O . VAL B 1 155 ? -15.055 14.531 14.117 1 94.06 155 VAL B O 1
ATOM 3876 N N . LEU B 1 156 ? -14.047 12.586 14.617 1 93.31 156 LEU B N 1
ATOM 3877 C CA . LEU B 1 156 ? -12.758 13.227 14.828 1 93.31 156 LEU B CA 1
ATOM 3878 C C . LEU B 1 156 ? -12.266 13.914 13.555 1 93.31 156 LEU B C 1
ATOM 3880 O O . LEU B 1 156 ? -11.609 14.953 13.617 1 93.31 156 LEU B O 1
ATOM 3884 N N . SER B 1 157 ? -12.625 13.328 12.406 1 94.06 157 SER B N 1
ATOM 3885 C CA . SER B 1 157 ? -12.219 13.891 11.117 1 94.06 157 SER B CA 1
ATOM 3886 C C . SER B 1 157 ? -13.195 14.961 10.648 1 94.06 157 SER B C 1
ATOM 3888 O O . SER B 1 157 ? -13.008 15.555 9.586 1 94.06 157 SER B O 1
ATOM 3890 N N . ARG B 1 158 ? -14.258 15.102 11.406 1 95.31 158 ARG B N 1
ATOM 3891 C CA . ARG B 1 158 ? -15.297 16.094 11.125 1 95.31 158 ARG B CA 1
ATOM 3892 C C . ARG B 1 158 ? -15.953 15.836 9.781 1 95.31 158 ARG B C 1
ATOM 3894 O O . ARG B 1 158 ? -16.25 16.766 9.039 1 95.31 158 ARG B O 1
ATOM 3901 N N . ILE B 1 159 ? -16.062 14.602 9.445 1 95.06 159 ILE B N 1
ATOM 3902 C CA . ILE B 1 159 ? -16.688 14.188 8.195 1 95.06 159 ILE B CA 1
ATOM 3903 C C . ILE B 1 159 ? -18.203 14.367 8.281 1 95.06 159 ILE B C 1
ATOM 3905 O O . ILE B 1 159 ? -18.859 14.648 7.281 1 95.06 159 ILE B O 1
ATOM 3909 N N . GLY B 1 160 ? -18.75 14.117 9.461 1 94.31 160 GLY B N 1
ATOM 3910 C CA . GLY B 1 160 ? -20.188 14.227 9.641 1 94.31 160 GLY B CA 1
ATOM 3911 C C . GLY B 1 160 ? -20.625 13.914 11.062 1 94.31 160 GLY B C 1
ATOM 3912 O O . GLY B 1 160 ? -19.844 14.039 12.008 1 94.31 160 GLY B O 1
ATOM 3913 N N . HIS B 1 161 ? -21.938 13.742 11.141 1 92.62 161 HIS B N 1
ATOM 3914 C CA . HIS B 1 161 ? -22.594 13.367 12.391 1 92.62 161 HIS B CA 1
ATOM 3915 C C . HIS B 1 161 ? -23.562 12.211 12.188 1 92.62 161 HIS B C 1
ATOM 3917 O O . HIS B 1 161 ? -23.531 11.547 11.148 1 92.62 161 HIS B O 1
ATOM 3923 N N . TYR B 1 162 ? -24.156 11.844 13.219 1 91.25 162 TYR B N 1
ATOM 3924 C CA . TYR B 1 162 ? -25.109 10.734 13.141 1 91.25 162 TYR B CA 1
ATOM 3925 C C . TYR B 1 162 ? -26.516 11.195 13.461 1 91.25 162 TYR B C 1
ATOM 3927 O O . TYR B 1 162 ? -26.719 12.023 14.352 1 91.25 162 TYR B O 1
ATOM 3935 N N . ASP B 1 163 ? -27.484 10.641 12.758 1 89.69 163 ASP B N 1
ATOM 3936 C CA . ASP B 1 163 ? -28.875 11 13.016 1 89.69 163 ASP B CA 1
ATOM 3937 C C . ASP B 1 163 ? -29.438 10.203 14.18 1 89.69 163 ASP B C 1
ATOM 3939 O O . ASP B 1 163 ? -28.719 9.477 14.859 1 89.69 163 ASP B O 1
ATOM 3943 N N . GLU B 1 164 ? -30.719 10.359 14.406 1 87.94 164 GLU B N 1
ATOM 3944 C CA . GLU B 1 164 ? -31.375 9.75 15.562 1 87.94 164 GLU B CA 1
ATOM 3945 C C . GLU B 1 164 ? -31.359 8.234 15.469 1 87.94 164 GLU B C 1
ATOM 3947 O O . GLU B 1 164 ? -31.406 7.543 16.484 1 87.94 164 GLU B O 1
ATOM 3952 N N . ASN B 1 165 ? -31.266 7.734 14.258 1 87 165 ASN B N 1
ATOM 3953 C CA . ASN B 1 165 ? -31.266 6.289 14.055 1 87 165 ASN B CA 1
ATOM 3954 C C . ASN B 1 165 ? -29.844 5.734 14.008 1 87 165 ASN B C 1
ATOM 3956 O O . ASN B 1 165 ? -29.641 4.543 13.766 1 87 165 ASN B O 1
ATOM 3960 N N . GLY B 1 166 ? -28.875 6.648 14.148 1 85.06 166 GLY B N 1
ATOM 3961 C CA . GLY B 1 166 ? -27.484 6.219 14.18 1 85.06 166 GLY B CA 1
ATOM 3962 C C . GLY B 1 166 ? -26.859 6.164 12.797 1 85.06 166 GLY B C 1
ATOM 3963 O O . GLY B 1 166 ? -25.75 5.637 12.641 1 85.06 166 GLY B O 1
ATOM 3964 N N . ASN B 1 167 ? -27.516 6.707 11.828 1 88.94 167 ASN B N 1
ATOM 3965 C CA . ASN B 1 167 ? -26.969 6.727 10.484 1 88.94 167 ASN B CA 1
ATOM 3966 C C . ASN B 1 167 ? -26.031 7.914 10.281 1 88.94 167 ASN B C 1
ATOM 3968 O O . ASN B 1 167 ? -26.281 9.008 10.789 1 88.94 167 ASN B O 1
ATOM 3972 N N . PRO B 1 168 ? -24.969 7.676 9.555 1 92.5 168 PRO B N 1
ATOM 3973 C CA . PRO B 1 168 ? -24.062 8.797 9.297 1 92.5 168 PRO B CA 1
ATOM 3974 C C . PRO B 1 168 ? -24.672 9.844 8.359 1 92.5 168 PRO B C 1
ATOM 3976 O O . PRO B 1 168 ? -25.281 9.492 7.348 1 92.5 168 PRO B O 1
ATOM 3979 N N . VAL B 1 169 ? -24.516 11.062 8.688 1 93.12 169 VAL B N 1
ATOM 3980 C CA . VAL B 1 169 ? -24.906 12.219 7.887 1 93.12 169 VAL B CA 1
ATOM 3981 C C . VAL B 1 169 ? -23.688 13.086 7.59 1 93.12 169 VAL B C 1
ATOM 3983 O O . VAL B 1 169 ? -23.141 13.727 8.492 1 93.12 169 VAL B O 1
ATOM 3986 N N . PRO B 1 170 ? -23.281 13.094 6.301 1 93.44 170 PRO B N 1
ATOM 3987 C CA . PRO B 1 170 ? -22.047 13.812 5.98 1 93.44 170 PRO B CA 1
ATOM 3988 C C . PRO B 1 170 ? -22.203 15.328 6.051 1 93.44 170 PRO B C 1
ATOM 3990 O O . PRO B 1 170 ? -23.297 15.852 5.789 1 93.44 170 PRO B O 1
ATOM 3993 N N . ASN B 1 171 ? -21.062 15.898 6.43 1 88.62 171 ASN B N 1
ATOM 3994 C CA . ASN B 1 171 ? -20.938 17.344 6.312 1 88.62 171 ASN B CA 1
ATOM 3995 C C . ASN B 1 171 ? -20.469 17.766 4.922 1 88.62 171 ASN B C 1
ATOM 3997 O O . ASN B 1 171 ? -19.734 17.016 4.262 1 88.62 171 ASN B O 1
ATOM 4001 N N . ALA B 1 172 ? -20.906 19 4.469 1 78.88 172 ALA B N 1
ATOM 4002 C CA . ALA B 1 172 ? -20.297 19.734 3.367 1 78.88 172 ALA B CA 1
ATOM 4003 C C . ALA B 1 172 ? -20.172 18.859 2.123 1 78.88 172 ALA B C 1
ATOM 4005 O O . ALA B 1 172 ? -21.156 18.344 1.618 1 78.88 172 ALA B O 1
ATOM 4006 N N . GLN B 1 173 ? -18.797 18.484 1.725 1 85.56 173 GLN B N 1
ATOM 4007 C CA . GLN B 1 173 ? -18.469 17.953 0.407 1 85.56 173 GLN B CA 1
ATOM 4008 C C . GLN B 1 173 ? -18.297 16.438 0.454 1 85.56 173 GLN B C 1
ATOM 4010 O O . GLN B 1 173 ? -18.125 15.789 -0.583 1 85.56 173 GLN B O 1
ATOM 4015 N N . PHE B 1 174 ? -18.438 15.773 1.665 1 93.12 174 PHE B N 1
ATOM 4016 C CA . PHE B 1 174 ? -18.328 14.32 1.713 1 93.12 174 PHE B CA 1
ATOM 4017 C C . PHE B 1 174 ? -19.547 13.656 1.102 1 93.12 174 PHE B C 1
ATOM 4019 O O . PHE B 1 174 ? -20.688 14.023 1.424 1 93.12 174 PHE B O 1
ATOM 4026 N N . PRO B 1 175 ? -19.375 12.711 0.192 1 94.56 175 PRO B N 1
ATOM 4027 C CA . PRO B 1 175 ? -20.516 12.086 -0.463 1 94.56 175 PRO B CA 1
ATOM 4028 C C . PRO B 1 175 ? -21.359 11.25 0.496 1 94.56 175 PRO B C 1
ATOM 4030 O O . PRO B 1 175 ? -20.812 10.547 1.351 1 94.56 175 PRO B O 1
ATOM 4033 N N . ASP B 1 176 ? -22.656 11.281 0.292 1 93.5 176 ASP B N 1
ATOM 4034 C CA . ASP B 1 176 ? -23.578 10.562 1.161 1 93.5 176 ASP B CA 1
ATOM 4035 C C . ASP B 1 176 ? -23.656 9.086 0.772 1 93.5 176 ASP B C 1
ATOM 4037 O O . ASP B 1 176 ? -23.234 8.703 -0.32 1 93.5 176 ASP B O 1
ATOM 4041 N N . GLY B 1 177 ? -24.141 8.258 1.771 1 93.5 177 GLY B N 1
ATOM 4042 C CA . GLY B 1 177 ? -24.453 6.867 1.474 1 93.5 177 GLY B CA 1
ATOM 4043 C C . GLY B 1 177 ? -23.547 5.879 2.172 1 93.5 177 GLY B C 1
ATOM 4044 O O . GLY B 1 177 ? -22.359 6.16 2.371 1 93.5 177 GLY B O 1
ATOM 4045 N N . GLU B 1 178 ? -24.047 4.715 2.408 1 93.25 178 GLU B N 1
ATOM 4046 C CA . GLU B 1 178 ? -23.344 3.658 3.127 1 93.25 178 GLU B CA 1
ATOM 4047 C C . GLU B 1 178 ? -22.094 3.223 2.377 1 93.25 178 GLU B C 1
ATOM 4049 O O . GLU B 1 178 ? -21.078 2.891 2.994 1 93.25 178 GLU B O 1
ATOM 4054 N N . THR B 1 179 ? -22.203 3.246 1.057 1 94.5 179 THR B N 1
ATOM 4055 C CA . THR B 1 179 ? -21.062 2.826 0.24 1 94.5 179 THR B CA 1
ATOM 4056 C C . THR B 1 179 ? -19.875 3.758 0.449 1 94.5 179 THR B C 1
ATOM 4058 O O . THR B 1 179 ? -18.734 3.301 0.599 1 94.5 179 THR B O 1
ATOM 4061 N N . ASN B 1 180 ? -20.141 5.031 0.451 1 95.69 180 ASN B N 1
ATOM 4062 C CA . ASN B 1 180 ? -19.078 6.008 0.668 1 95.69 180 ASN B CA 1
ATOM 4063 C C . ASN B 1 180 ? -18.578 5.984 2.111 1 95.69 180 ASN B C 1
ATOM 4065 O O . ASN B 1 180 ? -17.391 6.152 2.361 1 95.69 180 ASN B O 1
ATOM 4069 N N . TYR B 1 181 ? -19.5 5.789 3.092 1 95.88 181 TYR B N 1
ATOM 4070 C CA . TYR B 1 181 ? -19.109 5.621 4.488 1 95.88 181 TYR B CA 1
ATOM 4071 C C . TYR B 1 181 ? -18.156 4.438 4.648 1 95.88 181 TYR B C 1
ATOM 4073 O O . TYR B 1 181 ? -17.109 4.559 5.281 1 95.88 181 TYR B O 1
ATOM 4081 N N . GLN B 1 182 ? -18.531 3.363 4.035 1 94.06 182 GLN B N 1
ATOM 4082 C CA . GLN B 1 182 ? -17.688 2.168 4.094 1 94.06 182 GLN B CA 1
ATOM 4083 C C . GLN B 1 182 ? -16.328 2.416 3.453 1 94.06 182 GLN B C 1
ATOM 4085 O O . GLN B 1 182 ? -15.297 2.012 3.996 1 94.06 182 GLN B O 1
ATOM 4090 N N . ALA B 1 183 ? -16.344 3.055 2.311 1 94.06 183 ALA B N 1
ATOM 4091 C CA . ALA B 1 183 ? -15.086 3.346 1.623 1 94.06 183 ALA B CA 1
ATOM 4092 C C . ALA B 1 183 ? -14.172 4.199 2.496 1 94.06 183 ALA B C 1
ATOM 4094 O O . ALA B 1 183 ? -12.961 3.975 2.539 1 94.06 183 ALA B O 1
ATOM 4095 N N . PHE B 1 184 ? -14.766 5.125 3.197 1 94.88 184 PHE B N 1
ATOM 4096 C CA . PHE B 1 184 ? -14.008 5.957 4.125 1 94.88 184 PHE B CA 1
ATOM 4097 C C . PHE B 1 184 ? -13.398 5.113 5.234 1 94.88 184 PHE B C 1
ATOM 4099 O O . PHE B 1 184 ? -12.211 5.258 5.551 1 94.88 184 PHE B O 1
ATOM 4106 N N . GLN B 1 185 ? -14.133 4.246 5.766 1 92.06 185 GLN B N 1
ATOM 4107 C CA . GLN B 1 185 ? -13.664 3.406 6.863 1 92.06 185 GLN B CA 1
ATOM 4108 C C . GLN B 1 185 ? -12.578 2.441 6.391 1 92.06 185 GLN B C 1
ATOM 4110 O O . GLN B 1 185 ? -11.672 2.092 7.152 1 92.06 185 GLN B O 1
ATOM 4115 N N . GLN B 1 186 ? -12.641 2.08 5.156 1 91.44 186 GLN B N 1
ATOM 4116 C CA . GLN B 1 186 ? -11.688 1.13 4.602 1 91.44 186 GLN B CA 1
ATOM 4117 C C . GLN B 1 186 ? -10.406 1.834 4.148 1 91.44 186 GLN B C 1
ATOM 4119 O O . GLN B 1 186 ? -9.5 1.196 3.615 1 91.44 186 GLN B O 1
ATOM 4124 N N . SER B 1 187 ? -10.328 3.115 4.367 1 91 187 SER B N 1
ATOM 4125 C CA . SER B 1 187 ? -9.133 3.854 3.988 1 91 187 SER B CA 1
ATOM 4126 C C . SER B 1 187 ? -8.156 3.957 5.156 1 91 187 SER B C 1
ATOM 4128 O O . SER B 1 187 ? -7.012 4.387 4.98 1 91 187 SER B O 1
ATOM 4130 N N . TRP B 1 188 ? -8.578 3.559 6.312 1 88.44 188 TRP B N 1
ATOM 4131 C CA . TRP B 1 188 ? -7.715 3.594 7.492 1 88.44 188 TRP B CA 1
ATOM 4132 C C . TRP B 1 188 ? -6.766 2.4 7.504 1 88.44 188 TRP B C 1
ATOM 4134 O O . TRP B 1 188 ? -7.043 1.372 6.883 1 88.44 188 TRP B O 1
ATOM 4144 N N . THR B 1 189 ? -5.68 2.566 8.117 1 83.38 189 THR B N 1
ATOM 4145 C CA . THR B 1 189 ? -4.762 1.447 8.305 1 83.38 189 THR B CA 1
ATOM 4146 C C . THR B 1 189 ? -4.188 1.441 9.719 1 83.38 189 THR B C 1
ATOM 4148 O O . THR B 1 189 ? -4.289 2.438 10.438 1 83.38 189 THR B O 1
ATOM 4151 N N . ILE B 1 190 ? -3.654 0.311 10.039 1 75.25 190 ILE B N 1
ATOM 4152 C CA . ILE B 1 190 ? -3.008 0.177 11.336 1 75.25 190 ILE B CA 1
ATOM 4153 C C . ILE B 1 190 ? -1.498 0.035 11.148 1 75.25 190 ILE B C 1
ATOM 4155 O O . ILE B 1 190 ? -1.04 -0.533 10.156 1 75.25 190 ILE B O 1
ATOM 4159 N N . GLY B 1 191 ? -0.773 0.591 12.078 1 76.56 191 GLY B N 1
ATOM 4160 C CA . GLY B 1 191 ? 0.674 0.471 12.016 1 76.56 191 GLY B CA 1
ATOM 4161 C C . GLY B 1 191 ? 1.175 -0.911 12.391 1 76.56 191 GLY B C 1
ATOM 4162 O O . GLY B 1 191 ? 0.5 -1.646 13.117 1 76.56 191 GLY B O 1
ATOM 4163 N N . SER B 1 192 ? 2.309 -1.289 11.867 1 78.06 192 SER B N 1
ATOM 4164 C CA . SER B 1 192 ? 2.939 -2.57 12.164 1 78.06 192 SER B CA 1
ATOM 4165 C C . SER B 1 192 ? 3.848 -2.463 13.383 1 78.06 192 SER B C 1
ATOM 4167 O O . SER B 1 192 ? 4.379 -3.469 13.859 1 78.06 192 SER B O 1
ATOM 4169 N N . GLY B 1 193 ? 4.035 -1.271 13.82 1 79.69 193 GLY B N 1
ATOM 4170 C CA . GLY B 1 193 ? 4.875 -0.957 14.961 1 79.69 193 GLY B CA 1
ATOM 4171 C C . GLY B 1 193 ? 4.566 0.397 15.578 1 79.69 193 GLY B C 1
ATOM 4172 O O . GLY B 1 193 ? 3.662 1.099 15.117 1 79.69 193 GLY B O 1
ATOM 4173 N N . PRO B 1 194 ? 5.332 0.755 16.625 1 82.44 194 PRO B N 1
ATOM 4174 C CA . PRO B 1 194 ? 5.07 2.045 17.281 1 82.44 194 PRO B CA 1
ATOM 4175 C C . PRO B 1 194 ? 5.406 3.232 16.375 1 82.44 194 PRO B C 1
ATOM 4177 O O . PRO B 1 194 ? 6.375 3.18 15.617 1 82.44 194 PRO B O 1
ATOM 4180 N N . LEU B 1 195 ? 4.578 4.215 16.562 1 86.19 195 LEU B N 1
ATOM 4181 C CA . LEU B 1 195 ? 4.887 5.469 15.891 1 86.19 195 LEU B CA 1
ATOM 4182 C C . LEU B 1 195 ? 6.234 6.016 16.344 1 86.19 195 LEU B C 1
ATOM 4184 O O . LEU B 1 195 ? 6.543 6.012 17.531 1 86.19 195 LEU B O 1
ATOM 4188 N N . ASP B 1 196 ? 7.047 6.359 15.461 1 91.06 196 ASP B N 1
ATOM 4189 C CA . ASP B 1 196 ? 8.336 7 15.695 1 91.06 196 ASP B CA 1
ATOM 4190 C C . ASP B 1 196 ? 8.539 8.188 14.75 1 91.06 196 ASP B C 1
ATOM 4192 O O . ASP B 1 196 ? 8.961 8.008 13.602 1 91.06 196 ASP B O 1
ATOM 4196 N N . ASN B 1 197 ? 8.273 9.367 15.25 1 94.06 197 ASN B N 1
ATOM 4197 C CA . ASN B 1 197 ? 8.289 10.57 14.43 1 94.06 197 ASN B CA 1
ATOM 4198 C C . ASN B 1 197 ? 9.688 10.852 13.883 1 94.06 197 ASN B C 1
ATOM 4200 O O . ASN B 1 197 ? 9.828 11.328 12.758 1 94.06 197 ASN B O 1
ATOM 4204 N N . ASP B 1 198 ? 10.656 10.602 14.672 1 96.25 198 ASP B N 1
ATOM 4205 C CA . ASP B 1 198 ? 12.023 10.867 14.227 1 96.25 198 ASP B CA 1
ATOM 4206 C C . ASP B 1 198 ? 12.461 9.852 13.164 1 96.25 198 ASP B C 1
ATOM 4208 O O . ASP B 1 198 ? 13.156 10.211 12.211 1 96.25 198 ASP B O 1
ATOM 4212 N N . LEU B 1 199 ? 12.062 8.609 13.367 1 95.5 199 LEU B N 1
ATOM 4213 C CA . LEU B 1 199 ? 12.312 7.621 12.328 1 95.5 199 LEU B CA 1
ATOM 4214 C C . LEU B 1 199 ? 11.664 8.039 11.008 1 95.5 199 LEU B C 1
ATOM 4216 O O . LEU B 1 199 ? 12.312 8.016 9.961 1 95.5 199 LEU B O 1
ATOM 4220 N N . ASN B 1 200 ? 10.43 8.422 11.109 1 96.12 200 ASN B N 1
ATOM 4221 C CA . ASN B 1 200 ? 9.711 8.852 9.914 1 96.12 200 ASN B CA 1
ATOM 4222 C C . ASN B 1 200 ? 10.367 10.07 9.273 1 96.12 200 ASN B C 1
ATOM 4224 O O . ASN B 1 200 ? 10.5 10.141 8.047 1 96.12 200 ASN B O 1
ATOM 4228 N N . ALA B 1 201 ? 10.789 11 10.07 1 97.69 201 ALA B N 1
ATOM 4229 C CA . ALA B 1 201 ? 11.461 12.195 9.57 1 97.69 201 ALA B CA 1
ATOM 4230 C C . ALA B 1 201 ? 12.789 11.836 8.898 1 97.69 201 ALA B C 1
ATOM 4232 O O . ALA B 1 201 ? 13.133 12.391 7.852 1 97.69 201 ALA B O 1
ATOM 4233 N N . ASP B 1 202 ? 13.547 10.961 9.523 1 98 202 ASP B N 1
ATOM 4234 C CA . ASP B 1 202 ? 14.836 10.547 8.977 1 98 202 ASP B CA 1
ATOM 4235 C C . ASP B 1 202 ? 14.672 9.914 7.598 1 98 202 ASP B C 1
ATOM 4237 O O . ASP B 1 202 ? 15.43 10.219 6.676 1 98 202 ASP B O 1
ATOM 4241 N N . VAL B 1 203 ? 13.734 9.055 7.516 1 97.44 203 VAL B N 1
ATOM 4242 C CA . VAL B 1 203 ? 13.5 8.359 6.258 1 97.44 203 VAL B CA 1
ATOM 4243 C C . VAL B 1 203 ? 12.977 9.336 5.207 1 97.44 203 VAL B C 1
ATOM 4245 O O . VAL B 1 203 ? 13.398 9.297 4.047 1 97.44 203 VAL B O 1
ATOM 4248 N N . LEU B 1 204 ? 12.078 10.188 5.598 1 98.44 204 LEU B N 1
ATOM 4249 C CA . LEU B 1 204 ? 11.586 11.227 4.699 1 98.44 204 LEU B CA 1
ATOM 4250 C C . LEU B 1 204 ? 12.727 12.117 4.227 1 98.44 204 LEU B C 1
ATOM 4252 O O . LEU B 1 204 ? 12.781 12.5 3.057 1 98.44 204 LEU B O 1
ATOM 4256 N N . THR B 1 205 ? 13.648 12.453 5.141 1 98.81 205 THR B N 1
ATOM 4257 C CA . THR B 1 205 ? 14.828 13.25 4.812 1 98.81 205 THR B CA 1
ATOM 4258 C C . THR B 1 205 ? 15.641 12.578 3.707 1 98.81 205 THR B C 1
ATOM 4260 O O . THR B 1 205 ? 16.062 13.234 2.752 1 98.81 205 THR B O 1
ATOM 4263 N N . LYS B 1 206 ? 15.82 11.289 3.82 1 98.44 206 LYS B N 1
ATOM 4264 C CA . LYS B 1 206 ? 16.547 10.547 2.803 1 98.44 206 LYS B CA 1
ATOM 4265 C C . LYS B 1 206 ? 15.867 10.648 1.443 1 98.44 206 LYS B C 1
ATOM 4267 O O . LYS B 1 206 ? 16.531 10.75 0.412 1 98.44 206 LYS B O 1
ATOM 4272 N N . LEU B 1 207 ? 14.57 10.586 1.43 1 98.69 207 LEU B N 1
ATOM 4273 C CA . LEU B 1 207 ? 13.836 10.727 0.179 1 98.69 207 LEU B CA 1
ATOM 4274 C C . LEU B 1 207 ? 14.055 12.109 -0.432 1 98.69 207 LEU B C 1
ATOM 4276 O O . LEU B 1 207 ? 14.305 12.227 -1.636 1 98.69 207 LEU B O 1
ATOM 4280 N N . PHE B 1 208 ? 13.992 13.125 0.365 1 98.88 208 PHE B N 1
ATOM 4281 C CA . PHE B 1 208 ? 14.219 14.484 -0.117 1 98.88 208 PHE B CA 1
ATOM 4282 C C . PHE B 1 208 ? 15.633 14.633 -0.664 1 98.88 208 PHE B C 1
ATOM 4284 O O . PHE B 1 208 ? 15.844 15.305 -1.679 1 98.88 208 PHE B O 1
ATOM 4291 N N . GLN B 1 209 ? 16.578 14.047 -0.012 1 98.69 209 GLN B N 1
ATOM 4292 C CA . GLN B 1 209 ? 17.984 14.148 -0.411 1 98.69 209 GLN B CA 1
ATOM 4293 C C . GLN B 1 209 ? 18.219 13.484 -1.764 1 98.69 209 GLN B C 1
ATOM 4295 O O . GLN B 1 209 ? 19.219 13.758 -2.43 1 98.69 209 GLN B O 1
ATOM 4300 N N . GLN B 1 210 ? 17.328 12.648 -2.176 1 98.06 210 GLN B N 1
ATOM 4301 C CA . GLN B 1 210 ? 17.422 11.992 -3.473 1 98.06 210 GLN B CA 1
ATOM 4302 C C . GLN B 1 210 ? 16.969 12.914 -4.598 1 98.06 210 GLN B C 1
ATOM 4304 O O . GLN B 1 210 ? 17.188 12.625 -5.773 1 98.06 210 GLN B O 1
ATOM 4309 N N . GLN B 1 211 ? 16.297 13.961 -4.227 1 98.38 211 GLN B N 1
ATOM 4310 C CA . GLN B 1 211 ? 15.844 14.922 -5.23 1 98.38 211 GLN B CA 1
ATOM 4311 C C . GLN B 1 211 ? 16.922 15.945 -5.539 1 98.38 211 GLN B C 1
ATOM 4313 O O . GLN B 1 211 ? 17.266 16.781 -4.695 1 98.38 211 GLN B O 1
ATOM 4318 N N . LYS B 1 212 ? 17.406 15.922 -6.699 1 97.25 212 LYS B N 1
ATOM 4319 C CA . LYS B 1 212 ? 18.547 16.734 -7.074 1 97.25 212 LYS B CA 1
ATOM 4320 C C . LYS B 1 212 ? 18.328 18.203 -6.715 1 97.25 212 LYS B C 1
ATOM 4322 O O . LYS B 1 212 ? 19.156 18.828 -6.051 1 97.25 212 LYS B O 1
ATOM 4327 N N . ASP B 1 213 ? 17.234 18.766 -7.09 1 98 213 ASP B N 1
ATOM 4328 C CA . ASP B 1 213 ? 16.953 20.188 -6.891 1 98 213 ASP B CA 1
ATOM 4329 C C . ASP B 1 213 ? 16.062 20.406 -5.68 1 98 213 ASP B C 1
ATOM 4331 O O . ASP B 1 213 ? 15.617 21.531 -5.426 1 98 213 ASP B O 1
ATOM 4335 N N . GLY B 1 214 ? 15.758 19.391 -4.977 1 98.69 214 GLY B N 1
ATOM 4336 C CA . GLY B 1 214 ? 14.812 19.469 -3.871 1 98.69 214 GLY B CA 1
ATOM 4337 C C . GLY B 1 214 ? 13.383 19.172 -4.281 1 98.69 214 GLY B C 1
ATOM 4338 O O . GLY B 1 214 ? 13.125 18.781 -5.422 1 98.69 214 GLY B O 1
ATOM 4339 N N . ALA B 1 215 ? 12.531 19.312 -3.316 1 98.94 215 ALA B N 1
ATOM 4340 C CA . ALA B 1 215 ? 11.117 19.016 -3.537 1 98.94 215 ALA B CA 1
ATOM 4341 C C . ALA B 1 215 ? 10.234 19.828 -2.584 1 98.94 215 ALA B C 1
ATOM 4343 O O . ALA B 1 215 ? 10.727 20.453 -1.648 1 98.94 215 ALA B O 1
ATOM 4344 N N . VAL B 1 216 ? 8.984 19.875 -2.904 1 98.94 216 VAL B N 1
ATOM 4345 C CA . VAL B 1 216 ? 7.977 20.484 -2.053 1 98.94 216 VAL B CA 1
ATOM 4346 C C . VAL B 1 216 ? 7.309 19.422 -1.188 1 98.94 216 VAL B C 1
ATOM 4348 O O . VAL B 1 216 ? 6.926 18.359 -1.686 1 98.94 216 VAL B O 1
ATOM 4351 N N . LEU B 1 217 ? 7.215 19.688 0.115 1 98.88 217 LEU B N 1
ATOM 4352 C CA . LEU B 1 217 ? 6.527 18.781 1.035 1 98.88 217 LEU B CA 1
ATOM 4353 C C . LEU B 1 217 ? 5.035 19.094 1.089 1 98.88 217 LEU B C 1
ATOM 4355 O O . LEU B 1 217 ? 4.641 20.219 1.408 1 98.88 217 LEU B O 1
ATOM 4359 N N . VAL B 1 218 ? 4.227 18.156 0.774 1 98.88 218 VAL B N 1
ATOM 4360 C CA . VAL B 1 218 ? 2.779 18.203 0.959 1 98.88 218 VAL B CA 1
ATOM 4361 C C . VAL B 1 218 ? 2.363 17.234 2.061 1 98.88 218 VAL B C 1
ATOM 4363 O O . VAL B 1 218 ? 2.627 16.031 1.968 1 98.88 218 VAL B O 1
ATOM 4366 N N . SER B 1 219 ? 1.729 17.719 3.057 1 98.38 219 SER B N 1
ATOM 4367 C CA . SER B 1 219 ? 1.474 16.859 4.207 1 98.38 219 SER B CA 1
ATOM 4368 C C . SER B 1 219 ? 0.066 17.062 4.754 1 98.38 219 SER B C 1
ATOM 4370 O O . SER B 1 219 ? -0.595 18.047 4.422 1 98.38 219 SER B O 1
ATOM 4372 N N . HIS B 1 220 ? -0.373 16.078 5.488 1 97.06 220 HIS B N 1
ATOM 4373 C CA . HIS B 1 220 ? -1.672 16.094 6.152 1 97.06 220 HIS B CA 1
ATOM 4374 C C . HIS B 1 220 ? -1.554 15.633 7.602 1 97.06 220 HIS B C 1
ATOM 4376 O O . HIS B 1 220 ? -0.825 14.68 7.902 1 97.06 220 HIS B O 1
ATOM 4382 N N . SER B 1 221 ? -2.258 16.344 8.516 1 95.94 221 SER B N 1
ATOM 4383 C CA . SER B 1 221 ? -2.42 15.898 9.898 1 95.94 221 SER B CA 1
ATOM 4384 C C . SER B 1 221 ? -1.072 15.594 10.539 1 95.94 221 SER B C 1
ATOM 4386 O O . SER B 1 221 ? -0.159 16.422 10.508 1 95.94 221 SER B O 1
ATOM 4388 N N . MET B 1 222 ? -0.859 14.453 11.055 1 93.75 222 MET B N 1
ATOM 4389 C CA . MET B 1 222 ? 0.374 14.07 11.734 1 93.75 222 MET B CA 1
ATOM 4390 C C . MET B 1 222 ? 1.57 14.172 10.797 1 93.75 222 MET B C 1
ATOM 4392 O O . MET B 1 222 ? 2.693 14.43 11.242 1 93.75 222 MET B O 1
ATOM 4396 N N . GLY B 1 223 ? 1.31 14.047 9.531 1 94.94 223 GLY B N 1
ATOM 4397 C CA . GLY B 1 223 ? 2.369 14.133 8.539 1 94.94 223 GLY B CA 1
ATOM 4398 C C . GLY B 1 223 ? 3.006 15.5 8.461 1 94.94 223 GLY B C 1
ATOM 4399 O O . GLY B 1 223 ? 4.145 15.641 8.008 1 94.94 223 GLY B O 1
ATOM 4400 N N . GLY B 1 224 ? 2.258 16.516 8.82 1 92.19 224 GLY B N 1
ATOM 4401 C CA . GLY B 1 224 ? 2.797 17.875 8.797 1 92.19 224 GLY B CA 1
ATOM 4402 C C . GLY B 1 224 ? 4 18.047 9.703 1 92.19 224 GLY B C 1
ATOM 4403 O O . GLY B 1 224 ? 5.094 18.359 9.234 1 92.19 224 GLY B O 1
ATOM 4404 N N . THR B 1 225 ? 3.807 17.672 10.953 1 89.06 225 THR B N 1
ATOM 4405 C CA . THR B 1 225 ? 4.855 17.906 11.938 1 89.06 225 THR B CA 1
ATOM 4406 C C . THR B 1 225 ? 6.008 16.922 11.742 1 89.06 225 THR B C 1
ATOM 4408 O O . THR B 1 225 ? 7.164 17.25 12.023 1 89.06 225 THR B O 1
ATOM 4411 N N . ILE B 1 226 ? 5.746 15.797 11.195 1 92.75 226 ILE B N 1
ATOM 4412 C CA . ILE B 1 226 ? 6.797 14.867 10.789 1 92.75 226 ILE B CA 1
ATOM 4413 C C . ILE B 1 226 ? 7.613 15.477 9.648 1 92.75 226 ILE B C 1
ATOM 4415 O O . ILE B 1 226 ? 8.844 15.461 9.688 1 92.75 226 ILE B O 1
ATOM 4419 N N . GLY B 1 227 ? 6.926 15.992 8.719 1 95.69 227 GLY B N 1
ATOM 4420 C CA . GLY B 1 227 ? 7.574 16.625 7.582 1 95.69 227 GLY B CA 1
ATOM 4421 C C . GLY B 1 227 ? 8.43 17.812 7.973 1 95.69 227 GLY B C 1
ATOM 4422 O O . GLY B 1 227 ? 9.492 18.047 7.383 1 95.69 227 GLY B O 1
ATOM 4423 N N . TRP B 1 228 ? 7.996 18.531 8.961 1 97.06 228 TRP B N 1
ATOM 4424 C CA . TRP B 1 228 ? 8.758 19.703 9.398 1 97.06 228 TRP B CA 1
ATOM 4425 C C . TRP B 1 228 ? 10.062 19.281 10.055 1 97.06 228 TRP B C 1
ATOM 4427 O O . TRP B 1 228 ? 11.07 19.984 9.953 1 97.06 228 TRP B O 1
ATOM 4437 N N . ARG B 1 229 ? 10.023 18.141 10.711 1 97.44 229 ARG B N 1
ATOM 4438 C CA . ARG B 1 229 ? 11.266 17.578 11.242 1 97.44 229 ARG B CA 1
ATOM 4439 C C . ARG B 1 229 ? 12.25 17.266 10.125 1 97.44 229 ARG B C 1
ATOM 4441 O O . ARG B 1 229 ? 13.461 17.422 10.297 1 97.44 229 ARG B O 1
ATOM 4448 N N . ALA B 1 230 ? 11.742 16.828 9.016 1 98.12 230 ALA B N 1
ATOM 4449 C CA . ALA B 1 230 ? 12.609 16.578 7.867 1 98.12 230 ALA B CA 1
ATOM 4450 C C . ALA B 1 230 ? 13.18 17.875 7.312 1 98.12 230 ALA B C 1
ATOM 4452 O O . ALA B 1 230 ? 14.344 17.938 6.922 1 98.12 230 ALA B O 1
ATOM 4453 N N . ALA B 1 231 ? 12.375 18.922 7.32 1 98.44 231 ALA B N 1
ATOM 4454 C CA . ALA B 1 231 ? 12.766 20.203 6.746 1 98.44 231 ALA B CA 1
ATOM 4455 C C . ALA B 1 231 ? 13.922 20.828 7.52 1 98.44 231 ALA B C 1
ATOM 4457 O O . ALA B 1 231 ? 14.688 21.625 6.973 1 98.44 231 ALA B O 1
ATOM 4458 N N . ILE B 1 232 ? 14.086 20.484 8.734 1 98.31 232 ILE B N 1
ATOM 4459 C CA . ILE B 1 232 ? 15.195 21.062 9.484 1 98.31 232 ILE B CA 1
ATOM 4460 C C . ILE B 1 232 ? 16.391 20.109 9.469 1 98.31 232 ILE B C 1
ATOM 4462 O O . ILE B 1 232 ? 17.406 20.391 10.102 1 98.31 232 ILE B O 1
ATOM 4466 N N . ARG B 1 233 ? 16.328 19.047 8.742 1 98.31 233 ARG B N 1
ATOM 4467 C CA . ARG B 1 233 ? 17.406 18.062 8.641 1 98.31 233 ARG B CA 1
ATOM 4468 C C . ARG B 1 233 ? 18.094 18.156 7.285 1 98.31 233 ARG B C 1
ATOM 4470 O O . ARG B 1 233 ? 19.172 17.578 7.086 1 98.31 233 ARG B O 1
ATOM 4477 N N . THR B 1 234 ? 17.484 18.812 6.34 1 98.62 234 THR B N 1
ATOM 4478 C CA . THR B 1 234 ? 18.047 18.922 4.996 1 98.62 234 THR B CA 1
ATOM 4479 C C . THR B 1 234 ? 17.594 20.219 4.328 1 98.62 234 THR B C 1
ATOM 4481 O O . THR B 1 234 ? 16.531 20.75 4.66 1 98.62 234 THR B O 1
ATOM 4484 N N . ASP B 1 235 ? 18.359 20.703 3.389 1 98.38 235 ASP B N 1
ATOM 4485 C CA . ASP B 1 235 ? 17.984 21.906 2.643 1 98.38 235 ASP B CA 1
ATOM 4486 C C . ASP B 1 235 ? 17.234 21.547 1.367 1 98.38 235 ASP B C 1
ATOM 4488 O O . ASP B 1 235 ? 16.969 22.406 0.527 1 98.38 235 ASP B O 1
ATOM 4492 N N . LYS B 1 236 ? 16.828 20.281 1.268 1 98.81 236 LYS B N 1
ATOM 4493 C CA . LYS B 1 236 ? 16.188 19.812 0.044 1 98.81 236 LYS B CA 1
ATOM 4494 C C . LYS B 1 236 ? 14.672 19.984 0.109 1 98.81 236 LYS B C 1
ATOM 4496 O O . LYS B 1 236 ? 13.969 19.766 -0.879 1 98.81 236 LYS B O 1
ATOM 4501 N N . VAL B 1 237 ? 14.203 20.359 1.271 1 98.88 237 VAL B N 1
ATOM 4502 C CA . VAL B 1 237 ? 12.82 20.797 1.337 1 98.88 237 VAL B CA 1
ATOM 4503 C C . VAL B 1 237 ? 12.719 22.266 0.899 1 98.88 237 VAL B C 1
ATOM 4505 O O . VAL B 1 237 ? 13.281 23.156 1.548 1 98.88 237 VAL B O 1
ATOM 4508 N N . LYS B 1 238 ? 11.953 22.469 -0.138 1 98.81 238 LYS B N 1
ATOM 4509 C CA . LYS B 1 238 ? 12 23.797 -0.739 1 98.81 238 LYS B CA 1
ATOM 4510 C C . LYS B 1 238 ? 10.75 24.609 -0.388 1 98.81 238 LYS B C 1
ATOM 4512 O O . LYS B 1 238 ? 10.734 25.828 -0.531 1 98.81 238 LYS B O 1
ATOM 4517 N N . ALA B 1 239 ? 9.719 23.969 0.019 1 98.81 239 ALA B N 1
ATOM 4518 C CA . ALA B 1 239 ? 8.461 24.562 0.468 1 98.81 239 ALA B CA 1
ATOM 4519 C C . ALA B 1 239 ? 7.609 23.531 1.213 1 98.81 239 ALA B C 1
ATOM 4521 O O . ALA B 1 239 ? 7.836 22.328 1.099 1 98.81 239 ALA B O 1
ATOM 4522 N N . ILE B 1 240 ? 6.672 24.062 1.999 1 98.75 240 ILE B N 1
ATOM 4523 C CA . ILE B 1 240 ? 5.77 23.188 2.75 1 98.75 240 ILE B CA 1
ATOM 4524 C C . ILE B 1 240 ? 4.324 23.594 2.49 1 98.75 240 ILE B C 1
ATOM 4526 O O . ILE B 1 240 ? 3.973 24.781 2.619 1 98.75 240 ILE B O 1
ATOM 4530 N N . ILE B 1 241 ? 3.553 22.719 2.053 1 98.75 241 ILE B N 1
ATOM 4531 C CA . ILE B 1 241 ? 2.098 22.812 2.01 1 98.75 241 ILE B CA 1
ATOM 4532 C C . ILE B 1 241 ? 1.486 21.812 2.994 1 98.75 241 ILE B C 1
ATOM 4534 O O . ILE B 1 241 ? 1.602 20.594 2.809 1 98.75 241 ILE B O 1
ATOM 4538 N N . ALA B 1 242 ? 0.854 22.297 3.998 1 98.5 242 ALA B N 1
ATOM 4539 C CA . ALA B 1 242 ? 0.344 21.406 5.043 1 98.5 242 ALA B CA 1
ATOM 4540 C C . ALA B 1 242 ? -1.171 21.531 5.176 1 98.5 242 ALA B C 1
ATOM 4542 O O . ALA B 1 242 ? -1.692 22.625 5.418 1 98.5 242 ALA B O 1
ATOM 4543 N N . TYR B 1 243 ? -1.811 20.453 4.988 1 97.94 243 TYR B N 1
ATOM 4544 C CA . TYR B 1 243 ? -3.252 20.391 5.199 1 97.94 243 TYR B CA 1
ATOM 4545 C C . TYR B 1 243 ? -3.578 19.891 6.602 1 97.94 243 TYR B C 1
ATOM 4547 O O . TYR B 1 243 ? -3.354 18.719 6.914 1 97.94 243 TYR B O 1
ATOM 4555 N N . GLU B 1 244 ? -3.98 20.797 7.402 1 97.19 244 GLU B N 1
ATOM 4556 C CA . GLU B 1 244 ? -4.426 20.562 8.773 1 97.19 244 GLU B CA 1
ATOM 4557 C C . GLU B 1 244 ? -3.352 19.844 9.586 1 97.19 244 GLU B C 1
ATOM 4559 O O . GLU B 1 244 ? -3.613 18.797 10.18 1 97.19 244 GLU B O 1
ATOM 4564 N N . PRO B 1 245 ? -2.189 20.391 9.602 1 97.75 245 PRO B N 1
ATOM 4565 C CA . PRO B 1 245 ? -1.204 19.781 10.5 1 97.75 245 PRO B CA 1
ATOM 4566 C C . PRO B 1 245 ? -1.7 19.672 11.938 1 97.75 245 PRO B C 1
ATOM 4568 O O . PRO B 1 245 ? -2.336 20.609 12.445 1 97.75 245 PRO B O 1
ATOM 4571 N N . GLY B 1 246 ? -1.455 18.531 12.5 1 94.44 246 GLY B N 1
ATOM 4572 C CA . GLY B 1 246 ? -1.887 18.234 13.852 1 94.44 246 GLY B CA 1
ATOM 4573 C C . GLY B 1 246 ? -1.711 16.766 14.234 1 94.44 246 GLY B C 1
ATOM 4574 O O . GLY B 1 246 ? -1.44 15.93 13.375 1 94.44 246 GLY B O 1
ATOM 4575 N N . GLY B 1 247 ? -1.822 16.438 15.531 1 90.88 247 GLY B N 1
ATOM 4576 C CA . GLY B 1 247 ? -1.718 15.078 16.031 1 90.88 247 GLY B CA 1
ATOM 4577 C C . GLY B 1 247 ? -0.336 14.742 16.562 1 90.88 247 GLY B C 1
ATOM 4578 O O . GLY B 1 247 ? -0.172 13.781 17.312 1 90.88 247 GLY B O 1
ATOM 4579 N N . THR B 1 248 ? 0.643 15.438 16.109 1 89 248 THR B N 1
ATOM 4580 C CA . THR B 1 248 ? 2 15.391 16.641 1 89 248 THR B CA 1
ATOM 4581 C C . THR B 1 248 ? 2.5 16.797 16.969 1 89 248 THR B C 1
ATOM 4583 O O . THR B 1 248 ? 1.937 17.781 16.5 1 89 248 THR B O 1
ATOM 4586 N N . PRO B 1 249 ? 3.516 16.922 17.766 1 95.5 249 PRO B N 1
ATOM 4587 C CA . PRO B 1 249 ? 3.898 18.234 18.281 1 95.5 249 PRO B CA 1
ATOM 4588 C C . PRO B 1 249 ? 4.406 19.188 17.203 1 95.5 249 PRO B C 1
ATOM 4590 O O . PRO B 1 249 ? 5.262 18.797 16.391 1 95.5 249 PRO B O 1
ATOM 4593 N N . PHE B 1 250 ? 3.922 20.359 17.219 1 98 250 PHE B N 1
ATOM 4594 C CA . PHE B 1 250 ? 4.469 21.438 16.406 1 98 250 PHE B CA 1
ATOM 4595 C C . PHE B 1 250 ? 5.887 21.781 16.844 1 98 250 PHE B C 1
ATOM 4597 O O . PHE B 1 250 ? 6.25 21.562 18.016 1 98 250 PHE B O 1
ATOM 4604 N N . LEU B 1 251 ? 6.641 22.312 15.945 1 98 251 LEU B N 1
ATOM 4605 C CA . LEU B 1 251 ? 8.008 22.703 16.266 1 98 251 LEU B CA 1
ATOM 4606 C C . LEU B 1 251 ? 8.07 24.188 16.641 1 98 251 LEU B C 1
ATOM 4608 O O . LEU B 1 251 ? 7.543 25.047 15.93 1 98 251 LEU B O 1
ATOM 4612 N N . PHE B 1 252 ? 8.703 24.484 17.75 1 98.62 252 PHE B N 1
ATOM 4613 C CA . PHE B 1 252 ? 8.984 25.828 18.203 1 98.62 252 PHE B CA 1
ATOM 4614 C C . PHE B 1 252 ? 10.414 25.953 18.703 1 98.62 252 PHE B C 1
ATOM 4616 O O . PHE B 1 252 ? 11.031 24.953 19.078 1 98.62 252 PHE B O 1
ATOM 4623 N N . PRO B 1 253 ? 10.984 27.203 18.656 1 98.44 253 PRO B N 1
ATOM 4624 C CA . PRO B 1 253 ? 12.242 27.328 19.391 1 98.44 253 PRO B CA 1
ATOM 4625 C C . PRO B 1 253 ? 12.094 26.984 20.875 1 98.44 253 PRO B C 1
ATOM 4627 O O . PRO B 1 253 ? 11.109 27.375 21.516 1 98.44 253 PRO B O 1
ATOM 4630 N N . GLN B 1 254 ? 13.062 26.297 21.391 1 98.19 254 GLN B N 1
ATOM 4631 C CA . GLN B 1 254 ? 13.031 25.891 22.781 1 98.19 254 GLN B CA 1
ATOM 4632 C C . GLN B 1 254 ? 12.812 27.094 23.703 1 98.19 254 GLN B C 1
ATOM 4634 O O . GLN B 1 254 ? 12.188 26.969 24.75 1 98.19 254 GLN B O 1
ATOM 4639 N N . THR B 1 255 ? 13.203 28.219 23.297 1 97.88 255 THR B N 1
ATOM 4640 C CA . THR B 1 255 ? 13.172 29.438 24.109 1 97.88 255 THR B CA 1
ATOM 4641 C C . THR B 1 255 ? 11.875 30.203 23.875 1 97.88 255 THR B C 1
ATOM 4643 O O . THR B 1 255 ? 11.625 31.219 24.531 1 97.88 255 THR B O 1
ATOM 4646 N N . GLU B 1 256 ? 11.07 29.797 22.938 1 98.31 256 GLU B N 1
ATOM 4647 C CA . GLU B 1 256 ? 9.836 30.484 22.609 1 98.31 256 GLU B CA 1
ATOM 4648 C C . GLU B 1 256 ? 8.672 29.516 22.453 1 98.31 256 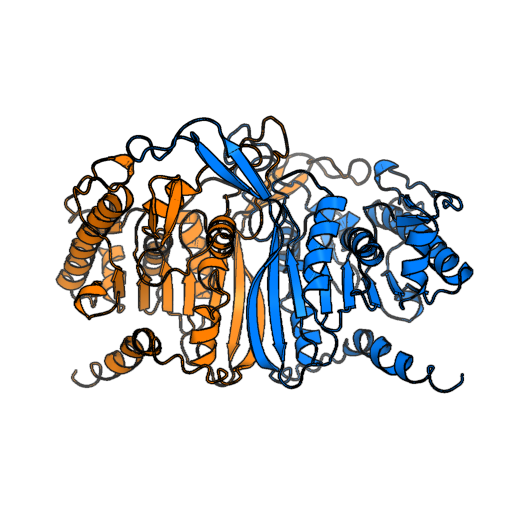GLU B C 1
ATOM 4650 O O . GLU B 1 256 ? 7.984 29.5 21.438 1 98.31 256 GLU B O 1
ATOM 4655 N N . MET B 1 257 ? 8.445 28.766 23.484 1 98.5 257 MET B N 1
ATOM 4656 C CA . MET B 1 257 ? 7.395 27.766 23.453 1 98.5 257 MET B CA 1
ATOM 4657 C C . MET B 1 257 ? 6.016 28.406 23.422 1 98.5 257 MET B C 1
ATOM 4659 O O . MET B 1 257 ? 5.801 29.453 24.031 1 98.5 257 MET B O 1
ATOM 4663 N N . PRO B 1 258 ? 5.09 27.812 22.781 1 98.44 258 PRO B N 1
ATOM 4664 C CA . PRO B 1 258 ? 3.75 28.406 22.656 1 98.44 258 PRO B CA 1
ATOM 4665 C C . PRO B 1 258 ? 2.883 28.156 23.891 1 98.44 258 PRO B C 1
ATOM 4667 O O . PRO B 1 258 ? 3.229 27.328 24.734 1 98.44 258 PRO B O 1
ATOM 4670 N N . ARG B 1 259 ? 1.853 28.922 23.938 1 97.56 259 ARG B N 1
ATOM 4671 C CA . ARG B 1 259 ? 0.798 28.594 24.891 1 97.56 259 ARG B CA 1
ATOM 4672 C C . ARG B 1 259 ? 0.011 27.359 24.422 1 97.56 259 ARG B C 1
ATOM 4674 O O . ARG B 1 259 ? -0.308 27.234 23.234 1 97.56 259 ARG B O 1
ATOM 4681 N N . ILE B 1 260 ? -0.303 26.5 25.312 1 96.38 260 ILE B N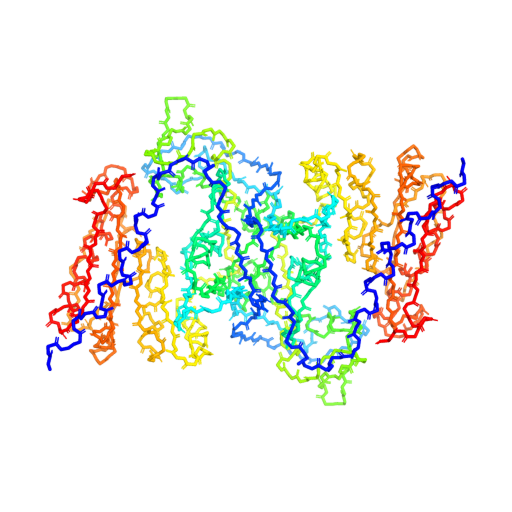 1
ATOM 4682 C CA . ILE B 1 260 ? -1.081 25.312 25 1 96.38 260 ILE B CA 1
ATOM 4683 C C . ILE B 1 260 ? -2.549 25.547 25.344 1 96.38 260 ILE B C 1
ATOM 4685 O O . ILE B 1 260 ? -2.875 25.875 26.5 1 96.38 260 ILE B O 1
ATOM 4689 N N . ASN B 1 261 ? -3.414 25.469 24.375 1 96.06 261 ASN B N 1
ATOM 4690 C CA . ASN B 1 261 ? -4.855 25.453 24.594 1 96.06 261 ASN B CA 1
ATOM 4691 C C . ASN B 1 261 ? -5.375 24.016 24.734 1 96.06 261 ASN B C 1
ATOM 4693 O O . ASN B 1 261 ? -5.211 23.203 23.828 1 96.06 261 ASN B O 1
ATOM 4697 N N . GLU B 1 262 ? -6.02 23.766 25.766 1 96.25 262 GLU B N 1
ATOM 4698 C CA . GLU B 1 262 ? -6.434 22.406 26.062 1 96.25 262 GLU B CA 1
ATOM 4699 C C . GLU B 1 262 ? -7.812 22.109 25.469 1 96.25 262 GLU B C 1
ATOM 4701 O O . GLU B 1 262 ? -8.719 22.938 25.562 1 96.25 262 GLU B O 1
ATOM 4706 N N . ALA B 1 263 ? -7.938 21 24.844 1 96.19 263 ALA B N 1
ATOM 4707 C CA . ALA B 1 263 ? -9.25 20.484 24.469 1 96.19 263 ALA B CA 1
ATOM 4708 C C . ALA B 1 263 ? -9.992 19.922 25.672 1 96.19 263 ALA B C 1
ATOM 4710 O O . ALA B 1 263 ? -9.398 19.719 26.734 1 96.19 263 ALA B O 1
ATOM 4711 N N . ARG B 1 264 ? -11.289 19.734 25.469 1 94.81 264 ARG B N 1
ATOM 4712 C CA . ARG B 1 264 ? -12.07 19.094 26.531 1 94.81 264 ARG B CA 1
ATOM 4713 C C . ARG B 1 264 ? -11.5 17.734 26.891 1 94.81 264 ARG B C 1
ATOM 4715 O O . ARG B 1 264 ? -11.438 17.375 28.062 1 94.81 264 ARG B O 1
ATOM 4722 N N . PHE B 1 265 ? -11.266 16.969 25.906 1 93.62 265 PHE B N 1
ATOM 4723 C CA . PHE B 1 265 ? -10.477 15.758 26.094 1 93.62 265 PHE B CA 1
ATOM 4724 C C . PHE B 1 265 ? -8.984 16.047 25.984 1 93.62 265 PHE B C 1
ATOM 4726 O O . PHE B 1 265 ? -8.43 16.094 24.891 1 93.62 265 PHE B O 1
ATOM 4733 N N . LYS B 1 266 ? -8.328 16.125 27.016 1 93.75 266 LYS B N 1
ATOM 4734 C CA . LYS B 1 266 ? -6.988 16.703 27.125 1 93.75 266 LYS B CA 1
ATOM 4735 C C . LYS B 1 266 ? -6.004 15.977 26.219 1 93.75 266 LYS B C 1
ATOM 4737 O O . LYS B 1 266 ? -5.102 16.594 25.656 1 93.75 266 LYS B O 1
ATOM 4742 N N . ALA B 1 267 ? -6.199 14.703 26.047 1 91.38 267 ALA B N 1
ATOM 4743 C CA . ALA B 1 267 ? -5.27 13.898 25.266 1 91.38 267 ALA B CA 1
ATOM 4744 C C . ALA B 1 267 ? -5.312 14.297 23.781 1 91.38 267 ALA B C 1
ATOM 4746 O O . ALA B 1 267 ? -4.414 13.945 23.016 1 91.38 267 ALA B O 1
ATOM 4747 N N . LEU B 1 268 ? -6.309 15.047 23.344 1 93.88 268 LEU B N 1
ATOM 4748 C CA . LEU B 1 268 ? -6.473 15.445 21.938 1 93.88 268 LEU B CA 1
ATOM 4749 C C . LEU B 1 268 ? -5.953 16.859 21.719 1 93.88 268 LEU B C 1
ATOM 4751 O O . LEU B 1 268 ? -6.02 17.391 20.609 1 93.88 268 LEU B O 1
ATOM 4755 N N . SER B 1 269 ? -5.391 17.469 22.781 1 96.69 269 SER B N 1
ATOM 4756 C CA . SER B 1 269 ? -4.902 18.828 22.672 1 96.69 269 SER B CA 1
ATOM 4757 C C . SER B 1 269 ? -3.689 18.922 21.75 1 96.69 269 SER B C 1
ATOM 4759 O O . SER B 1 269 ? -2.85 18.016 21.734 1 96.69 269 SER B O 1
ATOM 4761 N N . ALA B 1 270 ? -3.65 20.016 21.031 1 97.44 270 ALA B N 1
ATOM 4762 C CA . ALA B 1 270 ? -2.43 20.297 20.281 1 97.44 270 ALA B CA 1
ATOM 4763 C C . ALA B 1 270 ? -1.21 20.312 21.188 1 97.44 270 ALA B C 1
ATOM 4765 O O . ALA B 1 270 ? -1.315 20.656 22.375 1 97.44 270 ALA B O 1
ATOM 4766 N N . SER B 1 271 ? -0.083 19.938 20.656 1 96.94 271 SER B N 1
ATOM 4767 C CA . SER B 1 271 ? 1.155 19.891 21.422 1 96.94 271 SER B CA 1
ATOM 4768 C C . SER B 1 271 ? 2.312 20.516 20.656 1 96.94 271 SER B C 1
ATOM 4770 O O . SER B 1 271 ? 2.188 20.781 19.453 1 96.94 271 SER B O 1
ATOM 4772 N N . ALA B 1 272 ? 3.363 20.781 21.375 1 97.81 272 ALA B N 1
ATOM 4773 C CA . ALA B 1 272 ? 4.547 21.391 20.781 1 97.81 272 ALA B CA 1
ATOM 4774 C C . ALA B 1 272 ? 5.824 20.797 21.375 1 97.81 272 ALA B C 1
ATOM 4776 O O . ALA B 1 272 ? 5.82 20.297 22.5 1 97.81 272 ALA B O 1
ATOM 4777 N N . VAL B 1 273 ? 6.836 20.844 20.641 1 97.44 273 VAL B N 1
ATOM 4778 C CA . VAL B 1 273 ? 8.156 20.422 21.094 1 97.44 273 VAL B CA 1
ATOM 4779 C C . VAL B 1 273 ? 9.188 21.5 20.75 1 97.44 273 VAL B C 1
ATOM 4781 O O . VAL B 1 273 ? 9.094 22.141 19.703 1 97.44 273 VAL B O 1
ATOM 4784 N N . GLY B 1 274 ? 10.102 21.641 21.656 1 97.94 274 GLY B N 1
ATOM 4785 C CA . GLY B 1 274 ? 11.164 22.609 21.438 1 97.94 274 GLY B CA 1
ATOM 4786 C C . GLY B 1 274 ? 12.328 22.047 20.641 1 97.94 274 GLY B C 1
ATOM 4787 O O . GLY B 1 274 ? 12.75 20.906 20.859 1 97.94 274 GLY B O 1
ATOM 4788 N N . VAL B 1 275 ? 12.805 22.891 19.703 1 98 275 VAL B N 1
ATOM 4789 C CA . VAL B 1 275 ? 14.023 22.594 18.969 1 98 275 VAL B CA 1
ATOM 4790 C C . VAL B 1 275 ? 15.016 23.75 19.109 1 98 275 VAL B C 1
ATOM 4792 O O . VAL B 1 275 ? 14.633 24.859 19.484 1 98 275 VAL B O 1
ATOM 4795 N N . PRO B 1 276 ? 16.328 23.516 18.875 1 98.31 276 PRO B N 1
ATOM 4796 C CA . PRO B 1 276 ? 17.281 24.625 18.891 1 98.31 276 PRO B CA 1
ATOM 4797 C C . PRO B 1 276 ? 16.875 25.734 17.906 1 98.31 276 PRO B C 1
ATOM 4799 O O . PRO B 1 276 ? 16.375 25.469 16.828 1 98.31 276 PRO B O 1
ATOM 4802 N N . MET B 1 277 ? 17.188 26.953 18.281 1 98.44 277 MET B N 1
ATOM 4803 C CA . MET B 1 277 ? 16.828 28.125 17.469 1 98.44 277 MET B CA 1
ATOM 4804 C C . MET B 1 277 ? 17.375 27.984 16.062 1 98.44 277 MET B C 1
ATOM 4806 O O . MET B 1 277 ? 16.688 28.297 15.086 1 98.44 277 MET B O 1
ATOM 4810 N N . ASP B 1 278 ? 18.578 27.469 15.969 1 98.38 278 ASP B N 1
ATOM 4811 C CA . ASP B 1 278 ? 19.219 27.344 14.664 1 98.38 278 ASP B CA 1
ATOM 4812 C C . ASP B 1 278 ? 18.438 26.406 13.758 1 98.38 278 ASP B C 1
ATOM 4814 O O . ASP B 1 278 ? 18.391 26.594 12.539 1 98.38 278 ASP B O 1
ATOM 4818 N N . ASP B 1 279 ? 17.875 25.406 14.359 1 98.31 279 ASP B N 1
ATOM 4819 C CA . ASP B 1 279 ? 17.047 24.484 13.594 1 98.31 279 ASP B CA 1
ATOM 4820 C C . ASP B 1 279 ? 15.734 25.141 13.18 1 98.31 279 ASP B C 1
ATOM 4822 O O . ASP B 1 279 ? 15.312 25.031 12.023 1 98.31 279 ASP B O 1
ATOM 4826 N N . PHE B 1 280 ? 15.141 25.781 14.086 1 98.56 280 PHE B N 1
ATOM 4827 C CA . PHE B 1 280 ? 13.867 26.438 13.781 1 98.56 280 PHE B CA 1
ATOM 4828 C C . PHE B 1 280 ? 14.039 27.453 12.656 1 98.56 280 PHE B C 1
ATOM 4830 O O . PHE B 1 280 ? 13.164 27.578 11.797 1 98.56 280 PHE B O 1
ATOM 4837 N N . LEU B 1 281 ? 15.156 28.172 12.641 1 98.62 281 LEU B N 1
ATOM 4838 C CA . LEU B 1 281 ? 15.398 29.219 11.656 1 98.62 281 LEU B CA 1
ATOM 4839 C C . LEU B 1 281 ? 15.477 28.641 10.25 1 98.62 281 LEU B C 1
ATOM 4841 O O . LEU B 1 281 ? 15.266 29.359 9.266 1 98.62 281 LEU B O 1
ATOM 4845 N N . LYS B 1 282 ? 15.766 27.375 10.133 1 98.56 282 LYS B N 1
ATOM 4846 C CA . LYS B 1 282 ? 15.766 26.734 8.82 1 98.56 282 LYS B CA 1
ATOM 4847 C C . LYS B 1 282 ? 14.375 26.75 8.203 1 98.56 282 LYS B C 1
ATOM 4849 O O . LYS B 1 282 ? 14.234 26.844 6.98 1 98.56 282 LYS B O 1
ATOM 4854 N N . LEU B 1 283 ? 13.359 26.688 8.984 1 98.56 283 LEU B N 1
ATOM 4855 C CA . LEU B 1 283 ? 11.984 26.75 8.5 1 98.56 283 LEU B CA 1
ATOM 4856 C C . LEU B 1 283 ? 11.656 28.141 7.961 1 98.56 283 LEU B C 1
ATOM 4858 O O . LEU B 1 283 ? 10.75 28.297 7.148 1 98.56 283 LEU B O 1
ATOM 4862 N N . THR B 1 284 ? 12.383 29.125 8.422 1 98.5 284 THR B N 1
ATOM 4863 C CA . THR B 1 284 ? 12.109 30.5 8 1 98.5 284 THR B CA 1
ATOM 4864 C C . THR B 1 284 ? 12.703 30.766 6.621 1 98.5 284 THR B C 1
ATOM 4866 O O . THR B 1 284 ? 12.43 31.812 6.02 1 98.5 284 THR B O 1
ATOM 4869 N N . LYS B 1 285 ? 13.453 29.844 6.105 1 98.38 285 LYS B N 1
ATOM 4870 C CA . LYS B 1 285 ? 14.148 30.047 4.836 1 98.38 285 LYS B CA 1
ATOM 4871 C C . LYS B 1 285 ? 13.32 29.516 3.67 1 98.38 285 LYS B C 1
ATOM 4873 O O . LYS B 1 285 ? 13.703 29.672 2.508 1 98.38 285 LYS B O 1
ATOM 4878 N N . ILE B 1 286 ? 12.219 28.922 3.936 1 98.56 286 ILE B N 1
ATOM 4879 C CA . ILE B 1 286 ? 11.375 28.375 2.881 1 98.56 286 ILE B CA 1
ATOM 4880 C C . ILE B 1 286 ? 9.938 28.844 3.064 1 98.56 286 ILE B C 1
ATOM 4882 O O . ILE B 1 286 ? 9.5 29.125 4.188 1 98.56 286 ILE B O 1
ATOM 4886 N N . PRO B 1 287 ? 9.172 28.984 1.979 1 98.75 287 PRO B N 1
ATOM 4887 C CA . PRO B 1 287 ? 7.758 29.312 2.135 1 98.75 287 PRO B CA 1
ATOM 4888 C C . PRO B 1 287 ? 6.945 28.172 2.74 1 98.75 287 PRO B C 1
ATOM 4890 O O . PRO B 1 287 ? 7.195 27 2.43 1 98.75 287 PRO B O 1
ATOM 4893 N N . ILE B 1 288 ? 6.004 28.531 3.641 1 98.75 288 ILE B N 1
ATOM 4894 C CA . ILE B 1 288 ? 5.145 27.578 4.324 1 98.75 288 ILE B CA 1
ATOM 4895 C C . ILE B 1 288 ? 3.691 28.031 4.246 1 98.75 288 ILE B C 1
ATOM 4897 O O . ILE B 1 288 ? 3.387 29.203 4.531 1 98.75 288 ILE B O 1
ATOM 4901 N N . ILE B 1 289 ? 2.809 27.156 3.855 1 98.75 289 ILE B N 1
ATOM 4902 C CA . ILE B 1 289 ? 1.385 27.484 3.898 1 98.75 289 ILE B CA 1
ATOM 4903 C C . ILE B 1 289 ? 0.626 26.359 4.602 1 98.75 289 ILE B C 1
ATOM 4905 O O . ILE B 1 289 ? 0.873 25.172 4.34 1 98.75 289 ILE B O 1
ATOM 4909 N N . LEU B 1 290 ? -0.225 26.703 5.496 1 98.56 290 LEU B N 1
ATOM 4910 C CA . LEU B 1 290 ? -1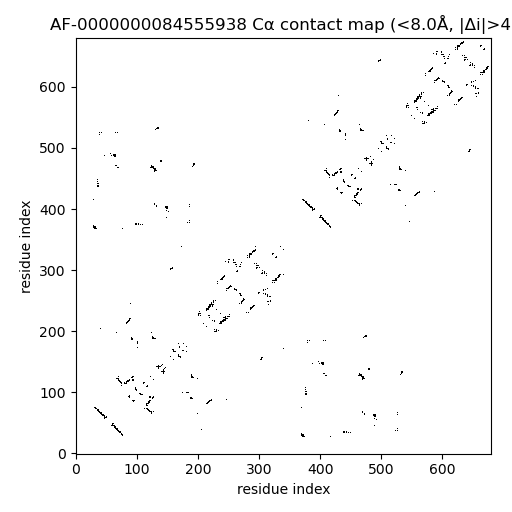.09 25.781 6.219 1 98.56 290 LEU B CA 1
ATOM 4911 C C . LEU B 1 290 ? -2.555 26.016 5.871 1 98.56 290 LEU B C 1
ATOM 4913 O O . LEU B 1 290 ? -3.008 27.156 5.82 1 98.56 290 LEU B O 1
ATOM 4917 N N . TYR B 1 291 ? -3.287 24.938 5.656 1 98.31 291 TYR B N 1
ATOM 4918 C CA . TYR B 1 291 ? -4.719 25.016 5.395 1 98.31 291 TYR B CA 1
ATOM 4919 C C . TYR B 1 291 ? -5.512 24.297 6.484 1 98.31 291 TYR B C 1
ATOM 4921 O O . TYR B 1 291 ? -5.141 23.203 6.91 1 98.31 291 TYR B O 1
ATOM 4929 N N . TYR B 1 292 ? -6.516 24.922 6.941 1 97.94 292 TYR B N 1
ATOM 4930 C CA . TYR B 1 292 ? -7.488 24.281 7.828 1 97.94 292 TYR B CA 1
ATOM 4931 C C . TYR B 1 292 ? -8.898 24.422 7.273 1 97.94 292 TYR B C 1
ATOM 4933 O O . TYR B 1 292 ? -9.258 25.469 6.727 1 97.94 292 TYR B O 1
ATOM 4941 N N . GLY B 1 293 ? -9.625 23.391 7.406 1 95.75 293 GLY B N 1
ATOM 4942 C CA . GLY B 1 293 ? -10.984 23.359 6.895 1 95.75 293 GLY B CA 1
ATOM 4943 C C . GLY B 1 293 ? -12.016 23.875 7.887 1 95.75 293 GLY B C 1
ATOM 4944 O O . GLY B 1 293 ? -11.688 24.656 8.781 1 95.75 293 GLY B O 1
ATOM 4945 N N . ASP B 1 294 ? -13.297 23.484 7.668 1 95.5 294 ASP B N 1
ATOM 4946 C CA . ASP B 1 294 ? -14.438 23.953 8.461 1 95.5 294 ASP B CA 1
ATOM 4947 C C . ASP B 1 294 ? -14.672 23.031 9.664 1 95.5 294 ASP B C 1
ATOM 4949 O O . ASP B 1 294 ? -13.852 22.156 9.953 1 95.5 294 ASP B O 1
ATOM 4953 N N . TYR B 1 295 ? -15.641 23.422 10.523 1 94.88 295 TYR B N 1
ATOM 4954 C CA . TYR B 1 295 ? -16.062 22.672 11.703 1 94.88 295 TYR B CA 1
ATOM 4955 C C . TYR B 1 295 ? -14.945 22.609 12.734 1 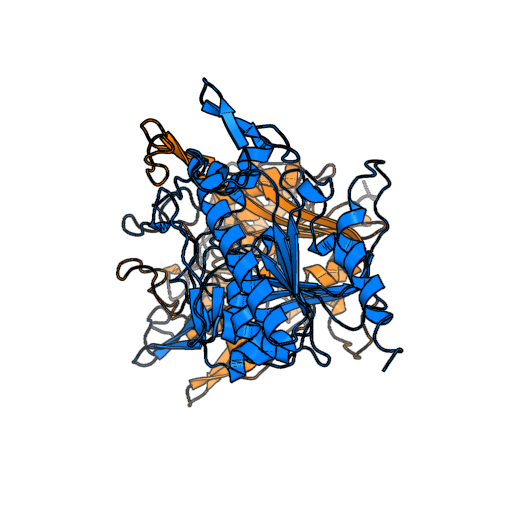94.88 295 TYR B C 1
ATOM 4957 O O . TYR B 1 295 ? -14.594 21.531 13.211 1 94.88 295 TYR B O 1
ATOM 4965 N N . ILE B 1 296 ? -14.414 23.703 12.938 1 96.38 296 ILE B N 1
ATOM 4966 C CA . ILE B 1 296 ? -13.375 23.891 13.945 1 96.38 296 ILE B CA 1
ATOM 4967 C C . ILE B 1 296 ? -13.867 24.875 15.008 1 96.38 296 ILE B C 1
ATOM 4969 O O . ILE B 1 296 ? -14.234 26.016 14.695 1 96.38 296 ILE B O 1
ATOM 4973 N N . LYS B 1 297 ? -13.836 24.438 16.234 1 96.38 297 LYS B N 1
ATOM 4974 C CA . LYS B 1 297 ? -14.289 25.281 17.328 1 96.38 297 LYS B CA 1
ATOM 4975 C C . LYS B 1 297 ? -13.734 24.797 18.672 1 96.38 297 LYS B C 1
ATOM 4977 O O . LYS B 1 297 ? -14.219 23.797 19.203 1 96.38 297 LYS B O 1
ATOM 4982 N N . MET B 1 298 ? -12.82 25.516 19.219 1 96.12 298 MET B N 1
ATOM 4983 C CA . MET B 1 298 ? -12.273 25.156 20.531 1 96.12 298 MET B CA 1
ATOM 4984 C C . MET B 1 298 ? -13.352 25.234 21.609 1 96.12 298 MET B C 1
ATOM 4986 O O . MET B 1 298 ? -14.133 26.188 21.641 1 96.12 298 MET B O 1
ATOM 4990 N N . GLY B 1 299 ? -13.414 24.297 22.422 1 95.25 299 GLY B N 1
ATOM 4991 C CA . GLY B 1 299 ? -14.398 24.25 23.484 1 95.25 299 GLY B CA 1
ATOM 4992 C C . GLY B 1 299 ? -15.703 23.594 23.062 1 95.25 299 GLY B C 1
ATOM 4993 O O . GLY B 1 299 ? -16.625 23.438 23.875 1 95.25 299 GLY B O 1
ATOM 4994 N N . SER B 1 300 ? -15.805 23.188 21.859 1 95.75 300 SER B N 1
ATOM 4995 C CA . SER B 1 300 ? -17 22.516 21.344 1 95.75 300 SER B CA 1
ATOM 4996 C C . SER B 1 300 ? -17.234 21.203 22.078 1 95.75 300 SER B C 1
ATOM 4998 O O . SER B 1 300 ? -16.297 20.562 22.531 1 95.75 300 SER B O 1
ATOM 5000 N N . GLU B 1 301 ? -18.516 20.797 22.125 1 93.94 301 GLU B N 1
ATOM 5001 C CA . GLU B 1 301 ? -18.859 19.484 22.641 1 93.94 301 GLU B CA 1
ATOM 5002 C C . GLU B 1 301 ? -18.531 18.391 21.609 1 93.94 301 GLU B C 1
ATOM 5004 O O . GLU B 1 301 ? -18.422 17.219 21.969 1 93.94 301 GLU B O 1
ATOM 5009 N N . ASN B 1 302 ? -18.422 18.812 20.422 1 94.88 302 ASN B N 1
ATOM 5010 C CA . ASN B 1 302 ? -17.953 17.891 19.406 1 94.88 302 ASN B CA 1
ATOM 5011 C C . ASN B 1 302 ? -16.438 17.672 19.5 1 94.88 302 ASN B C 1
ATOM 5013 O O . ASN B 1 302 ? -15.664 18.609 19.297 1 94.88 302 ASN B O 1
ATOM 5017 N N . VAL B 1 303 ? -16.031 16.469 19.719 1 94.44 303 VAL B N 1
ATOM 5018 C CA . VAL B 1 303 ? -14.648 16.172 20.047 1 94.44 303 VAL B CA 1
ATOM 5019 C C . VAL B 1 303 ? -13.75 16.516 18.859 1 94.44 303 VAL B C 1
ATOM 5021 O O . VAL B 1 303 ? -12.617 16.969 19.047 1 94.44 303 VAL B O 1
ATOM 5024 N N . GLY B 1 304 ? -14.211 16.312 17.641 1 95.62 304 GLY B N 1
ATOM 5025 C CA . GLY B 1 304 ? -13.445 16.672 16.469 1 95.62 304 GLY B CA 1
ATOM 5026 C C . GLY B 1 304 ? -13.242 18.172 16.328 1 95.62 304 GLY B C 1
ATOM 5027 O O . GLY B 1 304 ? -12.117 18.641 16.125 1 95.62 304 GLY B O 1
ATOM 5028 N N . GLU B 1 305 ? -14.305 18.906 16.453 1 96.69 305 GLU B N 1
ATOM 5029 C CA . GLU B 1 305 ? -14.227 20.359 16.359 1 96.69 305 GLU B CA 1
ATOM 5030 C C . GLU B 1 305 ? -13.281 20.922 17.422 1 96.69 305 GLU B C 1
ATOM 5032 O O . GLU B 1 305 ? -12.484 21.828 17.141 1 96.69 305 GLU B O 1
ATOM 5037 N N . ASP B 1 306 ? -13.445 20.391 18.609 1 97.44 306 ASP B N 1
ATOM 5038 C CA . ASP B 1 306 ? -12.648 20.875 19.719 1 97.44 306 ASP B CA 1
ATOM 5039 C C . ASP B 1 306 ? -11.164 20.578 19.5 1 97.44 306 ASP B C 1
ATOM 5041 O O . ASP B 1 306 ? -10.32 21.469 19.625 1 97.44 306 ASP B O 1
ATOM 5045 N N . LYS B 1 307 ? -10.859 19.344 19.156 1 96.69 307 LYS B N 1
ATOM 5046 C CA . LYS B 1 307 ? -9.477 18.953 18.891 1 96.69 307 LYS B CA 1
ATOM 5047 C C . LYS B 1 307 ? -8.844 19.859 17.828 1 96.69 307 LYS B C 1
ATOM 5049 O O . LYS B 1 307 ? -7.773 20.422 18.062 1 96.69 307 LYS B O 1
ATOM 5054 N N . TRP B 1 308 ? -9.516 20.031 16.766 1 97.69 308 TRP B N 1
ATOM 5055 C CA . TRP B 1 308 ? -8.938 20.766 15.641 1 97.69 308 TRP B CA 1
ATOM 5056 C C . TRP B 1 308 ? -8.938 22.266 15.914 1 97.69 308 TRP B C 1
ATOM 5058 O O . TRP B 1 308 ? -8.156 23.016 15.312 1 97.69 308 TRP B O 1
ATOM 5068 N N . GLY B 1 309 ? -9.812 22.672 16.828 1 98 309 GLY B N 1
ATOM 5069 C CA . GLY B 1 309 ? -9.695 24.047 17.312 1 98 309 GLY B CA 1
ATOM 5070 C C . GLY B 1 309 ? -8.375 24.312 18 1 98 309 GLY B C 1
ATOM 5071 O O . GLY B 1 309 ? -7.762 25.359 17.781 1 98 309 GLY B O 1
ATOM 5072 N N . THR B 1 310 ? -7.957 23.391 18.812 1 98.31 310 THR B N 1
ATOM 5073 C CA . THR B 1 310 ? -6.688 23.562 19.516 1 98.31 310 THR B CA 1
ATOM 5074 C C . THR B 1 310 ? -5.52 23.516 18.531 1 98.31 310 THR B C 1
ATOM 5076 O O . THR B 1 310 ? -4.543 24.25 18.688 1 98.31 310 THR B O 1
ATOM 5079 N N . GLU B 1 311 ? -5.645 22.656 17.547 1 98.19 311 GLU B N 1
ATOM 5080 C CA . GLU B 1 311 ? -4.605 22.562 16.516 1 98.19 311 GLU B CA 1
ATOM 5081 C C . GLU B 1 311 ? -4.52 23.859 15.711 1 98.19 311 GLU B C 1
ATOM 5083 O O . GLU B 1 311 ? -3.422 24.328 15.398 1 98.19 311 GLU B O 1
ATOM 5088 N N . TYR B 1 312 ? -5.68 24.359 15.352 1 98.38 312 TYR B N 1
ATOM 5089 C CA . TYR B 1 312 ? -5.73 25.609 14.609 1 98.38 312 TYR B CA 1
ATOM 5090 C C . TYR B 1 312 ? -5.086 26.734 15.406 1 98.38 312 TYR B C 1
ATOM 5092 O O . TYR B 1 312 ? -4.316 27.531 14.859 1 98.38 312 TYR B O 1
ATOM 5100 N N . ALA B 1 313 ? -5.367 26.812 16.672 1 98.44 313 ALA B N 1
ATOM 5101 C CA . ALA B 1 313 ? -4.773 27.828 17.547 1 98.44 313 ALA B CA 1
ATOM 5102 C C . ALA B 1 313 ? -3.26 27.672 17.609 1 98.44 313 ALA B C 1
ATOM 5104 O O . ALA B 1 313 ? -2.527 28.656 17.625 1 98.44 313 ALA B O 1
ATOM 5105 N N . MET B 1 314 ? -2.805 26.484 17.703 1 98.44 314 MET B N 1
ATOM 5106 C CA . MET B 1 314 ? -1.371 26.203 17.719 1 98.44 314 MET B CA 1
ATOM 5107 C C . MET B 1 314 ? -0.727 26.625 16.391 1 98.44 314 MET B C 1
ATOM 5109 O O . MET B 1 314 ? 0.364 27.188 16.391 1 98.44 314 MET B O 1
ATOM 5113 N N . ALA B 1 315 ? -1.381 26.312 15.32 1 98.5 315 ALA B N 1
ATOM 5114 C CA . ALA B 1 315 ? -0.892 26.688 13.992 1 98.5 315 ALA B CA 1
ATOM 5115 C C . ALA B 1 315 ? -0.738 28.203 13.875 1 98.5 315 ALA B C 1
ATOM 5117 O O . ALA B 1 315 ? 0.207 28.688 13.242 1 98.5 315 ALA B O 1
ATOM 5118 N N . GLN B 1 316 ? -1.675 28.922 14.445 1 98.69 316 GLN B N 1
ATOM 5119 C CA . GLN B 1 316 ? -1.575 30.375 14.453 1 98.69 316 GLN B CA 1
ATOM 5120 C C . GLN B 1 316 ? -0.292 30.844 15.133 1 98.69 316 GLN B C 1
ATOM 5122 O O . GLN B 1 316 ? 0.421 31.703 14.617 1 98.69 316 GLN B O 1
ATOM 5127 N N . GLN B 1 317 ? -0.055 30.25 16.266 1 98.75 317 GLN B N 1
ATOM 5128 C CA . GLN B 1 317 ? 1.149 30.609 17 1 98.75 317 GLN B CA 1
ATOM 5129 C C . GLN B 1 317 ? 2.406 30.203 16.234 1 98.75 317 GLN B C 1
ATOM 5131 O O . GLN B 1 317 ? 3.408 30.922 16.266 1 98.75 317 GLN B O 1
ATOM 5136 N N . PHE B 1 318 ? 2.375 29.094 15.625 1 98.62 318 PHE B N 1
ATOM 5137 C CA . PHE B 1 318 ? 3.494 28.609 14.828 1 98.62 318 PHE B CA 1
ATOM 5138 C C . PHE B 1 318 ? 3.812 29.578 13.695 1 98.62 318 PHE B C 1
ATOM 5140 O O . PHE B 1 318 ? 4.961 30 13.531 1 98.62 318 PHE B O 1
ATOM 5147 N N . VAL B 1 319 ? 2.803 29.938 12.891 1 98.81 319 VAL B N 1
ATOM 5148 C CA . VAL B 1 319 ? 2.957 30.844 11.766 1 98.81 319 VAL B CA 1
ATOM 5149 C C . VAL B 1 319 ? 3.482 32.188 12.258 1 98.81 319 VAL B C 1
ATOM 5151 O O . VAL B 1 319 ? 4.391 32.781 11.648 1 98.81 319 VAL B O 1
ATOM 5154 N N . GLU B 1 320 ? 2.947 32.688 13.352 1 98.81 320 GLU B N 1
ATOM 5155 C CA . GLU B 1 320 ? 3.414 33.938 13.938 1 98.81 320 GLU B CA 1
ATOM 5156 C C . GLU B 1 320 ? 4.891 33.844 14.305 1 98.81 320 GLU B C 1
ATOM 5158 O O . GLU B 1 320 ? 5.648 34.781 14.07 1 98.81 320 GLU B O 1
ATOM 5163 N N . THR B 1 321 ? 5.238 32.781 14.922 1 98.81 321 THR B N 1
ATOM 5164 C CA . THR B 1 321 ? 6.621 32.594 15.359 1 98.81 321 THR B CA 1
ATOM 5165 C C . THR B 1 321 ? 7.559 32.562 14.156 1 98.81 321 THR B C 1
ATOM 5167 O O . THR B 1 321 ? 8.609 33.188 14.156 1 98.81 321 THR B O 1
ATOM 5170 N N . ILE B 1 322 ? 7.238 31.797 13.094 1 98.81 322 ILE B N 1
ATOM 5171 C CA . ILE B 1 322 ? 8.023 31.734 11.867 1 98.81 322 ILE B CA 1
ATOM 5172 C C . ILE B 1 322 ? 8.227 33.156 11.312 1 98.81 322 ILE B C 1
ATOM 5174 O O . ILE B 1 322 ? 9.359 33.562 11.031 1 98.81 322 ILE B O 1
ATOM 5178 N N . ASN B 1 323 ? 7.184 33.844 11.227 1 98.81 323 ASN B N 1
ATOM 5179 C CA . ASN B 1 323 ? 7.219 35.156 10.594 1 98.81 323 ASN B CA 1
ATOM 5180 C C . ASN B 1 323 ? 7.945 36.188 11.461 1 98.81 323 ASN B C 1
ATOM 5182 O O . ASN B 1 323 ? 8.594 37.094 10.945 1 98.81 323 ASN B O 1
ATOM 5186 N N . ARG B 1 324 ? 7.816 36.062 12.75 1 98.56 324 ARG B N 1
ATOM 5187 C CA . ARG B 1 324 ? 8.555 36.938 13.656 1 98.56 324 ARG B CA 1
ATOM 5188 C C . ARG B 1 324 ? 10.055 36.812 13.445 1 98.56 324 ARG B C 1
ATOM 5190 O O . ARG B 1 324 ? 10.805 37.75 13.648 1 98.56 324 ARG B O 1
ATOM 5197 N N . HIS B 1 325 ? 10.469 35.719 13 1 98.62 325 HIS B N 1
ATOM 5198 C CA . HIS B 1 325 ? 11.891 35.469 12.766 1 98.62 325 HIS B CA 1
ATOM 5199 C C . HIS B 1 325 ? 12.234 35.625 11.289 1 98.62 325 HIS B C 1
ATOM 5201 O O . HIS B 1 325 ? 13.227 35.062 10.82 1 98.62 325 HIS B O 1
ATOM 5207 N N . GLY B 1 326 ? 11.438 36.25 10.516 1 98.56 326 GLY B N 1
ATOM 5208 C CA . GLY B 1 326 ? 11.758 36.656 9.148 1 98.56 326 GLY B CA 1
ATOM 5209 C C . GLY B 1 326 ? 11.305 35.656 8.117 1 98.56 326 GLY B C 1
ATOM 5210 O O . GLY B 1 326 ? 11.703 35.719 6.949 1 98.56 326 GLY B O 1
ATOM 5211 N N . GLY B 1 327 ? 10.484 34.688 8.539 1 98.75 327 GLY B N 1
ATOM 5212 C CA . GLY B 1 327 ? 10.008 33.656 7.625 1 98.75 327 GLY B CA 1
ATOM 5213 C C . GLY B 1 327 ? 8.82 34.094 6.797 1 98.75 327 GLY B C 1
ATOM 5214 O O . GLY B 1 327 ? 8.438 35.25 6.824 1 98.75 327 GLY B O 1
ATOM 5215 N N . ASP B 1 328 ? 8.383 33.156 5.969 1 98.5 328 ASP B N 1
ATOM 5216 C CA . ASP B 1 328 ? 7.246 33.344 5.066 1 98.5 328 ASP B CA 1
ATOM 5217 C C . ASP B 1 328 ? 6.227 32.219 5.238 1 98.5 328 ASP B C 1
ATOM 5219 O O . ASP B 1 328 ? 6.195 31.266 4.449 1 98.5 328 ASP B O 1
ATOM 5223 N N . ALA B 1 329 ? 5.414 32.406 6.234 1 98.81 329 ALA B N 1
ATOM 5224 C CA . ALA B 1 329 ? 4.395 31.406 6.523 1 98.81 329 ALA B CA 1
ATOM 5225 C C . ALA B 1 329 ? 2.996 32.031 6.477 1 98.81 329 ALA B C 1
ATOM 5227 O O . ALA B 1 329 ? 2.801 33.156 6.867 1 98.81 329 ALA B O 1
ATOM 5228 N N . MET B 1 330 ? 2.039 31.234 5.992 1 98.75 330 MET B N 1
ATOM 5229 C CA . MET B 1 330 ? 0.648 31.672 5.902 1 98.75 330 MET B CA 1
ATOM 5230 C C . MET B 1 330 ? -0.291 30.594 6.445 1 98.75 330 MET B C 1
ATOM 5232 O O . MET B 1 330 ? -0.072 29.406 6.227 1 98.75 330 MET B O 1
ATOM 5236 N N . LEU B 1 331 ? -1.265 31.062 7.125 1 98.62 331 LEU B N 1
ATOM 5237 C CA . LEU B 1 331 ? -2.348 30.203 7.598 1 98.62 331 LEU B CA 1
ATOM 5238 C C . LEU B 1 331 ? -3.662 30.562 6.918 1 98.62 331 LEU B C 1
ATOM 5240 O O . LEU B 1 331 ? -4.117 31.703 7.004 1 98.62 331 LEU B O 1
ATOM 5244 N N . VAL B 1 332 ? -4.234 29.609 6.289 1 98.5 332 VAL B N 1
ATOM 5245 C CA . VAL B 1 332 ? -5.484 29.828 5.566 1 98.5 332 VAL B CA 1
ATOM 5246 C C . VAL B 1 332 ? -6.602 29 6.199 1 98.5 332 VAL B C 1
ATOM 5248 O O . VAL B 1 332 ? -6.512 27.781 6.273 1 98.5 332 VAL B O 1
ATOM 5251 N N . HIS B 1 333 ? -7.535 29.641 6.684 1 97.94 333 HIS B N 1
ATOM 5252 C CA . HIS B 1 333 ? -8.789 29 7.055 1 97.94 333 HIS B CA 1
ATOM 5253 C C . HIS B 1 333 ? -9.773 28.984 5.887 1 97.94 333 HIS B C 1
ATOM 5255 O O . HIS B 1 333 ? -10.281 30.047 5.484 1 97.94 333 HIS B O 1
ATOM 5261 N N . LEU B 1 334 ? -10.039 27.875 5.363 1 96.06 334 LEU B N 1
ATOM 5262 C CA . LEU B 1 334 ? -10.711 27.734 4.074 1 96.06 334 LEU B CA 1
ATOM 5263 C C . LEU B 1 334 ? -12.07 28.422 4.098 1 96.06 334 LEU B C 1
ATOM 5265 O O . LEU B 1 334 ? -12.445 29.109 3.143 1 96.06 334 LEU B O 1
ATOM 5269 N N . PRO B 1 335 ? -12.883 28.281 5.145 1 94.5 335 PRO B N 1
ATOM 5270 C CA . PRO B 1 335 ? -14.172 28.969 5.152 1 94.5 335 PRO B CA 1
ATOM 5271 C C . PRO B 1 335 ? -14.039 30.484 5.004 1 94.5 335 PRO B C 1
ATOM 5273 O O . PRO B 1 335 ? -14.922 31.125 4.43 1 94.5 335 PRO B O 1
ATOM 5276 N N . ASP B 1 336 ? -13.016 31.031 5.531 1 95.94 336 ASP B N 1
ATOM 5277 C CA . ASP B 1 336 ? -12.812 32.469 5.473 1 95.94 336 ASP B CA 1
ATOM 5278 C C . ASP B 1 336 ? -12.656 32.938 4.027 1 95.94 336 ASP B C 1
ATOM 5280 O O . ASP B 1 336 ? -12.844 34.125 3.734 1 95.94 336 ASP B O 1
ATOM 5284 N N . ILE B 1 337 ? -12.305 32.062 3.152 1 95.56 337 ILE B N 1
ATOM 5285 C CA . ILE B 1 337 ? -12.141 32.469 1.757 1 95.56 337 ILE B CA 1
ATOM 5286 C C . ILE B 1 337 ? -13.234 31.812 0.909 1 95.56 337 ILE B C 1
ATOM 5288 O O . ILE B 1 337 ? -13.078 31.656 -0.304 1 95.56 337 ILE B O 1
ATOM 5292 N N . GLY B 1 338 ? -14.234 31.234 1.513 1 92.75 338 GLY B N 1
ATOM 5293 C CA . GLY B 1 338 ? -15.445 30.797 0.83 1 92.75 338 GLY B CA 1
ATOM 5294 C C . GLY B 1 338 ? -15.406 29.344 0.42 1 92.75 338 GLY B C 1
ATOM 5295 O O . GLY B 1 338 ? -16.219 28.906 -0.401 1 92.75 338 GLY B O 1
ATOM 5296 N N . ILE B 1 339 ? -14.484 28.656 0.904 1 88.19 339 ILE B N 1
ATOM 5297 C CA . ILE B 1 339 ? -14.398 27.219 0.597 1 88.19 339 ILE B CA 1
ATOM 5298 C C . ILE B 1 339 ? -14.859 26.406 1.802 1 88.19 339 ILE B C 1
ATOM 5300 O O . ILE B 1 339 ? -14.297 26.516 2.891 1 88.19 339 ILE B O 1
ATOM 5304 N N . LYS B 1 340 ? -15.969 25.703 1.52 1 82.25 340 LYS B N 1
ATOM 5305 C CA . LYS B 1 340 ? -16.516 24.891 2.6 1 82.25 340 LYS B CA 1
ATOM 5306 C C . LYS B 1 340 ? -16.594 23.422 2.197 1 82.25 340 LYS B C 1
ATOM 5308 O O . LYS B 1 340 ? -16.859 23.109 1.035 1 82.25 340 LYS B O 1
#

Solvent-accessible surface area (backbone atoms only — not comparable to full-atom values): 34341 Å² total; per-residue (Å²): 134,80,76,74,66,67,73,65,62,70,68,65,62,54,72,72,68,66,62,73,77,71,68,84,63,78,67,74,63,35,49,31,51,46,66,45,40,52,71,37,72,51,50,67,46,80,40,68,70,72,67,46,75,95,50,41,82,49,43,31,42,17,37,9,55,17,49,23,25,35,35,40,37,43,29,25,57,83,41,47,87,54,29,40,38,37,36,35,31,75,52,30,14,42,61,76,38,35,25,42,62,84,58,46,79,15,59,55,56,53,40,33,65,72,24,25,21,36,34,38,28,16,48,46,13,18,16,46,32,35,40,16,66,41,35,62,39,97,69,24,49,62,16,46,45,36,62,28,35,48,60,38,52,36,33,52,67,55,42,36,48,62,49,97,86,64,45,80,43,58,36,84,80,50,69,72,56,70,69,29,53,50,41,52,58,67,56,51,29,69,58,26,20,64,89,48,59,65,60,40,12,52,35,50,34,53,56,33,67,69,32,89,87,15,25,30,40,36,20,24,24,30,15,24,36,30,48,52,55,18,41,52,70,42,85,26,50,56,30,39,41,23,42,41,46,30,92,41,46,38,77,33,30,58,90,58,65,77,81,78,50,75,20,86,57,59,90,52,26,41,51,68,42,65,38,58,56,75,44,48,52,47,58,26,74,25,49,33,39,38,36,35,71,70,74,57,36,64,74,43,88,48,65,20,20,7,25,46,21,21,22,50,54,46,49,52,53,44,37,49,53,37,37,75,69,68,21,47,50,44,79,43,53,33,50,83,75,73,44,110,136,80,77,70,68,68,71,60,62,68,67,64,63,54,70,72,70,67,61,73,81,67,62,89,62,79,68,75,63,35,48,30,49,46,64,45,39,51,72,38,72,50,50,66,45,78,40,70,70,71,67,47,76,95,51,42,83,47,44,32,41,19,38,9,56,16,49,23,24,35,37,42,38,41,30,25,56,84,41,47,88,53,29,40,39,37,36,37,32,73,53,30,16,42,61,74,37,36,26,41,61,84,59,45,77,16,59,55,56,54,40,33,63,72,23,24,21,36,33,37,28,14,48,46,12,17,15,45,34,35,40,14,64,40,35,61,39,97,70,24,48,69,18,41,48,33,62,30,36,47,60,38,52,36,33,53,68,56,44,34,48,62,49,96,86,65,46,79,41,56,36,84,79,51,68,72,57,68,68,30,53,49,40,52,57,65,57,48,29,69,57,29,19,65,89,47,61,64,60,41,12,54,35,51,34,54,56,33,66,68,33,89,86,15,25,31,41,35,19,25,24,29,15,25,38,29,49,51,54,18,39,51,72,42,86,25,50,56,30,39,42,24,43,42,46,30,93,42,47,37,77,31,30,57,89,56,66,77,82,76,52,74,19,86,57,58,90,52,26,41,50,68,42,65,39,59,58,75,45,49,52,48,58,25,74,27,51,34,39,37,38,34,70,69,74,57,34,63,75,43,88,48,63,19,20,6,24,46,20,20,21,50,54,45,48,51,53,44,35,50,53,37,36,73,70,68,21,47,49,45,79,43,52,34,49,81,75,73,44,109

Secondary structure (DSSP, 8-state):
--TTSSSSHHHHTTTGGGS----------EEEEEEEEEEEEEEEEEPSS---GGGTTS-TT-EEEEEEEEEEEEEETT--SS-EEEE--TT--GGGGS--TTS---HHHHHHHTT--EEEEE-TT--SS---SS-SSTT-HHHHS--B-HHHHHHHTT-EEE-TTS-EEE-TTSPPSHHHHHHHHTT----SS---HHHHHHHHHHHHHTSTT-EEEEEETHHHHHHHHHHTT-TTEEEEEEES--SSPEEEETTSPPPPPPPSSGGGS--EEEE-HHHHHHHTTSEEEEEE-S---TT-SSHHHHHHHHHHHHHHHHHHHHHHTT-EEEEEEGGGGT--/--SSSSSSHHHHTTTGGGSS------PPPEEEEEEEEEEEEEEEEEPSS---GGGTTS-TT-EEEEEEEEEEEEEETT--SSPEEEE--TT--GGGGS--TTS---HHHHHHHTT--EEEEE-TT--SS---SS-SSTT-HHHHS--B-HHHHHHHTT-EEE-TTS-EEE-TTSPPSHHHHHHHHTT----SS---HHHHHHHHHHHHHTSTT-EEEEEETHHHHHHHHHHTT-TTEEEEEEES--SSPEEEETTSPPPPPPPSSGGGS--EEEE-HHHHHHHTTSEEEEEE-S---TT-SSHHHHHHHHHHHHHHHHHHHHHHTT-EEEEEEGGGGT--